Protein AF-0000000085115490 (afdb_homodimer)

Foldseek 3Di:
DVVVVVVVVVVVPPPPPPVPPPPVAEFEFAEWEWEDDPQKIKIKTWTFDPPPDPQGQIDMDMDIGNDPVCGQVVSQVVDPHRYDHLNYAEYEYEQVRQQVFCCVVLVVLVPPPSHDQARAYEYEPGGPVVQQVLVSPPPRRPNCVVVVVQVCCCVAEQAPDDGSNVQVVQLPDLQAHGKHFYWYDDPSHIDGFFIFTDDNGHTDGTDGSQVSNLLCQLLQRDQWYKHKDFQDDPDPVGTWIWIWTRKGKHKDWDWDDDVPAIAIEIEIEIETATDDGDPVLVPPDPVSVVSSQVSRQVRSQVSVVVVLLVCLVSLGHNSRPRVVCVVVDDPDDSVVCSVCSSVHHYGYGYGYDYDDDDDDD/DVVVVVVVVVVVPPPPPPVPPPPVAEFEFAEWEWEDDPQKIKIKTWGFDPPPDPQGQIDMDMDIGNDPVCGQVVSQVVDPHRYDHLNYAEYEYEQVRQQVFCCVVLVVLVPPPSHDQQRAYEYEPGGPVVQQVLCSPPPRRPNCVVVVVQVCCCVAEQAPDDGSNVQVVQLPDLQAHGKHFYWYDDPSHIDGFFIFTDDNGHTDDTDGSQVSNLLCQLLQRDQWYKHKDFQDDPDPVGTWIWIWTRKHKHKDWDWDDDPPAIAIEIEIEIETATDDGDPVLVPPDPVVVVSSQVSRQVRSQVSVVVVLQVCLVSLGHNSRPRVVCVVVDDPDDSVVCSVCSSVHHYGYGYGYDYDDDDDDD

Radius of gyration: 30.48 Å; Cα contacts (8 Å, |Δi|>4): 1436; chains: 2; bounding box: 69×86×114 Å

pLDDT: mean 81.57, std 17.35, range [26.8, 98.75]

Secondary structure (DSSP, 8-state):
--HHHHHHHHHHT---------GGG-EE--EEEEEEETTEEEEEEEE----SSSSPPPEEEEEEESSGGGHHHHHHHHSSS-EE-TT--EEEEEHHHHHH-SHHHHHHHHH-TTS-TT-EEEEESS-HHHHHHHHHHH-SS-TTHHHHHHHHHHHHSSPPP--HHHHHHHHH-TT---EEEEEEEETTEEEEEEEEEEETTEEEEEEEHHHHHHHHHHTT-EEEEEEEEEEEE-GGG-EEEEEEEEEEEEEEEEEEEETTEEEEEEEEEEEEEEEE--GGGGSS-HHHHHHHHHHHHHHHHHHHHHHHHHHHHHT--TT-HHHHHHHHSTT--HHHHHHHGGG-EEEEEEEEEE-------/--HHHHHHHHHHT---------GGG-EE--EEEEEEETTEEEEEEEE----SSSSPPPEEEEEEESSGGGHHHHHHHHSSS-EE-TT--EEEEEHHHHHH-SHHHHHHHHH-TTS-TT-EEEEESS-HHHHHHHHHHH-SS-TTHHHHHHHHHHHHSSPPP--HHHHHHHHH-TT---EEEEEEEETTEEEEEEEEEEETTEEEEEEEHHHHHHHHHHTT-EEEEEEEEEEEE-GGG-EEEEEEEEEEEEEEEEEEEETTEEEEEEEEEEEEEEEE--GGGGSS-THHHHHHHHHHHHHHHHHHHHHHHHHHHHT--TT-HHHHHHHHSTT--HHHHHHHGGG-EEEEEEEEEE-------

Solvent-accessible surface area (backbone atoms only — not comparable to full-atom values): 38104 Å² total; per-residue (Å²): 117,70,76,64,53,55,62,61,55,63,66,62,64,70,60,75,77,71,78,68,76,58,78,87,64,47,34,57,28,37,33,40,20,35,34,48,55,94,85,28,31,32,36,30,38,33,26,70,46,86,54,100,61,74,76,39,52,47,42,76,48,74,45,73,33,83,46,75,83,51,38,61,62,53,46,26,70,74,37,97,34,51,67,38,63,51,58,44,45,36,38,30,25,2,36,61,28,29,48,75,38,44,49,64,59,54,33,52,46,70,51,33,83,53,39,57,60,71,27,29,55,31,35,20,67,60,45,15,56,59,53,51,51,39,49,40,65,67,38,55,73,40,97,47,52,65,59,44,53,52,52,49,28,38,66,50,37,33,38,52,87,71,23,48,37,57,32,50,20,24,48,45,32,83,22,31,18,19,56,33,43,21,31,38,79,55,92,80,41,78,38,84,48,24,33,28,34,23,54,62,49,21,49,76,51,68,45,44,39,72,55,25,29,54,48,16,32,65,62,39,65,38,71,34,22,62,48,77,41,71,72,44,74,57,66,94,77,38,71,40,50,36,32,34,27,57,26,29,34,56,53,43,80,44,83,44,77,56,87,96,41,60,36,37,41,34,37,36,50,36,37,26,29,76,72,44,63,57,68,82,71,66,54,95,54,79,64,54,61,54,49,48,51,51,42,45,29,52,49,51,30,52,52,50,45,51,50,52,49,51,32,25,75,68,68,39,36,70,72,26,60,46,45,54,48,46,75,76,38,81,77,63,47,61,68,63,48,60,68,44,46,60,72,51,49,66,46,65,45,53,46,76,46,73,56,79,72,81,69,87,125,120,70,75,65,52,57,64,60,55,62,65,62,62,70,61,75,76,72,79,68,75,60,78,86,63,46,34,58,30,37,32,38,20,34,33,49,56,95,82,28,31,32,36,28,38,33,25,72,46,87,55,101,62,74,75,42,52,48,42,77,49,75,45,76,34,83,44,76,81,52,38,62,63,52,47,26,71,74,36,97,34,51,66,38,63,52,57,44,45,37,38,31,26,2,35,60,28,28,48,75,37,44,50,66,59,54,32,53,47,70,50,33,82,53,37,58,61,72,26,32,55,34,34,19,68,59,45,15,56,60,53,51,51,40,50,40,64,67,38,54,72,40,95,47,52,65,59,46,54,52,52,50,26,36,67,50,38,33,39,54,86,70,23,48,38,56,32,51,20,23,49,45,32,83,22,32,18,19,58,34,42,22,33,37,80,54,91,80,43,78,39,83,47,24,34,29,33,21,53,61,49,21,50,75,50,68,45,44,38,71,55,25,30,53,48,18,33,64,63,40,65,38,72,35,22,62,49,77,41,71,72,43,74,56,67,93,77,39,72,39,49,36,32,35,26,60,26,30,32,55,53,42,79,44,84,44,77,58,86,96,40,59,37,35,42,36,39,35,50,35,36,26,28,78,72,44,65,56,70,81,70,66,55,95,53,78,65,52,59,54,48,49,50,50,40,46,29,52,49,52,31,51,53,49,44,52,51,51,49,51,32,25,75,68,69,38,37,69,71,26,60,45,44,54,48,46,75,76,38,82,77,62,48,62,69,64,49,60,68,44,46,61,73,50,49,64,46,65,44,54,46,77,44,75,56,79,72,81,69,87,125

Organism: Geobacillus kaustophilus (strain HTA426) (NCBI:txid235909)

Sequence (722 aa):
MRRGLAWVGALLLLGGCVSSRPIDEIQIIQQMGYDFENGRYTGTAVYPTFKQGPMTKPNMLTTTSPTIYDLIPRLSSKSALPIEEGQLRLILFGKEFARRGVTQITHSLARNNKVGSHLLLGVAEESAKELLKITAKTTLSDTLYLPNLVEQNEQSMNLPKTNLHLFLYRYFSPGSDPFLPYFEKKGDFVKLEGVALFRDDQYVGHVSLRDSFLMKILLGETKNGVYQLKVGNRGKQGEDRVMLQNLWAKPKYEWKRDGRRHVLDVFVHIHASVRDYPSWLDQPGGDLFADVKKKMQNELEHNMRRLFHYFQKKRIDPLGIGDFVRSVTRHWDSDAFYREYPDLDIRPHVTVDIVHTGIGEMRRGLAWVGALLLLGGCVSSRPIDEIQIIQQMGYDFENGRYTGTAVYPTFKQGPMTKPNMLTTTSPTIYDLIPRLSSKSALPIEEGQLRLILFGKEFARRGVTQITHSLARNNKVGSHLLLGVAEESAKELLKITAKTTLSDTLYLPNLVEQNEQSMNLPKTNLHLFLYRYFSPGSDPFLPYFEKKGDFVKLEGVALFRDDQYVGHVSLRDSFLMKILLGETKNGVYQLKVGNRGKQGEDRVMLQNLWAKPKYEWKRDGRRHVLDVFVHIHASVRDYPSWLDQPGGDLFADVKKKMQNELEHNMRRLFHYFQKKRIDPLGIGDFVRSVTRHWDSDAFYREYPDLDIRPHVTVDIVHTGIGE

Nearest PDB structures (foldseek):
  3n54-assembly1_B  TM=6.716E-01  e=4.543E-15  Bacillus subtilis subsp. subtilis str. 168
  4lc9-assembly1_B  TM=4.601E-01  e=6.539E-02  Homo sapiens
  3cu9-assembly1_A  TM=7.449E-01  e=9.114E-01  Geobacillus stearothermophilus
  1gyd-assembly1_B  TM=7.365E-01  e=1.659E+00  Cellvibrio japonicus
  3w0l-assembly1_A  TM=3.801E-01  e=8.821E-02  Xenopus laevis

Structure (mmCIF, N/CA/C/O backbone):
data_AF-0000000085115490-model_v1
#
loop_
_entity.id
_entity.type
_entity.pdbx_description
1 polymer 'Spore germination protein'
#
loop_
_atom_site.group_PDB
_atom_site.id
_atom_site.type_symbol
_atom_site.label_atom_id
_atom_site.label_alt_id
_atom_site.label_comp_id
_atom_site.label_asym_id
_atom_site.label_entity_id
_atom_site.label_seq_id
_atom_site.pdbx_PDB_ins_code
_atom_site.Cartn_x
_atom_site.Cartn_y
_atom_site.Cartn_z
_atom_site.occupancy
_atom_site.B_iso_or_equiv
_atom_site.auth_seq_id
_atom_site.auth_comp_id
_atom_site.auth_asym_id
_atom_site.auth_atom_id
_atom_site.pdbx_PDB_model_num
ATOM 1 N N . MET A 1 1 ? -13.594 6.992 -59.656 1 31.12 1 MET A N 1
ATOM 2 C CA . MET A 1 1 ? -13.406 8.141 -58.75 1 31.12 1 MET A CA 1
ATOM 3 C C . MET A 1 1 ? -14.602 8.312 -57.844 1 31.12 1 MET A C 1
ATOM 5 O O . MET A 1 1 ? -14.484 8.914 -56.75 1 31.12 1 MET A O 1
ATOM 9 N N . ARG A 1 2 ? -15.883 8.242 -58.531 1 43.31 2 ARG A N 1
ATOM 10 C CA . ARG A 1 2 ? -17.078 8.633 -57.781 1 43.31 2 ARG A CA 1
ATOM 11 C C . ARG A 1 2 ? -17.469 7.582 -56.75 1 43.31 2 ARG A C 1
ATOM 13 O O . ARG A 1 2 ? -18.172 7.883 -55.781 1 43.31 2 ARG A O 1
ATOM 20 N N . ARG A 1 3 ? -17.344 6.273 -57.156 1 44.72 3 ARG A N 1
ATOM 21 C CA . ARG A 1 3 ? -17.734 5.191 -56.25 1 44.72 3 ARG A CA 1
ATOM 22 C C . ARG A 1 3 ? -16.875 5.176 -55 1 44.72 3 ARG A C 1
ATOM 24 O O . ARG A 1 3 ? -17.234 4.574 -53.969 1 44.72 3 ARG A O 1
ATOM 31 N N . GLY A 1 4 ? -15.555 5.617 -55.219 1 42.22 4 GLY A N 1
ATOM 32 C CA . GLY A 1 4 ? -14.625 5.652 -54.125 1 42.22 4 GLY A CA 1
ATOM 33 C C . GLY A 1 4 ? -15 6.672 -53.062 1 42.22 4 GLY A C 1
ATOM 34 O O . GLY A 1 4 ? -14.57 6.562 -51.906 1 42.22 4 GLY A O 1
ATOM 35 N N . LEU A 1 5 ? -15.695 7.84 -53.562 1 44.78 5 LEU A N 1
ATOM 36 C CA . LEU A 1 5 ? -16.016 8.922 -52.656 1 44.78 5 LEU A CA 1
ATOM 37 C C . LEU A 1 5 ? -17.172 8.516 -51.719 1 44.78 5 LEU A C 1
ATOM 39 O O . LEU A 1 5 ? -17.312 9.062 -50.625 1 44.78 5 LEU A O 1
ATOM 43 N N . ALA A 1 6 ? -18.141 7.598 -52.188 1 49.16 6 ALA A N 1
ATOM 44 C CA . ALA A 1 6 ? -19.297 7.266 -51.375 1 49.16 6 ALA A CA 1
ATOM 45 C C . ALA A 1 6 ? -18.891 6.504 -50.125 1 49.16 6 ALA A C 1
ATOM 47 O O . ALA A 1 6 ? -19.484 6.691 -49.062 1 49.16 6 ALA A O 1
ATOM 48 N N . TRP A 1 7 ? -17.875 5.531 -50.281 1 45.19 7 TRP A N 1
ATOM 49 C CA . TRP A 1 7 ? -17.531 4.695 -49.125 1 45.19 7 TRP A CA 1
ATOM 50 C C . TRP A 1 7 ? -16.812 5.508 -48.062 1 45.19 7 TRP A C 1
ATOM 52 O O . TRP A 1 7 ? -16.781 5.117 -46.906 1 45.19 7 TRP A O 1
ATOM 62 N N . VAL A 1 8 ? -16.047 6.633 -48.469 1 47.03 8 VAL A N 1
ATOM 63 C CA . VAL A 1 8 ? -15.391 7.43 -47.438 1 47.03 8 VAL A CA 1
ATOM 64 C C . VAL A 1 8 ? -16.438 8.164 -46.625 1 47.03 8 VAL A C 1
ATOM 66 O O . VAL A 1 8 ? -16.219 8.422 -45.438 1 47.03 8 VAL A O 1
ATOM 69 N N . GLY A 1 9 ? -17.641 8.523 -47.188 1 42.94 9 GLY A N 1
ATOM 70 C CA . GLY A 1 9 ? -18.656 9.25 -46.438 1 42.94 9 GLY A CA 1
ATOM 71 C C . GLY A 1 9 ? -19.297 8.422 -45.344 1 42.94 9 GLY A C 1
ATOM 72 O O . GLY A 1 9 ? -19.625 8.945 -44.281 1 42.94 9 GLY A O 1
ATOM 73 N N . ALA A 1 10 ? -19.625 7.145 -45.625 1 44.72 10 ALA A N 1
ATOM 74 C CA . ALA A 1 10 ? -20.359 6.352 -44.625 1 44.72 10 ALA A CA 1
ATOM 75 C C . ALA A 1 10 ? -19.516 6.109 -43.375 1 44.72 10 ALA A C 1
ATOM 77 O O . ALA A 1 10 ? -20.047 5.82 -42.312 1 44.72 10 ALA A O 1
ATOM 78 N N . LEU A 1 11 ? -18.141 5.996 -43.531 1 40.72 11 LEU A N 1
ATOM 79 C CA . LEU A 1 11 ? -17.328 5.711 -42.344 1 40.72 11 LEU A CA 1
ATOM 80 C C . LEU A 1 11 ? -17.375 6.875 -41.375 1 40.72 11 LEU A C 1
ATOM 82 O O . LEU A 1 11 ? -17.047 6.715 -40.188 1 40.72 11 LEU A O 1
ATOM 86 N N . LEU A 1 12 ? -17.5 8.156 -41.844 1 38.44 12 LEU A N 1
ATOM 87 C CA . LEU A 1 12 ? -17.469 9.281 -40.938 1 38.44 12 LEU A CA 1
ATOM 88 C C . LEU A 1 12 ? -18.703 9.281 -40.031 1 38.44 12 LEU A C 1
ATOM 90 O O . LEU A 1 12 ? -18.734 9.977 -39 1 38.44 12 LEU A O 1
ATOM 94 N N . LEU A 1 13 ? -19.859 8.758 -40.5 1 37.84 13 LEU A N 1
ATOM 95 C CA . LEU A 1 13 ? -21.062 8.984 -39.688 1 37.84 13 LEU A CA 1
ATOM 96 C C . LEU A 1 13 ? -21.031 8.148 -38.406 1 37.84 13 LEU A C 1
ATOM 98 O O . LEU A 1 13 ? -21.969 8.188 -37.625 1 37.84 13 LEU A O 1
ATOM 102 N N . LEU A 1 14 ? -20.297 7.102 -38.438 1 36.59 14 LEU A N 1
ATOM 103 C CA . LEU A 1 14 ? -20.469 6.371 -37.156 1 36.59 14 LEU A CA 1
ATOM 104 C C . LEU A 1 14 ? -19.906 7.164 -36 1 36.59 14 LEU A C 1
ATOM 106 O O . LEU A 1 14 ? -18.719 7.031 -35.656 1 36.59 14 LEU A O 1
ATOM 110 N N . GLY A 1 15 ? -19.953 8.516 -36.156 1 34.16 15 GLY A N 1
ATOM 111 C CA . GLY A 1 15 ? -19.641 9.375 -35 1 34.16 15 GLY A CA 1
ATOM 112 C C . GLY A 1 15 ? -20.297 8.922 -33.719 1 34.16 15 GLY A C 1
ATOM 113 O O . GLY A 1 15 ? -21.516 8.812 -33.656 1 34.16 15 GLY A O 1
ATOM 114 N N . GLY A 1 16 ? -19.672 8.008 -33.062 1 33.09 16 GLY A N 1
ATOM 115 C CA . GLY A 1 16 ? -20 7.531 -31.734 1 33.09 16 GLY A CA 1
ATOM 116 C C . GLY A 1 16 ? -20.453 8.641 -30.797 1 33.09 16 GLY A C 1
ATOM 117 O O . GLY A 1 16 ? -19.766 9.641 -30.625 1 33.09 16 GLY A O 1
ATOM 118 N N . CYS A 1 17 ? -21.719 9.031 -30.797 1 32.59 17 CYS A N 1
ATOM 119 C CA . CYS A 1 17 ? -22.422 9.867 -29.828 1 32.59 17 CYS A CA 1
ATOM 120 C C . CYS A 1 17 ? -22 9.516 -28.406 1 32.59 17 CYS A C 1
ATOM 122 O O . CYS A 1 17 ? -22.438 8.5 -27.859 1 32.59 17 CYS A O 1
ATOM 124 N N . VAL A 1 18 ? -20.781 9.648 -28 1 34.47 18 VAL A N 1
ATOM 125 C CA . VAL A 1 18 ? -20.469 9.68 -26.578 1 34.47 18 VAL A CA 1
ATOM 126 C C . VAL A 1 18 ? -21.438 10.625 -25.859 1 34.47 18 VAL A C 1
ATOM 128 O O . VAL A 1 18 ? -21.547 11.805 -26.203 1 34.47 18 VAL A O 1
ATOM 131 N N . SER A 1 19 ? -22.594 10.227 -25.469 1 33.34 19 SER A N 1
ATOM 132 C CA . SER A 1 19 ? -23.531 11.023 -24.672 1 33.34 19 SER A CA 1
ATOM 133 C C . SER A 1 19 ? -22.828 11.695 -23.5 1 33.34 19 SER A C 1
ATOM 135 O O . SER A 1 19 ? -22.406 11.031 -22.562 1 33.34 19 SER A O 1
ATOM 137 N N . SER A 1 20 ? -22 12.625 -23.766 1 33.69 20 SER A N 1
ATOM 138 C CA . SER A 1 20 ? -21.609 13.547 -22.703 1 33.69 20 SER A CA 1
ATOM 139 C C . SER A 1 20 ? -22.812 14.078 -21.938 1 33.69 20 SER A C 1
ATOM 141 O O . SER A 1 20 ? -23.703 14.695 -22.531 1 33.69 20 SER A O 1
ATOM 143 N N . ARG A 1 21 ? -23.25 13.578 -20.891 1 39.94 21 ARG A N 1
ATOM 144 C CA . ARG A 1 21 ? -24.266 14.336 -20.156 1 39.94 21 ARG A CA 1
ATOM 145 C C . ARG A 1 21 ? -23.859 15.805 -20.031 1 39.94 21 ARG A C 1
ATOM 147 O O . ARG A 1 21 ? -22.734 16.109 -19.594 1 39.94 21 ARG A O 1
ATOM 154 N N . PRO A 1 22 ? -24.562 16.703 -20.5 1 38.62 22 PRO A N 1
ATOM 155 C CA . PRO A 1 22 ? -24.188 18.109 -20.391 1 38.62 22 PRO A CA 1
ATOM 156 C C . PRO A 1 22 ? -23.953 18.547 -18.938 1 38.62 22 PRO A C 1
ATOM 158 O O . PRO A 1 22 ? -24.625 18.047 -18.031 1 38.62 22 PRO A O 1
ATOM 161 N N . ILE A 1 23 ? -22.812 19.203 -18.484 1 44.53 23 ILE A N 1
ATOM 162 C CA . ILE A 1 23 ? -22.469 19.875 -17.234 1 44.53 23 ILE A CA 1
ATOM 163 C C . ILE A 1 23 ? -23.703 20.5 -16.609 1 44.53 23 ILE A C 1
ATOM 165 O O . ILE A 1 23 ? -23.797 20.641 -15.391 1 44.53 23 ILE A O 1
ATOM 169 N N . ASP A 1 24 ? -24.781 20.672 -17.422 1 49.41 24 ASP A N 1
ATOM 170 C CA . ASP A 1 24 ? -26 21.328 -16.969 1 49.41 24 ASP A CA 1
ATOM 171 C C . ASP A 1 24 ? -26.906 20.344 -16.234 1 49.41 24 ASP A C 1
ATOM 173 O O . ASP A 1 24 ? -27.906 20.75 -15.617 1 49.41 24 ASP A O 1
ATOM 177 N N . GLU A 1 25 ? -26.5 19.156 -16.156 1 57.72 25 GLU A N 1
ATOM 178 C CA . GLU A 1 25 ? -27.438 18.188 -15.609 1 57.72 25 GLU A CA 1
ATOM 179 C C . GLU A 1 25 ? -26.875 17.5 -14.367 1 57.72 25 GLU A C 1
ATOM 181 O O . GLU A 1 25 ? -27.453 16.547 -13.852 1 57.72 25 GLU A O 1
ATOM 186 N N . ILE A 1 26 ? -25.672 17.984 -13.883 1 60.25 26 ILE A N 1
ATOM 187 C CA . ILE A 1 26 ? -25.125 17.391 -12.664 1 60.25 26 ILE A CA 1
ATOM 188 C C . ILE A 1 26 ? -24.578 18.484 -11.758 1 60.25 26 ILE A C 1
ATOM 190 O O . ILE A 1 26 ? -24.219 19.562 -12.227 1 60.25 26 ILE A O 1
ATOM 194 N N . GLN A 1 27 ? -24.797 18.234 -10.414 1 66.06 27 GLN A N 1
ATOM 195 C CA . GLN A 1 27 ? -24.141 19.109 -9.445 1 66.06 27 GLN A CA 1
ATOM 196 C C . GLN A 1 27 ? -22.766 18.578 -9.062 1 66.06 27 GLN A C 1
ATOM 198 O O . GLN A 1 27 ? -22.656 17.562 -8.375 1 66.06 27 GLN A O 1
ATOM 203 N N . ILE A 1 28 ? -21.844 19.234 -9.539 1 70.88 28 ILE A N 1
ATOM 204 C CA . ILE A 1 28 ? -20.469 18.844 -9.258 1 70.88 28 ILE A CA 1
ATOM 205 C C . ILE A 1 28 ? -20.062 19.344 -7.871 1 70.88 28 ILE A C 1
ATOM 207 O O . ILE A 1 28 ? -20.219 20.516 -7.551 1 70.88 28 ILE A O 1
ATOM 211 N N . ILE A 1 29 ? -19.781 18.375 -6.996 1 79.88 29 ILE A N 1
ATOM 212 C CA . ILE A 1 29 ? -19.25 18.766 -5.691 1 79.88 29 ILE A CA 1
ATOM 213 C C . ILE A 1 29 ? -17.719 18.781 -5.742 1 79.88 29 ILE A C 1
ATOM 215 O O . ILE A 1 29 ? -17.109 17.922 -6.367 1 79.88 29 ILE A O 1
ATOM 219 N N . GLN A 1 30 ? -17.188 19.734 -5.031 1 85.25 30 GLN A N 1
ATOM 220 C CA . GLN A 1 30 ? -15.734 19.875 -5.074 1 85.25 30 GLN A CA 1
ATOM 221 C C . GLN A 1 30 ? -15.102 19.5 -3.736 1 85.25 30 GLN A C 1
ATOM 223 O O . GLN A 1 30 ? -13.922 19.125 -3.68 1 85.25 30 GLN A O 1
ATOM 228 N N . GLN A 1 31 ? -15.938 19.688 -2.682 1 91.12 31 GLN A N 1
ATOM 229 C CA . GLN A 1 31 ? -15.453 19.312 -1.357 1 91.12 31 GLN A CA 1
ATOM 230 C C . GLN A 1 31 ? -16.547 18.609 -0.553 1 91.12 31 GLN A C 1
ATOM 232 O O . GLN A 1 31 ? -17.734 18.906 -0.713 1 91.12 31 GLN A O 1
ATOM 237 N N . MET A 1 32 ? -16.125 17.719 0.308 1 93.19 32 MET A N 1
ATOM 238 C CA . MET A 1 32 ? -17.047 17 1.179 1 93.19 32 MET A CA 1
ATOM 239 C C . MET A 1 32 ? -16.5 16.922 2.6 1 93.19 32 MET A C 1
ATOM 241 O O . MET A 1 32 ? -15.297 16.719 2.795 1 93.19 32 MET A O 1
ATOM 245 N N . GLY A 1 33 ? -17.328 17.203 3.572 1 97 33 GLY A N 1
ATOM 246 C CA . GLY A 1 33 ? -17 17.062 4.98 1 97 33 GLY A CA 1
ATOM 247 C C . GLY A 1 33 ? -17.797 15.969 5.672 1 97 33 GLY A C 1
ATOM 248 O O . GLY A 1 33 ? -18.984 15.781 5.391 1 97 33 GLY A O 1
ATOM 249 N N . TYR A 1 34 ? -17.172 15.258 6.566 1 97.75 34 TYR A N 1
ATOM 250 C CA . TYR A 1 34 ? -17.828 14.227 7.363 1 97.75 34 TYR A CA 1
ATOM 251 C C . TYR A 1 34 ? -17.625 14.477 8.852 1 97.75 34 TYR A C 1
ATOM 253 O O . TYR A 1 34 ? -16.484 14.617 9.312 1 97.75 34 TYR A O 1
ATOM 261 N N . ASP A 1 35 ? -18.734 14.492 9.633 1 98.38 35 ASP A N 1
ATOM 262 C CA . ASP A 1 35 ? -18.703 14.695 11.078 1 98.38 35 ASP A CA 1
ATOM 263 C C . ASP A 1 35 ? -19.516 13.625 11.797 1 98.38 35 ASP A C 1
ATOM 265 O O . ASP A 1 35 ? -20.359 12.953 11.18 1 98.38 35 ASP A O 1
ATOM 269 N N . PHE A 1 36 ? -19.172 13.438 12.984 1 97.75 36 PHE A N 1
ATOM 270 C CA . PHE A 1 36 ? -19.953 12.594 13.891 1 97.75 36 PHE A CA 1
ATOM 271 C C . PHE A 1 36 ? -20.25 13.328 15.195 1 97.75 36 PHE A C 1
ATOM 273 O O . PHE A 1 36 ? -19.328 13.789 15.875 1 97.75 36 PHE A O 1
ATOM 280 N N . GLU A 1 37 ? -21.5 13.477 15.484 1 94.88 37 GLU A N 1
ATOM 281 C CA . GLU A 1 37 ? -21.953 14.164 16.688 1 94.88 37 GLU A CA 1
ATOM 282 C C . GLU A 1 37 ? -23.281 13.602 17.188 1 94.88 37 GLU A C 1
ATOM 284 O O . GLU A 1 37 ? -24.172 13.328 16.391 1 94.88 37 GLU A O 1
ATOM 289 N N . ASN A 1 38 ? -23.391 13.422 18.453 1 93.88 38 ASN A N 1
ATOM 290 C CA . ASN A 1 38 ? -24.625 13 19.094 1 93.88 38 ASN A CA 1
ATOM 291 C C . ASN A 1 38 ? -25.172 11.719 18.469 1 93.88 38 ASN A C 1
ATOM 293 O O . ASN A 1 38 ? -26.359 11.633 18.156 1 93.88 38 ASN A O 1
ATOM 297 N N . GLY A 1 39 ? -24.328 10.852 18.109 1 94.19 39 GLY A N 1
ATOM 298 C CA . GLY A 1 39 ? -24.719 9.539 17.641 1 94.19 39 GLY A CA 1
ATOM 299 C C . GLY A 1 39 ? -25.125 9.531 16.172 1 94.19 39 GLY A C 1
ATOM 300 O O . GLY A 1 39 ? -25.688 8.547 15.688 1 94.19 39 GLY A O 1
ATOM 301 N N . ARG A 1 40 ? -24.844 10.633 15.523 1 96.38 40 ARG A N 1
ATOM 302 C CA . ARG A 1 40 ? -25.234 10.711 14.125 1 96.38 40 ARG A CA 1
ATOM 303 C C . ARG A 1 40 ? -24.078 11.203 13.25 1 96.38 40 ARG A C 1
ATOM 305 O O . ARG A 1 40 ? -23.203 11.922 13.727 1 96.38 40 ARG A O 1
ATOM 312 N N . TYR A 1 41 ? -24.188 10.75 12.016 1 96.56 41 TYR A N 1
ATOM 313 C CA . TYR A 1 41 ? -23.25 11.203 11.008 1 96.56 41 TYR A CA 1
ATOM 314 C C . TYR A 1 41 ? -23.781 12.422 10.258 1 96.56 41 TYR A C 1
ATOM 316 O O . TYR A 1 41 ? -24.969 12.492 9.953 1 96.56 41 TYR A O 1
ATOM 324 N N . THR A 1 42 ? -22.922 13.375 9.977 1 97.75 42 THR A N 1
ATOM 325 C CA . THR A 1 42 ? -23.266 14.562 9.203 1 97.75 42 THR A CA 1
ATOM 326 C C . THR A 1 42 ? -22.391 14.672 7.961 1 97.75 42 THR A C 1
ATOM 328 O O . THR A 1 42 ? -21.172 14.555 8.047 1 97.75 42 THR A O 1
ATOM 331 N N . GLY A 1 43 ? -22.984 14.789 6.82 1 96.75 43 GLY A N 1
ATOM 332 C CA . GLY A 1 43 ? -22.297 15.078 5.57 1 96.75 43 GLY A CA 1
ATOM 333 C C . GLY A 1 43 ? -22.516 16.5 5.082 1 96.75 43 GLY A C 1
ATOM 334 O O . GLY A 1 43 ? -23.641 17 5.125 1 96.75 43 GLY A O 1
ATOM 335 N N . THR A 1 44 ? -21.438 17.188 4.672 1 95.69 44 THR A N 1
ATOM 336 C CA . THR A 1 44 ? -21.516 18.547 4.148 1 95.69 44 THR A CA 1
ATOM 337 C C . THR A 1 44 ? -20.812 18.641 2.793 1 95.69 44 THR A C 1
ATOM 339 O O . THR A 1 44 ? -19.641 18.312 2.67 1 95.69 44 THR A O 1
ATOM 342 N N . ALA A 1 45 ? -21.516 19.078 1.789 1 91.94 45 ALA A N 1
ATOM 343 C CA . ALA A 1 45 ? -20.969 19.234 0.445 1 91.94 45 ALA A CA 1
ATOM 344 C C . ALA A 1 45 ? -20.844 20.703 0.055 1 91.94 45 ALA A C 1
ATOM 346 O O . ALA A 1 45 ? -21.719 21.5 0.381 1 91.94 45 ALA A O 1
ATOM 347 N N . VAL A 1 46 ? -19.734 21.047 -0.605 1 88.75 46 VAL A N 1
ATOM 348 C CA . VAL A 1 46 ? -19.531 22.375 -1.157 1 88.75 46 VAL A CA 1
ATOM 349 C C . VAL A 1 46 ? -19.5 22.312 -2.682 1 88.75 46 VAL A C 1
ATOM 351 O O . VAL A 1 46 ? -18.781 21.484 -3.26 1 88.75 46 VAL A O 1
ATOM 354 N N . TYR A 1 47 ? -20.312 23.109 -3.326 1 82.06 47 TYR A N 1
ATOM 355 C CA . TYR A 1 47 ? -20.359 23.109 -4.785 1 82.06 47 TYR A CA 1
ATOM 356 C C . TYR A 1 47 ? -20.484 24.531 -5.324 1 82.06 47 TYR A C 1
ATOM 358 O O . TYR A 1 47 ? -21.062 25.406 -4.672 1 82.06 47 TYR A O 1
ATOM 366 N N . PRO A 1 48 ? -19.828 24.719 -6.562 1 74.94 48 PRO A N 1
ATOM 367 C CA . PRO A 1 48 ? -19.922 26.062 -7.156 1 74.94 48 PRO A CA 1
ATOM 368 C C . PRO A 1 48 ? -21.297 26.328 -7.777 1 74.94 48 PRO A C 1
ATOM 370 O O . PRO A 1 48 ? -22 25.391 -8.164 1 74.94 48 PRO A O 1
ATOM 373 N N . THR A 1 49 ? -21.875 27.516 -7.637 1 64.31 49 THR A N 1
ATOM 374 C CA . THR A 1 49 ? -23.047 27.922 -8.406 1 64.31 49 THR A CA 1
ATOM 375 C C . THR A 1 49 ? -22.641 28.641 -9.688 1 64.31 49 THR A C 1
ATOM 377 O O . THR A 1 49 ? -21.766 29.516 -9.656 1 64.31 49 THR A O 1
ATOM 380 N N . PHE A 1 50 ? -22.766 27.953 -10.852 1 52.22 50 PHE A N 1
ATOM 381 C CA . PHE A 1 50 ? -22.422 28.578 -12.117 1 52.22 50 PHE A CA 1
ATOM 382 C C . PHE A 1 50 ? -23.422 29.672 -12.484 1 52.22 50 PHE A C 1
ATOM 384 O O . PHE A 1 50 ? -24.531 29.375 -12.914 1 52.22 50 PHE A O 1
ATOM 391 N N . LYS A 1 51 ? -23.859 30.562 -11.664 1 49.97 51 LYS A N 1
ATOM 392 C CA . LYS A 1 51 ? -24.734 31.609 -12.195 1 49.97 51 LYS A CA 1
ATOM 393 C C . LYS A 1 51 ? -24.016 32.438 -13.266 1 49.97 51 LYS A C 1
ATOM 395 O O . LYS A 1 51 ? -22.781 32.531 -13.258 1 49.97 51 LYS A O 1
ATOM 400 N N . GLN A 1 52 ? -24.766 32.781 -14.43 1 47.19 52 GLN A N 1
ATOM 401 C CA . GLN A 1 52 ? -24.438 33.531 -15.633 1 47.19 52 GLN A CA 1
ATOM 402 C C . GLN A 1 52 ? -23.562 34.75 -15.297 1 47.19 52 GLN A C 1
ATOM 404 O O . GLN A 1 52 ? -22.984 35.375 -16.203 1 47.19 52 GLN A O 1
ATOM 409 N N . GLY A 1 53 ? -23.5 35.25 -13.953 1 44.94 53 GLY A N 1
ATOM 410 C CA . GLY A 1 53 ? -22.688 36.406 -13.695 1 44.94 53 GLY A CA 1
ATOM 411 C C . GLY A 1 53 ? -21.375 36.094 -12.992 1 44.94 53 GLY A C 1
ATOM 412 O O . GLY A 1 53 ? -20.953 34.938 -12.992 1 44.94 53 GLY A O 1
ATOM 413 N N . PRO A 1 54 ? -20.781 37.125 -12.305 1 47.06 54 PRO A N 1
ATOM 414 C CA . PRO A 1 54 ? -19.453 37.062 -11.68 1 47.06 54 PRO A CA 1
ATOM 415 C C . PRO A 1 54 ? -19.25 35.812 -10.852 1 47.06 54 PRO A C 1
ATOM 417 O O . PRO A 1 54 ? -20.203 35.094 -10.555 1 47.06 54 PRO A O 1
ATOM 420 N N . MET A 1 55 ? -18.031 35.719 -10.125 1 50.75 55 MET A N 1
ATOM 421 C CA . MET A 1 55 ? -17.438 34.625 -9.359 1 50.75 55 MET A CA 1
ATOM 422 C C . MET A 1 55 ? -18.406 34.094 -8.312 1 50.75 55 MET A C 1
ATOM 424 O O . MET A 1 55 ? -18.906 34.844 -7.473 1 50.75 55 MET A O 1
ATOM 428 N N . THR A 1 56 ? -19.219 33.156 -8.531 1 55.56 56 THR A N 1
ATOM 429 C CA . THR A 1 56 ? -20.344 32.688 -7.719 1 55.56 56 THR A CA 1
ATOM 430 C C . THR A 1 56 ? -19.828 32 -6.449 1 55.56 56 THR A C 1
ATOM 432 O O . THR A 1 56 ? -18.812 31.312 -6.477 1 55.56 56 THR A O 1
ATOM 435 N N . LYS A 1 57 ? -20.266 32.562 -5.25 1 66.88 57 LYS A N 1
ATOM 436 C CA . LYS A 1 57 ? -20.078 32.031 -3.908 1 66.88 57 LYS A CA 1
ATOM 437 C C . LYS A 1 57 ? -20.438 30.531 -3.865 1 66.88 57 LYS A C 1
ATOM 439 O O . LYS A 1 57 ? -21.469 30.125 -4.406 1 66.88 57 LYS A O 1
ATOM 444 N N . PRO A 1 58 ? -19.562 29.797 -3.281 1 78.56 58 PRO A N 1
ATOM 445 C CA . PRO A 1 58 ? -19.891 28.375 -3.168 1 78.56 58 PRO A CA 1
ATOM 446 C C . PRO A 1 58 ? -21.125 28.125 -2.293 1 78.56 58 PRO A C 1
ATOM 448 O O . PRO A 1 58 ? -21.406 28.906 -1.382 1 78.56 58 PRO A O 1
ATOM 451 N N . ASN A 1 59 ? -21.906 27.234 -2.738 1 81.44 59 ASN A N 1
ATOM 452 C CA . ASN A 1 59 ? -23.031 26.781 -1.94 1 81.44 59 ASN A CA 1
ATOM 453 C C . ASN A 1 59 ? -22.703 25.547 -1.117 1 81.44 59 ASN A C 1
ATOM 455 O O . ASN A 1 59 ? -21.781 24.797 -1.468 1 81.44 59 ASN A O 1
ATOM 459 N N . MET A 1 60 ? -23.406 25.516 0.017 1 88.56 60 MET A N 1
ATOM 460 C CA . MET A 1 60 ? -23.172 24.375 0.899 1 88.56 60 MET A CA 1
ATOM 461 C C . MET A 1 60 ? -24.469 23.625 1.169 1 88.56 60 MET A C 1
ATOM 463 O O . MET A 1 60 ? -25.516 24.234 1.354 1 88.56 60 MET A O 1
ATOM 467 N N . LEU A 1 61 ? -24.391 22.344 1.076 1 91.06 61 LEU A N 1
ATOM 468 C CA . LEU A 1 61 ? -25.484 21.453 1.47 1 91.06 61 LEU A CA 1
ATOM 469 C C . LEU A 1 61 ? -25.047 20.531 2.607 1 91.06 61 LEU A C 1
ATOM 471 O O . LEU A 1 61 ? -23.938 20.016 2.604 1 91.06 61 LEU A O 1
ATOM 475 N N . THR A 1 62 ? -25.969 20.406 3.59 1 94.5 62 THR A N 1
ATOM 476 C CA . THR A 1 62 ? -25.656 19.547 4.723 1 94.5 62 THR A CA 1
ATOM 477 C C . THR A 1 62 ? -26.828 18.594 5.004 1 94.5 62 THR A C 1
ATOM 479 O O . THR A 1 62 ? -27.984 18.938 4.762 1 94.5 62 THR A O 1
ATOM 482 N N . THR A 1 63 ? -26.469 17.422 5.43 1 95.19 63 THR A N 1
ATOM 483 C CA . THR A 1 63 ? -27.469 16.438 5.844 1 95.19 63 THR A CA 1
ATOM 484 C C . THR A 1 63 ? -26.953 15.609 7.016 1 95.19 63 THR A C 1
ATOM 486 O O . THR A 1 63 ? -25.781 15.664 7.355 1 95.19 63 THR A O 1
ATOM 489 N N . THR A 1 64 ? -27.875 14.938 7.754 1 95.88 64 THR A N 1
ATOM 490 C CA . THR A 1 64 ? -27.516 14.039 8.852 1 95.88 64 THR A CA 1
ATOM 491 C C . THR A 1 64 ? -28.188 12.68 8.68 1 95.88 64 THR A C 1
ATOM 493 O O . THR A 1 64 ? -29.25 12.586 8.062 1 95.88 64 THR A O 1
ATOM 496 N N . SER A 1 65 ? -27.5 11.648 9.172 1 94.19 65 SER A N 1
ATOM 497 C CA . SER A 1 65 ? -28 10.281 9.062 1 94.19 65 SER A CA 1
ATOM 498 C C . SER A 1 65 ? -27.391 9.383 10.133 1 94.19 65 SER A C 1
ATOM 500 O O . SER A 1 65 ? -26.297 9.672 10.648 1 94.19 65 SER A O 1
ATOM 502 N N . PRO A 1 66 ? -28.062 8.305 10.508 1 90.88 66 PRO A N 1
ATOM 503 C CA . PRO A 1 66 ? -27.453 7.348 11.438 1 90.88 66 PRO A CA 1
ATOM 504 C C . PRO A 1 66 ? -26.359 6.5 10.789 1 90.88 66 PRO A C 1
ATOM 506 O O . PRO A 1 66 ? -25.578 5.852 11.492 1 90.88 66 PRO A O 1
ATOM 509 N N . THR A 1 67 ? -26.359 6.477 9.453 1 88.69 67 THR A N 1
ATOM 510 C CA . THR A 1 67 ? -25.359 5.695 8.742 1 88.69 67 THR A CA 1
ATOM 511 C C . THR A 1 67 ? -24.625 6.562 7.719 1 88.69 67 THR A C 1
ATOM 513 O O . THR A 1 67 ? -25.188 7.523 7.188 1 88.69 67 THR A O 1
ATOM 516 N N . ILE A 1 68 ? -23.406 6.191 7.434 1 86.69 68 ILE A N 1
ATOM 517 C CA . ILE A 1 68 ? -22.562 6.934 6.496 1 86.69 68 ILE A CA 1
ATOM 518 C C . ILE A 1 68 ? -23.078 6.73 5.074 1 86.69 68 ILE A C 1
ATOM 520 O O . ILE A 1 68 ? -23 7.641 4.242 1 86.69 68 ILE A O 1
ATOM 524 N N . TYR A 1 69 ? -23.688 5.641 4.75 1 76.62 69 TYR A N 1
ATOM 525 C CA . TYR A 1 69 ? -24.047 5.23 3.398 1 76.62 69 TYR A CA 1
ATOM 526 C C . TYR A 1 69 ? -25.203 6.066 2.865 1 76.62 69 TYR A C 1
ATOM 528 O O . TYR A 1 69 ? -25.344 6.242 1.653 1 76.62 69 TYR A O 1
ATOM 536 N N . ASP A 1 70 ? -25.953 6.66 3.715 1 83.5 70 ASP A N 1
ATOM 537 C CA . ASP A 1 70 ? -27.141 7.41 3.318 1 83.5 70 ASP A CA 1
ATOM 538 C C . ASP A 1 70 ? -26.797 8.883 3.082 1 83.5 70 ASP A C 1
ATOM 540 O O . ASP A 1 70 ? -27.641 9.648 2.605 1 83.5 70 ASP A O 1
ATOM 544 N N . LEU A 1 71 ? -25.625 9.258 3.307 1 88.75 71 LEU A N 1
ATOM 545 C CA . LEU A 1 71 ? -25.297 10.68 3.287 1 88.75 71 LEU A CA 1
ATOM 546 C C . LEU A 1 71 ? -25.359 11.227 1.864 1 88.75 71 LEU A C 1
ATOM 548 O O . LEU A 1 71 ? -25.984 12.258 1.613 1 88.75 71 LEU A O 1
ATOM 552 N N . ILE A 1 72 ? -24.797 10.57 0.933 1 84.31 72 ILE A N 1
ATOM 553 C CA . ILE A 1 72 ? -24.734 11.062 -0.437 1 84.31 72 ILE A CA 1
ATOM 554 C C . ILE A 1 72 ? -26.125 11.031 -1.068 1 84.31 72 ILE A C 1
ATOM 556 O O . ILE A 1 72 ? -26.562 12.031 -1.64 1 84.31 72 ILE A O 1
ATOM 560 N N . PRO A 1 73 ? -26.844 9.945 -0.946 1 80.62 73 PRO A N 1
ATOM 561 C CA . PRO A 1 73 ? -28.234 9.961 -1.443 1 80.62 73 PRO A CA 1
ATOM 562 C C . PRO A 1 73 ? -29.062 11.086 -0.833 1 80.62 73 PRO A C 1
ATOM 564 O O . PRO A 1 73 ? -29.844 11.734 -1.535 1 80.62 73 PRO A O 1
ATOM 567 N N . ARG A 1 74 ? -28.906 11.344 0.367 1 87.06 74 ARG A N 1
ATOM 568 C CA . ARG A 1 74 ? -29.672 12.391 1.034 1 87.06 74 ARG A CA 1
ATOM 569 C C . ARG A 1 74 ? -29.25 13.773 0.529 1 87.06 74 ARG A C 1
ATOM 571 O O . ARG A 1 74 ? -30.109 14.648 0.338 1 87.06 74 ARG A O 1
ATOM 578 N N . LEU A 1 75 ? -28 14 0.362 1 88.5 75 LEU A N 1
ATOM 579 C CA . LEU A 1 75 ? -27.531 15.258 -0.21 1 88.5 75 LEU A CA 1
ATOM 580 C C . LEU A 1 75 ? -28.078 15.453 -1.618 1 88.5 75 LEU A C 1
ATOM 582 O O . LEU A 1 75 ? -28.484 16.562 -1.986 1 88.5 75 LEU A O 1
ATOM 586 N N . SER A 1 76 ? -28.094 14.391 -2.379 1 82.69 76 SER A N 1
ATOM 587 C CA . SER A 1 76 ? -28.609 14.43 -3.744 1 82.69 76 SER A CA 1
ATOM 588 C C . SER A 1 76 ? -30.078 14.805 -3.768 1 82.69 76 SER A C 1
ATOM 590 O O . SER A 1 76 ? -30.531 15.5 -4.676 1 82.69 76 SER A O 1
ATOM 592 N N . SER A 1 77 ? -30.812 14.375 -2.834 1 84.5 77 SER A N 1
ATOM 593 C CA . SER A 1 77 ? -32.25 14.672 -2.758 1 84.5 77 SER A CA 1
ATOM 594 C C . SER A 1 77 ? -32.469 16.141 -2.418 1 84.5 77 SER A C 1
ATOM 596 O O . SER A 1 77 ? -33.562 16.672 -2.709 1 84.5 77 SER A O 1
ATOM 598 N N . LYS A 1 78 ? -31.531 16.734 -1.827 1 82.88 78 LYS A N 1
ATOM 599 C CA . LYS A 1 78 ? -31.641 18.125 -1.439 1 82.88 78 LYS A CA 1
ATOM 600 C C . LYS A 1 78 ? -31.172 19.047 -2.564 1 82.88 78 LYS A C 1
ATOM 602 O O . LYS A 1 78 ? -31.391 20.266 -2.512 1 82.88 78 LYS A O 1
ATOM 607 N N . SER A 1 79 ? -30.469 18.406 -3.416 1 78.44 79 SER A N 1
ATOM 608 C CA . SER A 1 79 ? -29.953 19.172 -4.535 1 78.44 79 SER A CA 1
ATOM 609 C C . SER A 1 79 ? -30.891 19.125 -5.73 1 78.44 79 SER A C 1
ATOM 611 O O . SER A 1 79 ? -31.641 18.156 -5.902 1 78.44 79 SER A O 1
ATOM 613 N N . ALA A 1 80 ? -30.891 20.172 -6.52 1 71.25 80 ALA A N 1
ATOM 614 C CA . ALA A 1 80 ? -31.719 20.219 -7.719 1 71.25 80 ALA A CA 1
ATOM 615 C C . ALA A 1 80 ? -31.219 19.234 -8.773 1 71.25 80 ALA A C 1
ATOM 617 O O . ALA A 1 80 ? -31.984 18.781 -9.625 1 71.25 80 ALA A O 1
ATOM 618 N N . LEU A 1 81 ? -29.922 19 -8.703 1 69 81 LEU A N 1
ATOM 619 C CA . LEU A 1 81 ? -29.281 18.078 -9.648 1 69 81 LEU A CA 1
ATOM 620 C C . LEU A 1 81 ? -28.562 16.953 -8.906 1 69 81 LEU A C 1
ATOM 622 O O . LEU A 1 81 ? -28.125 17.141 -7.773 1 69 81 LEU A O 1
ATOM 626 N N . PRO A 1 82 ? -28.453 15.797 -9.555 1 71 82 PRO A N 1
ATOM 627 C CA . PRO A 1 82 ? -27.719 14.703 -8.93 1 71 82 PRO A CA 1
ATOM 628 C C . PRO A 1 82 ? -26.25 15.062 -8.656 1 71 82 PRO A C 1
ATOM 630 O O . PRO A 1 82 ? -25.609 15.688 -9.5 1 71 82 PRO A O 1
ATOM 633 N N . ILE A 1 83 ? -25.797 14.609 -7.477 1 73.31 83 ILE A N 1
ATOM 634 C CA . ILE A 1 83 ? -24.438 14.93 -7.047 1 73.31 83 ILE A CA 1
ATOM 635 C C . ILE A 1 83 ? -23.453 14 -7.742 1 73.31 83 ILE A C 1
ATOM 637 O O . ILE A 1 83 ? -23.672 12.789 -7.82 1 73.31 83 ILE A O 1
ATOM 641 N N . GLU A 1 84 ? -22.5 14.5 -8.305 1 72.38 84 GLU A N 1
ATOM 642 C CA . GLU A 1 84 ? -21.391 13.766 -8.898 1 72.38 84 GLU A CA 1
ATOM 643 C C . GLU A 1 84 ? -20.078 14.008 -8.141 1 72.38 84 GLU A C 1
ATOM 645 O O . GLU A 1 84 ? -19.688 15.156 -7.934 1 72.38 84 GLU A O 1
ATOM 650 N N . GLU A 1 85 ? -19.422 12.93 -7.789 1 71.88 85 GLU A N 1
ATOM 651 C CA . GLU A 1 85 ? -18.219 12.992 -6.953 1 71.88 85 GLU A CA 1
ATOM 652 C C . GLU A 1 85 ? -16.953 13.102 -7.809 1 71.88 85 GLU A C 1
ATOM 654 O O . GLU A 1 85 ? -15.859 13.273 -7.277 1 71.88 85 GLU A O 1
ATOM 659 N N . GLY A 1 86 ? -17.125 12.984 -9.031 1 68.44 86 GLY A N 1
ATOM 660 C CA . GLY A 1 86 ? -15.984 12.844 -9.914 1 68.44 86 GLY A CA 1
ATOM 661 C C . GLY A 1 86 ? -15.031 14.031 -9.852 1 68.44 86 GLY A C 1
ATOM 662 O O . GLY A 1 86 ? -13.875 13.922 -10.266 1 68.44 86 GLY A O 1
ATOM 663 N N . GLN A 1 87 ? -15.398 15.133 -9.258 1 76.88 87 GLN A N 1
ATOM 664 C CA . GLN A 1 87 ? -14.508 16.297 -9.25 1 76.88 87 GLN A CA 1
ATOM 665 C C . GLN A 1 87 ? -14.133 16.688 -7.828 1 76.88 87 GLN A C 1
ATOM 667 O O . GLN A 1 87 ? -13.781 17.844 -7.574 1 76.88 87 GLN A O 1
ATOM 672 N N . LEU A 1 88 ? -14.266 15.797 -6.996 1 86.38 88 LEU A N 1
ATOM 673 C CA . LEU A 1 88 ? -13.867 16.062 -5.617 1 86.38 88 LEU A CA 1
ATOM 674 C C . LEU A 1 88 ? -12.383 16.375 -5.527 1 86.38 88 LEU A C 1
ATOM 676 O O . LEU A 1 88 ? -11.555 15.688 -6.129 1 86.38 88 LEU A O 1
ATOM 680 N N . ARG A 1 89 ? -12.109 17.422 -4.719 1 87.38 89 ARG A N 1
ATOM 681 C CA . ARG A 1 89 ? -10.727 17.844 -4.559 1 87.38 89 ARG A CA 1
ATOM 682 C C . ARG A 1 89 ? -10.25 17.625 -3.125 1 87.38 89 ARG A C 1
ATOM 684 O O . ARG A 1 89 ? -9.055 17.438 -2.885 1 87.38 89 ARG A O 1
ATOM 691 N N . LEU A 1 90 ? -11.227 17.688 -2.213 1 93 90 LEU A N 1
ATOM 692 C CA . LEU A 1 90 ? -10.844 17.578 -0.811 1 93 90 LEU A CA 1
ATOM 693 C C . LEU A 1 90 ? -11.953 16.922 0.005 1 93 90 LEU A C 1
ATOM 695 O O . LEU A 1 90 ? -13.133 17.25 -0.16 1 93 90 LEU A O 1
ATOM 699 N N . ILE A 1 91 ? -11.547 16.047 0.857 1 95.69 91 ILE A N 1
ATOM 700 C CA . ILE A 1 91 ? -12.406 15.484 1.893 1 95.69 91 ILE A CA 1
ATOM 701 C C . ILE A 1 91 ? -11.883 15.875 3.271 1 95.69 91 ILE A C 1
ATOM 703 O O . ILE A 1 91 ? -10.695 15.711 3.559 1 95.69 91 ILE A O 1
ATOM 707 N N . LEU A 1 92 ? -12.773 16.422 4.113 1 97.44 92 LEU A N 1
ATOM 708 C CA . LEU A 1 92 ? -12.43 16.797 5.48 1 97.44 92 LEU A CA 1
ATOM 709 C C . LEU A 1 92 ? -13.18 15.922 6.48 1 97.44 92 LEU A C 1
ATOM 711 O O . LEU A 1 92 ? -14.398 15.758 6.379 1 97.44 92 LEU A O 1
ATOM 715 N N . PHE A 1 93 ? -12.438 15.359 7.41 1 98.62 93 PHE A N 1
ATOM 716 C CA . PHE A 1 93 ? -13.047 14.602 8.5 1 98.62 93 PHE A CA 1
ATOM 717 C C . PHE A 1 93 ? -13.031 15.406 9.789 1 98.62 93 PHE A C 1
ATOM 719 O O . PHE A 1 93 ? -11.992 15.914 10.203 1 98.62 93 PHE A O 1
ATOM 726 N N . GLY A 1 94 ? -14.148 15.555 10.398 1 98.62 94 GLY A N 1
ATOM 727 C CA . GLY A 1 94 ? -14.117 16.031 11.773 1 98.62 94 GLY A CA 1
ATOM 728 C C . GLY A 1 94 ? -13.367 15.109 12.711 1 98.62 94 GLY A C 1
ATOM 729 O O . GLY A 1 94 ? -13.25 13.906 12.453 1 98.62 94 GLY A O 1
ATOM 730 N N . LYS A 1 95 ? -12.969 15.648 13.789 1 98.19 95 LYS A N 1
ATOM 731 C CA . LYS A 1 95 ? -12.102 14.914 14.703 1 98.19 95 LYS A CA 1
ATOM 732 C C . LYS A 1 95 ? -12.789 13.656 15.234 1 98.19 95 LYS A C 1
ATOM 734 O O . LYS A 1 95 ? -12.203 12.578 15.234 1 98.19 95 LYS A O 1
ATOM 739 N N . GLU A 1 96 ? -13.969 13.758 15.711 1 98.06 96 GLU A N 1
ATOM 740 C CA . GLU A 1 96 ? -14.688 12.617 16.281 1 98.06 96 GLU A CA 1
ATOM 741 C C . GLU A 1 96 ? -14.945 11.555 15.219 1 98.06 96 GLU A C 1
ATOM 743 O O . GLU A 1 96 ? -14.898 10.359 15.508 1 98.06 96 GLU A O 1
ATOM 748 N N . PHE A 1 97 ? -15.227 11.984 14.047 1 98.12 97 PHE A N 1
ATOM 749 C CA . PHE A 1 97 ? -15.375 11.039 12.945 1 98.12 97 PHE A CA 1
ATOM 750 C C . PHE A 1 97 ? -14.078 10.281 12.695 1 98.12 97 PHE A C 1
ATOM 752 O O . PHE A 1 97 ? -14.086 9.055 12.57 1 98.12 97 PHE A O 1
ATOM 759 N N . ALA A 1 98 ? -13.008 10.977 12.586 1 98.31 98 ALA A N 1
ATOM 760 C CA . ALA A 1 98 ? -11.703 10.391 12.32 1 98.31 98 ALA A CA 1
ATOM 761 C C . ALA A 1 98 ? -11.305 9.406 13.414 1 98.31 98 ALA A C 1
ATOM 763 O O . ALA A 1 98 ? -10.656 8.391 13.141 1 98.31 98 ALA A O 1
ATOM 764 N N . ARG A 1 99 ? -11.695 9.656 14.656 1 97.75 99 ARG A N 1
ATOM 765 C CA . ARG A 1 99 ? -11.391 8.773 15.781 1 97.75 99 ARG A CA 1
ATOM 766 C C . ARG A 1 99 ? -12.102 7.434 15.633 1 97.75 99 ARG A C 1
ATOM 768 O O . ARG A 1 99 ? -11.609 6.406 16.109 1 97.75 99 ARG A O 1
ATOM 775 N N . ARG A 1 100 ? -13.203 7.438 14.945 1 94.81 100 ARG A N 1
ATOM 776 C CA . ARG A 1 100 ? -13.992 6.223 14.773 1 94.81 100 ARG A CA 1
ATOM 777 C C . ARG A 1 100 ? -13.461 5.387 13.617 1 94.81 100 ARG A C 1
ATOM 779 O O . ARG A 1 100 ? -13.773 4.199 13.508 1 94.81 100 ARG A O 1
ATOM 786 N N . GLY A 1 101 ? -12.727 6.059 12.773 1 94.75 101 GLY A N 1
ATOM 787 C CA . GLY A 1 101 ? -12.172 5.367 11.625 1 94.75 101 GLY A CA 1
ATOM 788 C C . GLY A 1 101 ? -12.641 5.941 10.297 1 94.75 101 GLY A C 1
ATOM 789 O O . GLY A 1 101 ? -13.828 6.227 10.125 1 94.75 101 GLY A O 1
ATOM 790 N N . VAL A 1 102 ? -11.758 6.027 9.289 1 94.81 102 VAL A N 1
ATOM 791 C CA . VAL A 1 102 ? -12.078 6.711 8.047 1 94.81 102 VAL A CA 1
ATOM 792 C C . VAL A 1 102 ? -12.133 5.703 6.898 1 94.81 102 VAL A C 1
ATOM 794 O O . VAL A 1 102 ? -12.336 6.078 5.742 1 94.81 102 VAL A O 1
ATOM 797 N N . THR A 1 103 ? -11.953 4.508 7.141 1 85.81 103 THR A N 1
ATOM 798 C CA . THR A 1 103 ? -11.742 3.473 6.137 1 85.81 103 THR A CA 1
ATOM 799 C C . THR A 1 103 ? -12.953 3.346 5.227 1 85.81 103 THR A C 1
ATOM 801 O O . THR A 1 103 ? -12.812 3.139 4.02 1 85.81 103 THR A O 1
ATOM 804 N N . GLN A 1 104 ? -14.172 3.432 5.789 1 83.44 104 GLN A N 1
ATOM 805 C CA . GLN A 1 104 ? -15.375 3.277 4.969 1 83.44 104 GLN A CA 1
ATOM 806 C C . GLN A 1 104 ? -15.406 4.312 3.85 1 83.44 104 GLN A C 1
ATOM 808 O O . GLN A 1 104 ? -15.75 3.988 2.709 1 83.44 104 GLN A O 1
ATOM 813 N N . ILE A 1 105 ? -15.031 5.516 4.18 1 89 105 ILE A N 1
ATOM 814 C CA . ILE A 1 105 ? -15.031 6.586 3.189 1 89 105 ILE A CA 1
ATOM 815 C C . ILE A 1 105 ? -13.859 6.395 2.227 1 89 105 ILE A C 1
ATOM 817 O O . ILE A 1 105 ? -14.039 6.449 1.007 1 89 105 ILE A O 1
ATOM 821 N N . THR A 1 106 ? -12.68 6.125 2.732 1 89.25 106 THR A N 1
ATOM 822 C CA . THR A 1 106 ? -11.484 6.055 1.894 1 89.25 106 THR A CA 1
ATOM 823 C C . THR A 1 106 ? -11.562 4.863 0.942 1 89.25 106 THR A C 1
ATOM 825 O O . THR A 1 106 ? -11.156 4.961 -0.216 1 89.25 106 THR A O 1
ATOM 828 N N . HIS A 1 107 ? -12.148 3.865 1.396 1 78.88 107 HIS A N 1
ATOM 829 C CA . HIS A 1 107 ? -12.312 2.701 0.532 1 78.88 107 HIS A CA 1
ATOM 830 C C . HIS A 1 107 ? -13.344 2.967 -0.559 1 78.88 107 HIS A C 1
ATOM 832 O O . HIS A 1 107 ? -13.164 2.545 -1.704 1 78.88 107 HIS A O 1
ATOM 838 N N . SER A 1 108 ? -14.398 3.598 -0.132 1 79.06 108 SER A N 1
ATOM 839 C CA . SER A 1 108 ? -15.414 3.949 -1.121 1 79.06 108 SER A CA 1
ATOM 840 C C . SER A 1 108 ? -14.836 4.84 -2.213 1 79.06 108 SER A C 1
ATOM 842 O O . SER A 1 108 ? -15.156 4.676 -3.393 1 79.06 108 SER A O 1
ATOM 844 N N . LEU A 1 109 ? -14.008 5.723 -1.854 1 82.5 109 LEU A N 1
ATOM 845 C CA . LEU A 1 109 ? -13.391 6.637 -2.807 1 82.5 109 LEU A CA 1
ATOM 846 C C . LEU A 1 109 ? -12.414 5.895 -3.713 1 82.5 109 LEU A C 1
ATOM 848 O O . LEU A 1 109 ? -12.312 6.199 -4.902 1 82.5 109 LEU A O 1
ATOM 852 N N . ALA A 1 110 ? -11.766 5.023 -3.139 1 76.19 110 ALA A N 1
ATOM 853 C CA . ALA A 1 110 ? -10.812 4.238 -3.914 1 76.19 110 ALA A CA 1
ATOM 854 C C . ALA A 1 110 ? -11.516 3.41 -4.984 1 76.19 110 ALA A C 1
ATOM 856 O O . ALA A 1 110 ? -10.938 3.113 -6.031 1 76.19 110 ALA A O 1
ATOM 857 N N . ARG A 1 111 ? -12.797 3.131 -4.703 1 66.5 111 ARG A N 1
ATOM 858 C CA . ARG A 1 111 ? -13.586 2.301 -5.609 1 66.5 111 ARG A CA 1
ATOM 859 C C . ARG A 1 111 ? -14.133 3.125 -6.77 1 66.5 111 ARG A C 1
ATOM 861 O O . ARG A 1 111 ? -14.516 2.572 -7.801 1 66.5 111 ARG A O 1
ATOM 868 N N . ASN A 1 112 ? -14.18 4.336 -6.434 1 64.25 112 ASN A N 1
ATOM 869 C CA . ASN A 1 112 ? -14.797 5.219 -7.414 1 64.25 112 ASN A CA 1
ATOM 870 C C . ASN A 1 112 ? -13.805 5.668 -8.477 1 64.25 112 ASN A C 1
ATOM 872 O O . ASN A 1 112 ? -12.938 6.504 -8.211 1 64.25 112 ASN A O 1
ATOM 876 N N . ASN A 1 113 ? -13.797 5.031 -9.602 1 56.19 113 ASN A N 1
ATOM 877 C CA . ASN A 1 113 ? -12.883 5.293 -10.711 1 56.19 113 ASN A CA 1
ATOM 878 C C . ASN A 1 113 ? -12.953 6.754 -11.156 1 56.19 113 ASN A C 1
ATOM 880 O O . ASN A 1 113 ? -12.078 7.223 -11.883 1 56.19 113 ASN A O 1
ATOM 884 N N . LYS A 1 114 ? -13.969 7.406 -10.688 1 62.22 114 LYS A N 1
ATOM 885 C CA . LYS A 1 114 ? -14.125 8.797 -11.109 1 62.22 114 LYS A CA 1
ATOM 886 C C . LYS A 1 114 ? -13.305 9.734 -10.219 1 62.22 114 LYS A C 1
ATOM 888 O O . LYS A 1 114 ? -13.055 10.883 -10.586 1 62.22 114 LYS A O 1
ATOM 893 N N . VAL A 1 115 ? -12.969 9.203 -9.094 1 66.81 115 VAL A N 1
ATOM 894 C CA . VAL A 1 115 ? -12.195 10.016 -8.156 1 66.81 115 VAL A CA 1
ATOM 895 C C . VAL A 1 115 ? -10.703 9.805 -8.398 1 66.81 115 VAL A C 1
ATOM 897 O O . VAL A 1 115 ? -10.242 8.672 -8.547 1 66.81 115 VAL A O 1
ATOM 900 N N . GLY A 1 116 ? -10.102 10.852 -8.648 1 65.56 116 GLY A N 1
ATOM 901 C CA . GLY A 1 116 ? -8.672 10.766 -8.906 1 65.56 116 GLY A CA 1
ATOM 902 C C . GLY A 1 116 ? -7.875 10.312 -7.695 1 65.56 116 GLY A C 1
ATOM 903 O O . GLY A 1 116 ? -8.234 10.633 -6.559 1 65.56 116 GLY A O 1
ATOM 904 N N . SER A 1 117 ? -6.93 9.602 -7.887 1 64.88 117 SER A N 1
ATOM 905 C CA . SER A 1 117 ? -6.039 9.102 -6.84 1 64.88 117 SER A CA 1
ATOM 906 C C . SER A 1 117 ? -5.309 10.25 -6.148 1 64.88 117 SER A C 1
ATOM 908 O O . SER A 1 117 ? -4.754 10.078 -5.059 1 64.88 117 SER A O 1
ATOM 910 N N . HIS A 1 118 ? -5.508 11.453 -6.633 1 78.12 118 HIS A N 1
ATOM 911 C CA . HIS A 1 118 ? -4.816 12.617 -6.078 1 78.12 118 HIS A CA 1
ATOM 912 C C . HIS A 1 118 ? -5.738 13.422 -5.168 1 78.12 118 HIS A C 1
ATOM 914 O O . HIS A 1 118 ? -5.359 14.492 -4.688 1 78.12 118 HIS A O 1
ATOM 920 N N . LEU A 1 119 ? -6.863 12.883 -4.914 1 90.56 119 LEU A N 1
ATOM 921 C CA . LEU A 1 119 ? -7.793 13.492 -3.975 1 90.56 119 LEU A CA 1
ATOM 922 C C . LEU A 1 119 ? -7.125 13.727 -2.623 1 90.56 119 LEU A C 1
ATOM 924 O O . LEU A 1 119 ? -6.441 12.844 -2.104 1 90.56 119 LEU A O 1
ATOM 928 N N . LEU A 1 120 ? -7.289 14.984 -2.119 1 94.56 120 LEU A N 1
ATOM 929 C CA . LEU A 1 120 ? -6.699 15.328 -0.83 1 94.56 120 LEU A CA 1
ATOM 930 C C . LEU A 1 120 ? -7.648 14.984 0.311 1 94.56 120 LEU A C 1
ATOM 932 O O . LEU A 1 120 ? -8.867 15.086 0.164 1 94.56 120 LEU A O 1
ATOM 936 N N . LEU A 1 121 ? -7.086 14.562 1.397 1 96.69 121 LEU A N 1
ATOM 937 C CA . LEU A 1 121 ? -7.805 14.305 2.641 1 96.69 121 LEU A CA 1
ATOM 938 C C . LEU A 1 121 ? -7.246 15.156 3.779 1 96.69 121 LEU A C 1
ATOM 940 O O . LEU A 1 121 ? -6.113 15.641 3.695 1 96.69 121 LEU A O 1
ATOM 944 N N . GLY A 1 122 ? -8.031 15.383 4.84 1 98 122 GLY A N 1
ATOM 945 C CA . GLY A 1 122 ? -7.586 16.109 6.023 1 98 122 GLY A CA 1
ATOM 946 C C . GLY A 1 122 ? -8.492 15.898 7.223 1 98 122 GLY A C 1
ATOM 947 O O . GLY A 1 122 ? -9.586 15.352 7.094 1 98 122 GLY A O 1
ATOM 948 N N . VAL A 1 123 ? -8.016 16.312 8.352 1 98.69 123 VAL A N 1
ATOM 949 C CA . VAL A 1 123 ? -8.781 16.25 9.594 1 98.69 123 VAL A CA 1
ATOM 950 C C . VAL A 1 123 ? -8.984 17.656 10.148 1 98.69 123 VAL A C 1
ATOM 952 O O . VAL A 1 123 ? -8.047 18.453 10.188 1 98.69 123 VAL A O 1
ATOM 955 N N . ALA A 1 124 ? -10.18 17.922 10.516 1 98.25 124 ALA A N 1
ATOM 956 C CA . ALA A 1 124 ? -10.508 19.156 11.219 1 98.25 124 ALA A CA 1
ATOM 957 C C . ALA A 1 124 ? -10.477 18.953 12.727 1 98.25 124 ALA A C 1
ATOM 959 O O . ALA A 1 124 ? -11 17.969 13.242 1 98.25 124 ALA A O 1
ATOM 960 N N . GLU A 1 125 ? -9.875 19.812 13.492 1 96.25 125 GLU A N 1
ATOM 961 C CA . GLU A 1 125 ? -9.766 19.719 14.945 1 96.25 125 GLU A CA 1
ATOM 962 C C . GLU A 1 125 ? -11.141 19.594 15.602 1 96.25 125 GLU A C 1
ATOM 964 O O . GLU A 1 125 ? -11.289 18.891 16.609 1 96.25 125 GLU A O 1
ATOM 969 N N . GLU A 1 126 ? -12.07 20.281 15.117 1 91.94 126 GLU A N 1
ATOM 970 C CA . GLU A 1 126 ? -13.406 20.172 15.703 1 91.94 126 GLU A CA 1
ATOM 971 C C . GLU A 1 126 ? -14.398 19.594 14.703 1 91.94 126 GLU A C 1
ATOM 973 O O . GLU A 1 126 ? -14.602 18.375 14.641 1 91.94 126 GLU A O 1
ATOM 978 N N . SER A 1 127 ? -14.805 20.469 13.789 1 95.69 127 SER A N 1
ATOM 979 C CA . SER A 1 127 ? -15.852 20.062 12.859 1 95.69 127 SER A CA 1
ATOM 980 C C . SER A 1 127 ? -15.461 20.391 11.414 1 95.69 127 SER A C 1
ATOM 982 O O . SER A 1 127 ? -15.023 21.5 11.117 1 95.69 127 SER A O 1
ATOM 984 N N . ALA A 1 128 ? -15.664 19.359 10.555 1 97.75 128 ALA A N 1
ATOM 985 C CA . ALA A 1 128 ? -15.438 19.594 9.125 1 97.75 128 ALA A CA 1
ATOM 986 C C . ALA A 1 128 ? -16.406 20.641 8.578 1 97.75 128 ALA A C 1
ATOM 988 O O . ALA A 1 128 ? -16 21.516 7.816 1 97.75 128 ALA A O 1
ATOM 989 N N . LYS A 1 129 ? -17.625 20.594 8.969 1 96.62 129 LYS A N 1
ATOM 990 C CA . LYS A 1 129 ? -18.672 21.531 8.539 1 96.62 129 LYS A CA 1
ATOM 991 C C . LYS A 1 129 ? -18.266 22.969 8.828 1 96.62 129 LYS A C 1
ATOM 993 O O . LYS A 1 129 ? -18.391 23.844 7.965 1 96.62 129 LYS A O 1
ATOM 998 N N . GLU A 1 130 ? -17.812 23.172 10.008 1 94.56 130 GLU A N 1
ATOM 999 C CA . GLU A 1 130 ? -17.438 24.531 10.422 1 94.56 130 GLU A CA 1
ATOM 1000 C C . GLU A 1 130 ? -16.297 25.062 9.562 1 94.56 130 GLU A C 1
ATOM 1002 O O . GLU A 1 130 ? -16.312 26.234 9.156 1 94.56 130 GLU A O 1
ATOM 1007 N N . LEU A 1 131 ? -15.328 24.234 9.312 1 94.75 131 LEU A N 1
ATOM 1008 C CA . LEU A 1 131 ? -14.195 24.688 8.5 1 94.75 131 LEU A CA 1
ATOM 1009 C C . LEU A 1 131 ? -14.633 24.969 7.066 1 94.75 131 LEU A C 1
ATOM 1011 O O . LEU A 1 131 ? -14.188 25.938 6.461 1 94.75 131 LEU A O 1
ATOM 1015 N N . LEU A 1 132 ? -15.477 24.156 6.531 1 92.31 132 LEU A N 1
ATOM 1016 C CA . LEU A 1 132 ? -15.961 24.344 5.172 1 92.31 132 LEU A CA 1
ATOM 1017 C C . LEU A 1 132 ? -16.797 25.625 5.07 1 92.31 132 LEU A C 1
ATOM 1019 O O . LEU A 1 132 ? -16.766 26.312 4.047 1 92.31 132 LEU A O 1
ATOM 1023 N N . LYS A 1 133 ? -17.531 25.875 6.098 1 89.88 133 LYS A N 1
ATOM 1024 C CA . LYS A 1 133 ? -18.312 27.094 6.141 1 89.88 133 LYS A CA 1
ATOM 1025 C C . LYS A 1 133 ? -17.422 28.328 6.086 1 89.88 133 LYS A C 1
ATOM 1027 O O . LYS A 1 133 ? -17.719 29.297 5.371 1 89.88 133 LYS A O 1
ATOM 1032 N N . ILE A 1 134 ? -16.406 28.281 6.844 1 88.19 134 ILE A N 1
ATOM 1033 C CA . ILE A 1 134 ? -15.469 29.391 6.895 1 88.19 134 ILE A CA 1
ATOM 1034 C C . ILE A 1 134 ? -14.867 29.625 5.512 1 88.19 134 ILE A C 1
ATOM 1036 O O . ILE A 1 134 ? -14.797 30.75 5.035 1 88.19 134 ILE A O 1
ATOM 1040 N N . THR A 1 135 ? -14.438 28.594 4.855 1 83.88 135 THR A N 1
ATOM 1041 C CA . THR A 1 135 ? -13.758 28.734 3.572 1 83.88 135 THR A CA 1
ATOM 1042 C C . THR A 1 135 ? -14.742 29.125 2.477 1 83.88 135 THR A C 1
ATOM 1044 O O . THR A 1 135 ? -14.367 29.828 1.53 1 83.88 135 THR A O 1
ATOM 1047 N N . ALA A 1 136 ? -15.922 28.75 2.613 1 80.69 136 ALA A N 1
ATOM 1048 C CA . ALA A 1 136 ? -16.938 29.125 1.642 1 80.69 136 ALA A CA 1
ATOM 1049 C C . ALA A 1 136 ? -17.281 30.609 1.733 1 80.69 136 ALA A C 1
ATOM 1051 O O . ALA A 1 136 ? -17.672 31.234 0.741 1 80.69 136 ALA A O 1
ATOM 1052 N N . LYS A 1 137 ? -17.125 31.125 2.898 1 76.25 137 LYS A N 1
ATOM 1053 C CA . LYS A 1 137 ? -17.453 32.531 3.119 1 76.25 137 LYS A CA 1
ATOM 1054 C C . LYS A 1 137 ? -16.297 33.438 2.709 1 76.25 137 LYS A C 1
ATOM 1056 O O . LYS A 1 137 ? -16.531 34.562 2.258 1 76.25 137 LYS A O 1
ATOM 1061 N N . THR A 1 138 ? -15.141 33.125 3.211 1 64.19 138 THR A N 1
ATOM 1062 C CA . THR A 1 138 ? -14 34 3.113 1 64.19 138 THR A CA 1
ATOM 1063 C C . THR A 1 138 ? -13.523 34.125 1.667 1 64.19 138 THR A C 1
ATOM 1065 O O . THR A 1 138 ? -13.016 35.188 1.255 1 64.19 138 THR A O 1
ATOM 1068 N N . THR A 1 139 ? -13.383 33.031 1.004 1 55.94 139 THR A N 1
ATOM 1069 C CA . THR A 1 139 ? -12.641 33.156 -0.246 1 55.94 139 THR A CA 1
ATOM 1070 C C . THR A 1 139 ? -13.594 33.188 -1.438 1 55.94 139 THR A C 1
ATOM 1072 O O . THR A 1 139 ? -14.414 32.281 -1.616 1 55.94 139 THR A O 1
ATOM 1075 N N . LEU A 1 140 ? -14.039 34.406 -1.749 1 51.47 140 LEU A N 1
ATOM 1076 C CA . LEU A 1 140 ? -14.969 34.562 -2.859 1 51.47 140 LEU A CA 1
ATOM 1077 C C . LEU A 1 140 ? -14.898 33.375 -3.814 1 51.47 140 LEU A C 1
ATOM 1079 O O . LEU A 1 140 ? -15.922 32.75 -4.117 1 51.47 140 LEU A O 1
ATOM 1083 N N . SER A 1 141 ? -13.953 33.406 -4.801 1 50 141 SER A N 1
ATOM 1084 C CA . SER A 1 141 ? -13.93 32.656 -6.062 1 50 141 SER A CA 1
ATOM 1085 C C . SER A 1 141 ? -13.133 31.375 -5.934 1 50 141 SER A C 1
ATOM 1087 O O . SER A 1 141 ? -13.047 30.594 -6.887 1 50 141 SER A O 1
ATOM 1089 N N . ASP A 1 142 ? -12.75 30.969 -4.57 1 57.34 142 ASP A N 1
ATOM 1090 C CA . ASP A 1 142 ? -11.742 29.938 -4.777 1 57.34 142 ASP A CA 1
ATOM 1091 C C . ASP A 1 142 ? -12.039 28.703 -3.926 1 57.34 142 ASP A C 1
ATOM 1093 O O . ASP A 1 142 ? -11.578 28.594 -2.787 1 57.34 142 ASP A O 1
ATOM 1097 N N . THR A 1 143 ? -13.062 27.891 -4.273 1 61.72 143 THR A N 1
ATOM 1098 C CA . THR A 1 143 ? -13.359 26.594 -3.678 1 61.72 143 THR A CA 1
ATOM 1099 C C . THR A 1 143 ? -12.078 25.781 -3.492 1 61.72 143 THR A C 1
ATOM 1101 O O . THR A 1 143 ? -12.086 24.75 -2.834 1 61.72 143 THR A O 1
ATOM 1104 N N . LEU A 1 144 ? -11.008 26.484 -3.805 1 73.75 144 LEU A N 1
ATOM 1105 C CA . LEU A 1 144 ? -9.805 25.656 -3.82 1 73.75 144 LEU A CA 1
ATOM 1106 C C . LEU A 1 144 ? -8.789 26.156 -2.801 1 73.75 144 LEU A C 1
ATOM 1108 O O . LEU A 1 144 ? -7.609 25.812 -2.863 1 73.75 144 LEU A O 1
ATOM 1112 N N . TYR A 1 145 ? -9.328 26.891 -1.794 1 80.75 145 TYR A N 1
ATOM 1113 C CA . TYR A 1 145 ? -8.414 27.453 -0.81 1 80.75 145 TYR A CA 1
ATOM 1114 C C . TYR A 1 145 ? -7.688 26.359 -0.039 1 80.75 145 TYR A C 1
ATOM 1116 O O . TYR A 1 145 ? -6.457 26.328 0.004 1 80.75 145 TYR A O 1
ATOM 1124 N N . LEU A 1 146 ? -8.414 25.469 0.558 1 87.75 146 LEU A N 1
ATOM 1125 C CA . LEU A 1 146 ? -7.805 24.453 1.408 1 87.75 146 LEU A CA 1
ATOM 1126 C C . LEU A 1 146 ? -6.922 23.516 0.589 1 87.75 146 LEU A C 1
ATOM 1128 O O . LEU A 1 146 ? -5.773 23.25 0.958 1 87.75 146 LEU A O 1
ATOM 1132 N N . PRO A 1 147 ? -7.43 23.016 -0.526 1 87.62 147 PRO A N 1
ATOM 1133 C CA . PRO A 1 147 ? -6.527 22.219 -1.359 1 87.62 147 PRO A CA 1
ATOM 1134 C C . PRO A 1 147 ? -5.246 22.953 -1.726 1 87.62 147 PRO A C 1
ATOM 1136 O O . PRO A 1 147 ? -4.164 22.375 -1.715 1 87.62 147 PRO A O 1
ATOM 1139 N N . ASN A 1 148 ? -5.383 24.188 -2 1 84.12 148 ASN A N 1
ATOM 1140 C CA . ASN A 1 148 ? -4.211 25 -2.344 1 84.12 148 ASN A CA 1
ATOM 1141 C C . ASN A 1 148 ? -3.271 25.156 -1.151 1 84.12 148 ASN A C 1
ATOM 1143 O O . ASN A 1 148 ? -2.051 25.156 -1.315 1 84.12 148 ASN A O 1
ATOM 1147 N N . LEU A 1 149 ? -3.854 25.375 -0.049 1 88.38 149 LEU A N 1
ATOM 1148 C CA . LEU A 1 149 ? -3.061 25.484 1.171 1 88.38 149 LEU A CA 1
ATOM 1149 C C . LEU A 1 149 ? -2.223 24.234 1.391 1 88.38 149 LEU A C 1
ATOM 1151 O O . LEU A 1 149 ? -1.039 24.312 1.722 1 88.38 149 LEU A O 1
ATOM 1155 N N . VAL A 1 150 ? -2.764 23.078 1.191 1 92 150 VAL A N 1
ATOM 1156 C CA . VAL A 1 150 ? -2.062 21.797 1.353 1 92 150 VAL A CA 1
ATOM 1157 C C . VAL A 1 150 ? -0.96 21.688 0.302 1 92 150 VAL A C 1
ATOM 1159 O O . VAL A 1 150 ? 0.194 21.406 0.632 1 92 150 VAL A O 1
ATOM 1162 N N . GLU A 1 151 ? -1.302 21.938 -0.893 1 87.81 151 GLU A N 1
ATOM 1163 C CA . GLU A 1 151 ? -0.361 21.781 -1.998 1 87.81 151 GLU A CA 1
ATOM 1164 C C . GLU A 1 151 ? 0.839 22.719 -1.836 1 87.81 151 GLU A C 1
ATOM 1166 O O . GLU A 1 151 ? 1.981 22.312 -2.053 1 87.81 151 GLU A O 1
ATOM 1171 N N . GLN A 1 152 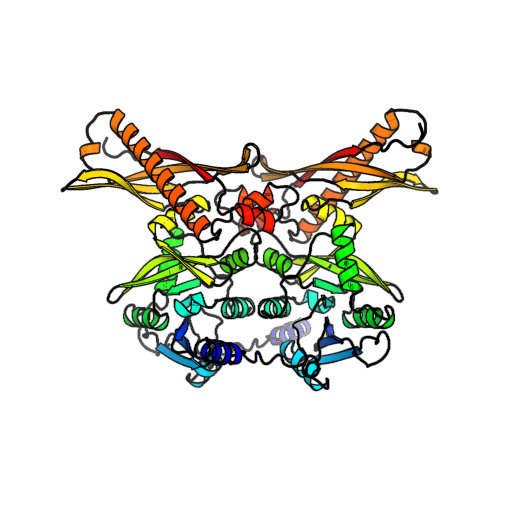? 0.584 23.891 -1.476 1 85.25 152 GLN A N 1
ATOM 1172 C CA . GLN A 1 152 ? 1.653 24.859 -1.276 1 85.25 152 GLN A CA 1
ATOM 1173 C C . GLN A 1 152 ? 2.576 24.438 -0.137 1 85.25 152 GLN A C 1
ATOM 1175 O O . GLN A 1 152 ? 3.795 24.594 -0.225 1 85.25 152 GLN A O 1
ATOM 1180 N N . ASN A 1 153 ? 1.984 23.969 0.889 1 88 153 ASN A N 1
ATOM 1181 C CA . ASN A 1 153 ? 2.783 23.562 2.041 1 88 153 ASN A CA 1
ATOM 1182 C C . ASN A 1 153 ? 3.572 22.297 1.752 1 88 153 ASN A C 1
ATOM 1184 O O . ASN A 1 153 ? 4.66 22.094 2.301 1 88 153 ASN A O 1
ATOM 1188 N N . GLU A 1 154 ? 3.09 21.406 0.94 1 87.94 154 GLU A N 1
ATOM 1189 C CA . GLU A 1 154 ? 3.828 20.219 0.515 1 87.94 154 GLU A CA 1
ATOM 1190 C C . GLU A 1 154 ? 5.023 20.609 -0.353 1 87.94 154 GLU A C 1
ATOM 1192 O O . GLU A 1 154 ? 6.105 20.031 -0.209 1 87.94 154 GLU A O 1
ATOM 1197 N N . GLN A 1 155 ? 4.805 21.562 -1.195 1 80.56 155 GLN A N 1
ATOM 1198 C CA . GLN A 1 155 ? 5.816 21.906 -2.195 1 80.56 155 GLN A CA 1
ATOM 1199 C C . GLN A 1 155 ? 6.906 22.781 -1.6 1 80.56 155 GLN A C 1
ATOM 1201 O O . GLN A 1 155 ? 8.094 22.578 -1.864 1 80.56 155 GLN A O 1
ATOM 1206 N N . SER A 1 156 ? 6.461 23.672 -0.719 1 75.31 156 SER A N 1
ATOM 1207 C CA . SER A 1 156 ? 7.426 24.719 -0.417 1 75.31 156 SER A CA 1
ATOM 1208 C C . SER A 1 156 ? 7.621 24.875 1.088 1 75.31 156 SER A C 1
ATOM 1210 O O . SER A 1 156 ? 8.445 25.688 1.533 1 75.31 156 SER A O 1
ATOM 1212 N N . MET A 1 157 ? 6.891 24.031 1.84 1 78.06 157 MET A N 1
ATOM 1213 C CA . MET A 1 157 ? 6.961 24.281 3.273 1 78.06 157 MET A CA 1
ATOM 1214 C C . MET A 1 157 ? 7.055 22.984 4.062 1 78.06 157 MET A C 1
ATOM 1216 O O . MET A 1 157 ? 7.973 22.188 3.846 1 78.06 157 MET A O 1
ATOM 1220 N N . ASN A 1 158 ? 6.281 22.844 5.016 1 81.44 158 ASN A N 1
ATOM 1221 C CA . ASN A 1 158 ? 6.613 21.938 6.109 1 81.44 158 ASN A CA 1
ATOM 1222 C C . ASN A 1 158 ? 5.805 20.641 6.027 1 81.44 158 ASN A C 1
ATOM 1224 O O . ASN A 1 158 ? 6.043 19.703 6.797 1 81.44 158 ASN A O 1
ATOM 1228 N N . LEU A 1 159 ? 4.922 20.547 5.027 1 90.62 159 LEU A N 1
ATOM 1229 C CA . LEU A 1 159 ? 4.027 19.391 5.023 1 90.62 159 LEU A CA 1
ATOM 1230 C C . LEU A 1 159 ? 4.57 18.281 4.121 1 90.62 159 LEU A C 1
ATOM 1232 O O . LEU A 1 159 ? 4.973 18.547 2.984 1 90.62 159 LEU A O 1
ATOM 1236 N N . PRO A 1 160 ? 4.648 17.016 4.645 1 92.56 160 PRO A N 1
ATOM 1237 C CA . PRO A 1 160 ? 4.953 15.898 3.746 1 92.56 160 PRO A CA 1
ATOM 1238 C C . PRO A 1 160 ? 3.834 15.633 2.742 1 92.56 160 PRO A C 1
ATOM 1240 O O . PRO A 1 160 ? 2.695 16.062 2.951 1 92.56 160 PRO A O 1
ATOM 1243 N N . LYS A 1 161 ? 4.168 14.969 1.705 1 90.19 161 LYS A N 1
ATOM 1244 C CA . LYS A 1 161 ? 3.182 14.633 0.683 1 90.19 161 LYS A CA 1
ATOM 1245 C C . LYS A 1 161 ? 2.08 13.742 1.254 1 90.19 161 LYS A C 1
ATOM 1247 O O . LYS A 1 161 ? 2.355 12.828 2.035 1 90.19 161 LYS A O 1
ATOM 1252 N N . THR A 1 162 ? 0.864 14.133 0.839 1 91.75 162 THR A N 1
ATOM 1253 C CA . THR A 1 162 ? -0.285 13.359 1.294 1 91.75 162 THR A CA 1
ATOM 1254 C C . THR A 1 162 ? -1.416 13.422 0.271 1 91.75 162 THR A C 1
ATOM 1256 O O . THR A 1 162 ? -1.609 14.438 -0.39 1 91.75 162 THR A O 1
ATOM 1259 N N . ASN A 1 163 ? -2.107 12.375 0.045 1 92.25 163 ASN A N 1
ATOM 1260 C CA . ASN A 1 163 ? -3.312 12.211 -0.761 1 92.25 163 ASN A CA 1
ATOM 1261 C C . ASN A 1 163 ? -3.961 10.852 -0.53 1 92.25 163 ASN A C 1
ATOM 1263 O O . ASN A 1 163 ? -3.475 10.055 0.275 1 92.25 163 ASN A O 1
ATOM 1267 N N . LEU A 1 164 ? -5.062 10.641 -1.168 1 92.19 164 LEU A N 1
ATOM 1268 C CA . LEU A 1 164 ? -5.805 9.398 -0.973 1 92.19 164 LEU A CA 1
ATOM 1269 C C . LEU A 1 164 ? -4.938 8.188 -1.309 1 92.19 164 LEU A C 1
ATOM 1271 O O . LEU A 1 164 ? -4.918 7.211 -0.562 1 92.19 164 LEU A O 1
ATOM 1275 N N . HIS A 1 165 ? -4.258 8.25 -2.363 1 89.12 165 HIS A N 1
ATOM 1276 C CA . HIS A 1 165 ? -3.412 7.145 -2.801 1 89.12 165 HIS A CA 1
ATOM 1277 C C . HIS A 1 165 ? -2.365 6.801 -1.748 1 89.12 165 HIS A C 1
ATOM 1279 O O . HIS A 1 165 ? -2.23 5.637 -1.356 1 89.12 165 HIS A O 1
ATOM 1285 N N . LEU A 1 166 ? -1.601 7.77 -1.272 1 91.62 166 LEU A N 1
ATOM 1286 C CA . LEU A 1 166 ? -0.542 7.559 -0.292 1 91.62 166 LEU A CA 1
ATOM 1287 C C . LEU A 1 166 ? -1.12 7.109 1.046 1 91.62 166 LEU A C 1
ATOM 1289 O O . LEU A 1 166 ? -0.507 6.312 1.756 1 91.62 166 LEU A O 1
ATOM 1293 N N . PHE A 1 167 ? -2.236 7.68 1.384 1 94.88 167 PHE A N 1
ATOM 1294 C CA . PHE A 1 167 ? -2.904 7.215 2.594 1 94.88 167 PHE A CA 1
ATOM 1295 C C . PHE A 1 167 ? -3.156 5.715 2.533 1 94.88 167 PHE A C 1
ATOM 1297 O O . PHE A 1 167 ? -2.834 4.988 3.47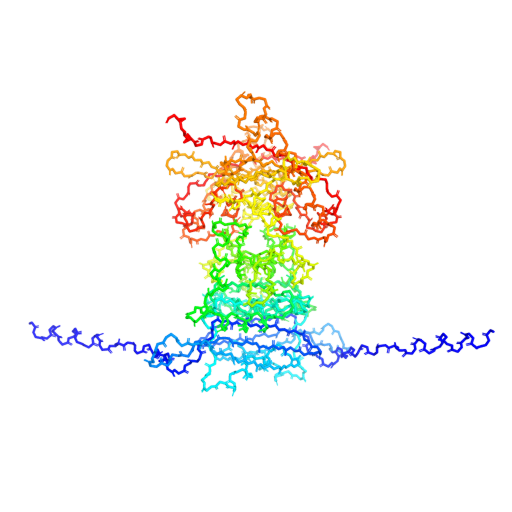5 1 94.88 167 PHE A O 1
ATOM 1304 N N . LEU A 1 168 ? -3.764 5.285 1.436 1 91.56 168 LEU A N 1
ATOM 1305 C CA . LEU A 1 168 ? -4.117 3.877 1.282 1 91.56 168 LEU A CA 1
ATOM 1306 C C . LEU A 1 168 ? -2.869 3.006 1.204 1 91.56 168 LEU A C 1
ATOM 1308 O O . LEU A 1 168 ? -2.842 1.901 1.751 1 91.56 168 LEU A O 1
ATOM 1312 N N . TYR A 1 169 ? -1.886 3.441 0.523 1 91 169 TYR A N 1
ATOM 1313 C CA . TYR A 1 169 ? -0.613 2.73 0.484 1 91 169 TYR A CA 1
ATOM 1314 C C . TYR A 1 169 ? -0.097 2.457 1.893 1 91 169 TYR A C 1
ATOM 1316 O O . TYR A 1 169 ? 0.234 1.318 2.229 1 91 169 TYR A O 1
ATOM 1324 N N . ARG A 1 170 ? -0.023 3.488 2.697 1 93.31 170 ARG A N 1
ATOM 1325 C CA . ARG A 1 170 ? 0.473 3.34 4.062 1 93.31 170 ARG A CA 1
ATOM 1326 C C . ARG A 1 170 ? -0.471 2.482 4.898 1 93.31 170 ARG A C 1
ATOM 1328 O O . ARG A 1 170 ? -0.029 1.733 5.77 1 93.31 170 ARG A O 1
ATOM 1335 N N . TYR A 1 171 ? -1.701 2.605 4.633 1 93.38 171 TYR A N 1
ATOM 1336 C CA . TYR A 1 171 ? -2.703 1.845 5.371 1 93.38 171 TYR A CA 1
ATOM 1337 C C . TYR A 1 171 ? -2.518 0.347 5.156 1 93.38 171 TYR A C 1
ATOM 1339 O O . TYR A 1 171 ? -2.648 -0.441 6.098 1 93.38 171 TYR A O 1
ATOM 1347 N N . PHE A 1 172 ? -2.217 -0.021 3.943 1 88.81 172 PHE A N 1
ATOM 1348 C CA . PHE A 1 172 ? -2.117 -1.441 3.629 1 88.81 172 PHE A CA 1
ATOM 1349 C C . PHE A 1 172 ? -0.686 -1.936 3.807 1 88.81 172 PHE A C 1
ATOM 1351 O O . PHE A 1 172 ? -0.423 -3.137 3.711 1 88.81 172 PHE A O 1
ATOM 1358 N N . SER A 1 173 ? 0.221 -1.021 4.004 1 89.38 173 SER A N 1
ATOM 1359 C CA . SER A 1 173 ? 1.605 -1.422 4.234 1 89.38 173 SER A CA 1
ATOM 1360 C C . SER A 1 173 ? 1.759 -2.148 5.566 1 89.38 173 SER A C 1
ATOM 1362 O O . SER A 1 173 ? 1.221 -1.708 6.586 1 89.38 173 SER A O 1
ATOM 1364 N N . PRO A 1 174 ? 2.475 -3.225 5.613 1 84.19 174 PRO A N 1
ATOM 1365 C CA . PRO A 1 174 ? 2.74 -3.871 6.898 1 84.19 174 PRO A CA 1
ATOM 1366 C C . PRO A 1 174 ? 3.75 -3.102 7.746 1 84.19 174 PRO A C 1
ATOM 1368 O O . PRO A 1 174 ? 3.906 -3.387 8.938 1 84.19 174 PRO A O 1
ATOM 1371 N N . GLY A 1 175 ? 4.418 -2.117 7.203 1 91.38 175 GLY A N 1
ATOM 1372 C CA . GLY A 1 175 ? 5.523 -1.48 7.902 1 91.38 175 GLY A CA 1
ATOM 1373 C C . GLY A 1 175 ? 5.332 0.012 8.094 1 91.38 175 GLY A C 1
ATOM 1374 O O . GLY A 1 175 ? 6.301 0.75 8.273 1 91.38 175 GLY A O 1
ATOM 1375 N N . SER A 1 176 ? 4.086 0.5 7.996 1 94.75 176 SER A N 1
ATOM 1376 C CA . SER A 1 176 ? 3.869 1.933 8.164 1 94.75 176 SER A CA 1
ATOM 1377 C C . SER A 1 176 ? 2.428 2.229 8.57 1 94.75 176 SER A C 1
ATOM 1379 O O . SER A 1 176 ? 1.563 1.354 8.492 1 94.75 176 SER A O 1
ATOM 1381 N N . ASP A 1 177 ? 2.172 3.453 9.062 1 96.94 177 ASP A N 1
ATOM 1382 C CA . ASP A 1 177 ? 0.847 3.967 9.398 1 96.94 177 ASP A CA 1
ATOM 1383 C C . ASP A 1 177 ? 0.559 5.273 8.664 1 96.94 177 ASP A C 1
ATOM 1385 O O . ASP A 1 177 ? 1.47 6.066 8.414 1 96.94 177 ASP A O 1
ATOM 1389 N N . PRO A 1 178 ? -0.702 5.516 8.359 1 97 178 PRO A N 1
ATOM 1390 C CA . PRO A 1 178 ? -1.036 6.695 7.555 1 97 178 PRO A CA 1
ATOM 1391 C C . PRO A 1 178 ? -1.091 7.977 8.383 1 97 178 PRO A C 1
ATOM 1393 O O . PRO A 1 178 ? -1.082 7.926 9.609 1 97 178 PRO A O 1
ATOM 1396 N N . PHE A 1 179 ? -1.084 9.102 7.711 1 98.38 179 PHE A N 1
ATOM 1397 C CA . PHE A 1 179 ? -1.273 10.43 8.281 1 98.38 179 PHE A CA 1
ATOM 1398 C C . PHE A 1 179 ? -1.937 11.367 7.281 1 98.38 179 PHE A C 1
ATOM 1400 O O . PHE A 1 179 ? -1.966 11.078 6.082 1 98.38 179 PHE A O 1
ATOM 1407 N N . LEU A 1 180 ? -2.49 12.477 7.797 1 98.19 180 LEU A N 1
ATOM 1408 C CA . LEU A 1 180 ? -3.199 13.461 6.992 1 98.19 180 LEU A CA 1
ATOM 1409 C C . LEU A 1 180 ? -2.928 14.875 7.5 1 98.19 180 LEU A C 1
ATOM 1411 O O . LEU A 1 180 ? -2.514 15.055 8.648 1 98.19 180 LEU A O 1
ATOM 1415 N N . PRO A 1 181 ? -3.205 15.883 6.652 1 98 181 PRO A N 1
ATOM 1416 C CA . PRO A 1 181 ?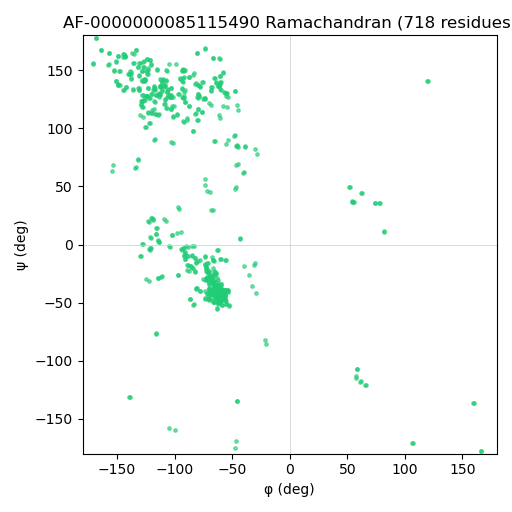 -3.164 17.25 7.164 1 98 181 PRO A CA 1
ATOM 1417 C C . PRO A 1 181 ? -4.168 17.5 8.289 1 98 181 PRO A C 1
ATOM 1419 O O . PRO A 1 181 ? -5.27 16.938 8.266 1 98 181 PRO A O 1
ATOM 1422 N N . TYR A 1 182 ? -3.734 18.344 9.219 1 98.19 182 TYR A N 1
ATOM 1423 C CA . TYR A 1 182 ? -4.547 18.688 10.375 1 98.19 182 TYR A CA 1
ATOM 1424 C C . TYR A 1 182 ? -4.871 20.188 10.375 1 98.19 182 TYR A C 1
ATOM 1426 O O . TYR A 1 182 ? -3.967 21.016 10.414 1 98.19 182 TYR A O 1
ATOM 1434 N N . PHE A 1 183 ? -6.215 20.5 10.406 1 97.44 183 PHE A N 1
ATOM 1435 C CA . PHE A 1 183 ? -6.656 21.891 10.289 1 97.44 183 PHE A CA 1
ATOM 1436 C C . PHE A 1 183 ? -7.344 22.344 11.57 1 97.44 183 PHE A C 1
ATOM 1438 O O . PHE A 1 183 ? -7.996 21.547 12.25 1 97.44 183 PHE A O 1
ATOM 1445 N N . GLU A 1 184 ? -7.215 23.625 11.797 1 96.19 184 GLU A N 1
ATOM 1446 C CA . GLU A 1 184 ? -7.875 24.25 12.945 1 96.19 184 GLU A CA 1
ATOM 1447 C C . GLU A 1 184 ? -8.484 25.594 12.57 1 96.19 184 GLU A C 1
ATOM 1449 O O . GLU A 1 184 ? -7.965 26.297 11.703 1 96.19 184 GLU A O 1
ATOM 1454 N N . LYS A 1 185 ? -9.547 25.891 13.18 1 93.94 185 LYS A N 1
ATOM 1455 C CA . LYS A 1 185 ? -10.164 27.203 13.031 1 93.94 185 LYS A CA 1
ATOM 1456 C C . LYS A 1 185 ? -9.438 28.25 13.875 1 93.94 185 LYS A C 1
ATOM 1458 O O . LYS A 1 185 ? -9.18 28.031 15.055 1 93.94 185 LYS A O 1
ATOM 1463 N N . LYS A 1 186 ? -9.07 29.297 13.305 1 90.88 186 LYS A N 1
ATOM 1464 C CA . LYS A 1 186 ? -8.523 30.469 13.992 1 90.88 186 LYS A CA 1
ATOM 1465 C C . LYS A 1 186 ? -9.305 31.734 13.633 1 90.88 186 LYS A C 1
ATOM 1467 O O . LYS A 1 186 ? -8.977 32.406 12.664 1 90.88 186 LYS A O 1
ATOM 1472 N N . GLY A 1 187 ? -10.211 32.156 14.562 1 86.75 187 GLY A N 1
ATOM 1473 C CA . GLY A 1 187 ? -11.086 33.25 14.219 1 86.75 187 GLY A CA 1
ATOM 1474 C C . GLY A 1 187 ? -11.914 33 12.977 1 86.75 187 GLY A C 1
ATOM 1475 O O . GLY A 1 187 ? -12.672 32.031 12.906 1 86.75 187 GLY A O 1
ATOM 1476 N N . ASP A 1 188 ? -11.672 33.781 11.852 1 83.5 188 ASP A N 1
ATOM 1477 C CA . ASP A 1 188 ? -12.461 33.656 10.633 1 83.5 188 ASP A CA 1
ATOM 1478 C C . ASP A 1 188 ? -11.656 33.031 9.508 1 83.5 188 ASP A C 1
ATOM 1480 O O . ASP A 1 188 ? -12 33.156 8.336 1 83.5 188 ASP A O 1
ATOM 1484 N N . PHE A 1 189 ? -10.602 32.312 9.93 1 87.38 189 PHE A N 1
ATOM 1485 C CA . PHE A 1 189 ? -9.836 31.641 8.898 1 87.38 189 PHE A CA 1
ATOM 1486 C C . PHE A 1 189 ? -9.477 30.234 9.336 1 87.38 189 PHE A C 1
ATOM 1488 O O . PHE A 1 189 ? -9.672 29.859 10.492 1 87.38 189 PHE A O 1
ATOM 1495 N N . VAL A 1 190 ? -9.062 29.453 8.367 1 91.12 190 VAL A N 1
ATOM 1496 C CA . VAL A 1 190 ? -8.617 28.078 8.609 1 91.12 190 VAL A CA 1
ATOM 1497 C C . VAL A 1 190 ? -7.094 28.016 8.523 1 91.12 190 VAL A C 1
ATOM 1499 O O . VAL A 1 190 ? -6.492 28.547 7.586 1 91.12 190 VAL A O 1
ATOM 1502 N N . LYS A 1 191 ? -6.59 27.453 9.539 1 92.56 191 LYS A N 1
ATOM 1503 C CA . LYS A 1 191 ? -5.137 27.312 9.609 1 92.56 191 LYS A CA 1
ATOM 1504 C C . LYS A 1 191 ? -4.719 25.859 9.5 1 92.56 191 LYS A C 1
ATOM 1506 O O . LYS A 1 191 ? -5.355 24.969 10.094 1 92.56 191 LYS A O 1
ATOM 1511 N N . LEU A 1 192 ? -3.682 25.594 8.68 1 94.25 192 LEU A N 1
ATOM 1512 C CA . LEU A 1 192 ? -3.004 24.297 8.688 1 94.25 192 LEU A CA 1
ATOM 1513 C C . LEU A 1 192 ? -2.08 24.172 9.898 1 94.25 192 LEU A C 1
ATOM 1515 O O . LEU A 1 192 ? -1.067 24.875 9.984 1 94.25 192 LEU A O 1
ATOM 1519 N N . GLU A 1 193 ? -2.385 23.281 10.812 1 95.31 193 GLU A N 1
ATOM 1520 C CA . GLU A 1 193 ? -1.687 23.203 12.094 1 95.31 193 GLU A CA 1
ATOM 1521 C C . GLU A 1 193 ? -0.59 22.141 12.055 1 95.31 193 GLU A C 1
ATOM 1523 O O . GLU A 1 193 ? 0.355 22.188 12.844 1 95.31 193 GLU A O 1
ATOM 1528 N N . GLY A 1 194 ? -0.752 21.203 11.242 1 96.56 194 GLY A N 1
ATOM 1529 C CA . GLY A 1 194 ? 0.236 20.141 11.156 1 96.56 194 GLY A CA 1
ATOM 1530 C C . GLY A 1 194 ? -0.302 18.875 10.516 1 96.56 194 GLY A C 1
ATOM 1531 O O . GLY A 1 194 ? -0.964 18.922 9.484 1 96.56 194 GLY A O 1
ATOM 1532 N N . VAL A 1 195 ? 0.092 17.734 11.203 1 98.12 195 VAL A N 1
ATOM 1533 C CA . VAL A 1 195 ? -0.251 16.438 10.625 1 98.12 195 VAL A CA 1
ATOM 1534 C C . VAL A 1 195 ? -1.038 15.617 11.648 1 98.12 195 VAL A C 1
ATOM 1536 O O . VAL A 1 195 ? -0.647 15.523 12.812 1 98.12 195 VAL A O 1
ATOM 1539 N N . ALA A 1 196 ? -2.178 15.133 11.188 1 98.75 196 ALA A N 1
ATOM 1540 C CA . ALA A 1 196 ? -2.945 14.164 11.961 1 98.75 196 ALA A CA 1
ATOM 1541 C C . ALA A 1 196 ? -2.363 12.758 11.805 1 98.75 196 ALA A C 1
ATOM 1543 O O . ALA A 1 196 ? -2.049 12.328 10.688 1 98.75 196 ALA A O 1
ATOM 1544 N N . LEU A 1 197 ? -2.275 12.039 12.891 1 98.75 197 LEU A N 1
ATOM 1545 C CA . LEU A 1 197 ? -1.65 10.719 12.93 1 98.75 197 LEU A CA 1
ATOM 1546 C C . LEU A 1 197 ? -2.695 9.625 13.141 1 98.75 197 LEU A C 1
ATOM 1548 O O . LEU A 1 197 ? -3.627 9.797 13.93 1 98.75 197 LEU A O 1
ATOM 1552 N N . PHE A 1 198 ? -2.449 8.5 12.43 1 98.44 198 PHE A N 1
ATOM 1553 C CA . PHE A 1 198 ? -3.424 7.414 12.477 1 98.44 198 PHE A CA 1
ATOM 1554 C C . PHE A 1 198 ? -2.758 6.105 12.891 1 98.44 198 PHE A C 1
ATOM 1556 O O . PHE A 1 198 ? -1.617 5.836 12.508 1 98.44 198 PHE A O 1
ATOM 1563 N N . ARG A 1 199 ? -3.412 5.367 13.633 1 96.31 199 ARG A N 1
ATOM 1564 C CA . ARG A 1 199 ? -3.17 3.936 13.789 1 96.31 199 ARG A CA 1
ATOM 1565 C C . ARG A 1 199 ? -4.188 3.119 12.992 1 96.31 199 ARG A C 1
ATOM 1567 O O . ARG A 1 199 ? -5.371 3.104 13.328 1 96.31 199 ARG A O 1
ATOM 1574 N N . ASP A 1 200 ? -3.688 2.502 11.977 1 89 200 ASP A N 1
ATOM 1575 C CA . ASP A 1 200 ? -4.605 1.946 10.992 1 89 200 ASP A CA 1
ATOM 1576 C C . ASP A 1 200 ? -5.5 3.033 10.398 1 89 200 ASP A C 1
ATOM 1578 O O . ASP A 1 200 ? -5.016 3.955 9.742 1 89 200 ASP A O 1
ATOM 1582 N N . ASP A 1 201 ? -6.805 3.053 10.766 1 92.44 201 ASP A N 1
ATOM 1583 C CA . ASP A 1 201 ? -7.68 4.047 10.156 1 92.44 201 ASP A CA 1
ATOM 1584 C C . ASP A 1 201 ? -8.211 5.027 11.195 1 92.44 201 ASP A C 1
ATOM 1586 O O . ASP A 1 201 ? -9.078 5.852 10.898 1 92.44 201 ASP A O 1
ATOM 1590 N N . GLN A 1 202 ? -7.656 4.934 12.391 1 97.19 202 GLN A N 1
ATOM 1591 C CA . GLN A 1 202 ? -8.195 5.75 13.469 1 97.19 202 GLN A CA 1
ATOM 1592 C C . GLN A 1 202 ? -7.23 6.867 13.852 1 97.19 202 GLN A C 1
ATOM 1594 O O . GLN A 1 202 ? -6.039 6.625 14.039 1 97.19 202 GLN A O 1
ATOM 1599 N N . TYR A 1 203 ? -7.828 8.016 14.023 1 98.38 203 TYR A N 1
ATOM 1600 C CA . TYR A 1 203 ? -7.059 9.156 14.508 1 98.38 203 TYR A CA 1
ATOM 1601 C C . TYR A 1 203 ? -6.621 8.953 15.953 1 98.38 203 TYR A C 1
ATOM 1603 O O . TYR A 1 203 ? -7.441 8.648 16.812 1 98.38 203 TYR A O 1
ATOM 1611 N N . VAL A 1 204 ? -5.309 9.219 16.234 1 98.44 204 VAL A N 1
ATOM 1612 C CA . VAL A 1 204 ? -4.828 8.953 17.594 1 98.44 204 VAL A CA 1
ATOM 1613 C C . VAL A 1 204 ? -4.09 10.18 18.125 1 98.44 204 VAL A C 1
ATOM 1615 O O . VAL A 1 204 ? -3.678 10.203 19.281 1 98.44 204 VAL A O 1
ATOM 1618 N N . GLY A 1 205 ? -3.807 11.164 17.281 1 97.81 205 GLY A N 1
ATOM 1619 C CA . GLY A 1 205 ? -3.115 12.383 17.688 1 97.81 205 GLY A CA 1
ATOM 1620 C C . GLY A 1 205 ? -2.611 13.203 16.516 1 97.81 205 GLY A C 1
ATOM 1621 O O . GLY A 1 205 ? -2.941 12.906 15.359 1 97.81 205 GLY A O 1
ATOM 1622 N N . HIS A 1 206 ? -1.933 14.297 16.828 1 98.19 206 HIS A N 1
ATOM 1623 C CA . HIS A 1 206 ? -1.357 15.141 15.781 1 98.19 206 HIS A CA 1
ATOM 1624 C C . HIS A 1 206 ? -0.025 15.734 16.234 1 98.19 206 HIS A C 1
ATOM 1626 O O . HIS A 1 206 ? 0.32 15.68 17.406 1 98.19 206 HIS A O 1
ATOM 1632 N N . VAL A 1 207 ? 0.698 16.219 15.281 1 97.88 207 VAL A N 1
ATOM 1633 C CA . VAL A 1 207 ? 1.923 16.969 15.539 1 97.88 207 VAL A CA 1
ATOM 1634 C C . VAL A 1 207 ? 1.837 18.344 14.875 1 97.88 207 VAL A C 1
ATOM 1636 O O . VAL A 1 207 ? 1.059 18.547 13.938 1 97.88 207 VAL A O 1
ATOM 1639 N N . SER A 1 208 ? 2.65 19.234 15.359 1 94.75 208 SER A N 1
ATOM 1640 C CA . SER A 1 208 ? 2.664 20.594 14.852 1 94.75 208 SER A CA 1
ATOM 1641 C C . SER A 1 208 ? 3.316 20.672 13.477 1 94.75 208 SER A C 1
ATOM 1643 O O . SER A 1 208 ? 3.926 19.703 13.023 1 94.75 208 SER A O 1
ATOM 1645 N N . LEU A 1 209 ? 3.154 21.828 12.844 1 91.38 209 LEU A N 1
ATOM 1646 C CA . LEU A 1 209 ? 3.789 22.047 11.555 1 91.38 209 LEU A CA 1
ATOM 1647 C C . LEU A 1 209 ? 5.309 21.969 11.672 1 91.38 209 LEU A C 1
ATOM 1649 O O . LEU A 1 209 ? 5.984 21.516 10.742 1 91.38 209 LEU A O 1
ATOM 1653 N N . ARG A 1 210 ? 5.816 22.422 12.75 1 88.38 210 ARG A N 1
ATOM 1654 C CA . ARG A 1 210 ? 7.254 22.328 13 1 88.38 210 ARG A CA 1
ATOM 1655 C C . ARG A 1 210 ? 7.711 20.875 13.008 1 88.38 210 ARG A C 1
ATOM 1657 O O . ARG A 1 210 ? 8.695 20.516 12.359 1 88.38 210 ARG A O 1
ATOM 1664 N N . ASP A 1 211 ? 7.016 20.078 13.734 1 93.75 211 ASP A N 1
ATOM 1665 C CA . ASP A 1 211 ? 7.352 18.656 13.805 1 93.75 211 ASP A CA 1
ATOM 1666 C C . ASP A 1 211 ? 7.066 17.953 12.469 1 93.75 211 ASP A C 1
ATOM 1668 O O . ASP A 1 211 ? 7.742 17 12.109 1 93.75 211 ASP A O 1
ATOM 1672 N N . SER A 1 212 ? 6.082 18.5 11.797 1 94.5 212 SER A N 1
ATOM 1673 C CA . SER A 1 212 ? 5.785 17.969 10.477 1 94.5 212 SER A CA 1
ATOM 1674 C C . SER A 1 212 ? 6.969 18.141 9.531 1 94.5 212 SER A C 1
ATOM 1676 O O . SER A 1 212 ? 7.203 17.297 8.656 1 94.5 212 SER A O 1
ATOM 1678 N N . PHE A 1 213 ? 7.609 19.172 9.727 1 90.38 213 PHE A N 1
ATOM 1679 C CA . PHE A 1 213 ? 8.789 19.406 8.906 1 90.38 213 PHE A CA 1
ATOM 1680 C C . PHE A 1 213 ? 9.852 18.344 9.188 1 90.38 213 PHE A C 1
ATOM 1682 O O . PHE A 1 213 ? 10.531 17.875 8.273 1 90.38 213 PHE A O 1
ATOM 1689 N N . LEU A 1 214 ? 10.07 18.062 10.453 1 93.12 214 LEU A N 1
ATOM 1690 C CA . LEU A 1 214 ? 11.008 16.984 10.797 1 93.12 214 LEU A CA 1
ATOM 1691 C C . LEU A 1 214 ? 10.578 15.672 10.164 1 93.12 214 LEU A C 1
ATOM 1693 O O . LEU A 1 214 ? 11.422 14.898 9.695 1 93.12 214 LEU A O 1
ATOM 1697 N N . MET A 1 215 ? 9.297 15.391 10.141 1 95.25 215 MET A N 1
ATOM 1698 C CA . MET A 1 215 ? 8.789 14.203 9.461 1 95.25 215 MET A CA 1
ATOM 1699 C C . MET A 1 215 ? 9.148 14.234 7.977 1 95.25 215 MET A C 1
ATOM 1701 O O . MET A 1 215 ? 9.562 13.227 7.414 1 95.25 215 MET A O 1
ATOM 1705 N N . LYS A 1 216 ? 8.906 15.359 7.426 1 92.19 216 LYS A N 1
ATOM 1706 C CA . LYS A 1 216 ? 9.211 15.531 6.008 1 92.19 216 LYS A CA 1
ATOM 1707 C C . LYS A 1 216 ? 10.672 15.219 5.711 1 92.19 216 LYS A C 1
ATOM 1709 O O . LYS A 1 216 ? 10.984 14.555 4.719 1 92.19 216 LYS A O 1
ATOM 1714 N N . ILE A 1 217 ? 11.562 15.695 6.57 1 90.88 217 ILE A N 1
ATOM 1715 C CA . ILE A 1 217 ? 12.984 15.406 6.453 1 90.88 217 ILE A CA 1
ATOM 1716 C C . ILE A 1 217 ? 13.219 13.906 6.57 1 90.88 217 ILE A C 1
ATOM 1718 O O . ILE A 1 217 ? 13.914 13.312 5.742 1 90.88 217 ILE A O 1
ATOM 1722 N N . LEU A 1 218 ? 12.617 13.297 7.508 1 93.75 218 LEU A N 1
ATOM 1723 C CA . LEU A 1 218 ? 12.852 11.898 7.832 1 93.75 218 LEU A CA 1
ATOM 1724 C C . LEU A 1 218 ? 12.242 10.984 6.777 1 93.75 218 LEU A C 1
ATOM 1726 O O . LEU A 1 218 ? 12.633 9.82 6.656 1 93.75 218 LEU A O 1
ATOM 1730 N N . LEU A 1 219 ? 11.297 11.508 6 1 91.75 219 LEU A N 1
ATOM 1731 C CA . LEU A 1 219 ? 10.695 10.773 4.895 1 91.75 219 LEU A CA 1
ATOM 1732 C C . LEU A 1 219 ? 11.484 10.984 3.607 1 91.75 219 LEU A C 1
ATOM 1734 O O . LEU A 1 219 ? 11.203 10.336 2.594 1 91.75 219 LEU A O 1
ATOM 1738 N N . GLY A 1 220 ? 12.43 11.938 3.689 1 85.5 220 GLY A N 1
ATOM 1739 C CA . GLY A 1 220 ? 13.266 12.203 2.533 1 85.5 220 GLY A CA 1
ATOM 1740 C C . GLY A 1 220 ? 12.57 13.039 1.472 1 85.5 220 GLY A C 1
ATOM 1741 O O . GLY A 1 220 ? 12.812 12.852 0.276 1 85.5 220 GLY A O 1
ATOM 1742 N N . GLU A 1 221 ? 11.727 13.992 1.907 1 79.69 221 GLU A N 1
ATOM 1743 C CA . GLU A 1 221 ? 10.898 14.727 0.958 1 79.69 221 GLU A CA 1
ATOM 1744 C C . GLU A 1 221 ? 11.266 16.203 0.938 1 79.69 221 GLU A C 1
ATOM 1746 O O . GLU A 1 221 ? 10.5 17.031 0.426 1 79.69 221 GLU A O 1
ATOM 1751 N N . THR A 1 222 ? 12.328 16.562 1.468 1 77.75 222 THR A N 1
ATOM 1752 C CA . THR A 1 222 ? 12.609 18 1.593 1 77.75 222 THR A CA 1
ATOM 1753 C C . THR A 1 222 ? 13.391 18.5 0.38 1 77.75 222 THR A C 1
ATOM 1755 O O . THR A 1 222 ? 14.414 17.938 0.015 1 77.75 222 THR A O 1
ATOM 1758 N N . LYS A 1 223 ? 12.859 19.625 -0.28 1 70.88 223 LYS A N 1
ATOM 1759 C CA . LYS A 1 223 ? 13.602 20.281 -1.352 1 70.88 223 LYS A CA 1
ATOM 1760 C C . LYS A 1 223 ? 13.789 21.766 -1.058 1 70.88 223 LYS A C 1
ATOM 1762 O O . LYS A 1 223 ? 14.758 22.375 -1.512 1 70.88 223 LYS A O 1
ATOM 1767 N N . ASN A 1 224 ? 12.891 22.391 -0.352 1 72.75 224 ASN A N 1
ATOM 1768 C CA . ASN A 1 224 ? 12.914 23.828 -0.088 1 72.75 224 ASN A CA 1
ATOM 1769 C C . ASN A 1 224 ? 12.18 24.172 1.204 1 72.75 224 ASN A C 1
ATOM 1771 O O . ASN A 1 224 ? 11.281 25 1.206 1 72.75 224 ASN A O 1
ATOM 1775 N N . GLY A 1 225 ? 12.703 23.672 2.252 1 75.88 225 GLY A N 1
ATOM 1776 C CA . GLY A 1 225 ? 11.969 23.891 3.488 1 75.88 225 GLY A CA 1
ATOM 1777 C C . GLY A 1 225 ? 12.523 25.047 4.312 1 75.88 225 GLY A C 1
ATOM 1778 O O . GLY A 1 225 ? 13.617 25.547 4.031 1 75.88 225 GLY A O 1
ATOM 1779 N N . VAL A 1 226 ? 11.648 25.594 5.125 1 77.44 226 VAL A N 1
ATOM 1780 C CA . VAL A 1 226 ? 12.031 26.609 6.102 1 77.44 226 VAL A CA 1
ATOM 1781 C C . VAL A 1 226 ? 11.883 26.047 7.516 1 77.44 226 VAL A C 1
ATOM 1783 O O . VAL A 1 226 ? 10.93 25.312 7.801 1 77.44 226 VAL A O 1
ATOM 1786 N N . TYR A 1 227 ? 12.883 26.328 8.312 1 81.25 227 TYR A N 1
ATOM 1787 C CA . TYR A 1 227 ? 12.852 25.812 9.672 1 81.25 227 TYR A CA 1
ATOM 1788 C C . TYR A 1 227 ? 13.469 26.812 10.648 1 81.25 227 TYR A C 1
ATOM 1790 O O . TYR A 1 227 ? 14.508 27.406 10.359 1 81.25 227 TYR A O 1
ATOM 1798 N N . GLN A 1 228 ? 12.734 26.984 11.703 1 81.19 228 GLN A N 1
ATOM 1799 C CA . GLN A 1 228 ? 13.227 27.875 12.742 1 81.19 228 GLN A CA 1
ATOM 1800 C C . GLN A 1 228 ? 13.773 27.094 13.93 1 81.19 228 GLN A C 1
ATOM 1802 O O . GLN A 1 228 ? 13.133 26.156 14.406 1 81.19 228 GLN A O 1
ATOM 1807 N N . LEU A 1 229 ? 14.906 27.531 14.352 1 83.62 229 LEU A N 1
ATOM 1808 C CA . LEU A 1 229 ? 15.562 26.828 15.453 1 83.62 229 LEU A CA 1
ATOM 1809 C C . LEU A 1 229 ? 15.906 27.781 16.578 1 83.62 229 LEU A C 1
ATOM 1811 O O . LEU A 1 229 ? 16.312 28.922 16.328 1 83.62 229 LEU A O 1
ATOM 1815 N N . LYS A 1 230 ? 15.727 27.312 17.734 1 78.88 230 LYS A N 1
ATOM 1816 C CA . LYS A 1 230 ? 16.203 28.047 18.906 1 78.88 230 LYS A CA 1
ATOM 1817 C C . LYS A 1 230 ? 17.703 27.844 19.109 1 78.88 230 LYS A C 1
ATOM 1819 O O . LYS A 1 230 ? 18.172 26.703 19.188 1 78.88 230 LYS A O 1
ATOM 1824 N N . VAL A 1 231 ? 18.5 28.922 19.203 1 76.31 231 VAL A N 1
ATOM 1825 C CA . VAL A 1 231 ? 19.938 28.781 19.344 1 76.31 231 VAL A CA 1
ATOM 1826 C C . VAL A 1 231 ? 20.406 29.453 20.625 1 76.31 231 VAL A C 1
ATOM 1828 O O . VAL A 1 231 ? 21.594 29.359 20.984 1 76.31 231 VAL A O 1
ATOM 1831 N N . GLY A 1 232 ? 19.531 30.078 21.297 1 74.69 232 GLY A N 1
ATOM 1832 C CA . GLY A 1 232 ? 19.906 30.75 22.547 1 74.69 232 GLY A CA 1
ATOM 1833 C C . GLY A 1 232 ? 18.734 31.266 23.328 1 74.69 232 GLY A C 1
ATOM 1834 O O . GLY A 1 232 ? 17.594 31.266 22.844 1 74.69 232 GLY A O 1
ATOM 1835 N N . ASN A 1 233 ? 18.938 31.422 24.609 1 74.25 233 ASN A N 1
ATOM 1836 C CA . ASN A 1 233 ? 17.938 31.984 25.531 1 74.25 233 ASN A CA 1
ATOM 1837 C C . ASN A 1 233 ? 18.484 33.188 26.266 1 74.25 233 ASN A C 1
ATOM 1839 O O . ASN A 1 233 ? 19.5 33.094 26.953 1 74.25 233 ASN A O 1
ATOM 1843 N N . ARG A 1 234 ? 17.891 34.344 25.953 1 67.62 234 ARG A N 1
ATOM 1844 C CA . ARG A 1 234 ? 18.344 35.531 26.641 1 67.62 234 ARG A CA 1
ATOM 1845 C C . ARG A 1 234 ? 17.453 35.875 27.828 1 67.62 234 ARG A C 1
ATOM 1847 O O . ARG A 1 234 ? 17.156 37.031 28.094 1 67.62 234 ARG A O 1
ATOM 1854 N N . GLY A 1 235 ? 16.953 34.781 28.375 1 59.69 235 GLY A N 1
ATOM 1855 C CA . GLY A 1 235 ? 16.125 34.969 29.547 1 59.69 235 GLY A CA 1
ATOM 1856 C C . GLY A 1 235 ? 14.883 35.812 29.266 1 59.69 235 GLY A C 1
ATOM 1857 O O . GLY A 1 235 ? 14.086 35.469 28.391 1 59.69 235 GLY A O 1
ATOM 1858 N N . LYS A 1 236 ? 14.812 36.969 29.953 1 66.44 236 LYS A N 1
ATOM 1859 C CA . LYS A 1 236 ? 13.664 37.875 29.891 1 66.44 236 LYS A CA 1
ATOM 1860 C C . LYS A 1 236 ? 13.523 38.469 28.5 1 66.44 236 LYS A C 1
ATOM 1862 O O . LYS A 1 236 ? 12.445 38.969 28.141 1 66.44 236 LYS A O 1
ATOM 1867 N N . GLN A 1 237 ? 14.562 38.5 27.75 1 66.38 237 GLN A N 1
ATOM 1868 C CA . GLN A 1 237 ? 14.562 39.188 26.469 1 66.38 237 GLN A CA 1
ATOM 1869 C C . GLN A 1 237 ? 14.102 38.25 25.344 1 66.38 237 GLN A C 1
ATOM 1871 O O . GLN A 1 237 ? 13.977 38.688 24.203 1 66.38 237 GLN A O 1
ATOM 1876 N N . GLY A 1 238 ? 13.859 37.125 25.656 1 70.5 238 GLY A N 1
ATOM 1877 C CA . GLY A 1 238 ? 13.25 36.219 24.688 1 70.5 238 GLY A CA 1
ATOM 1878 C C . GLY A 1 238 ? 14.219 35.188 24.156 1 70.5 238 GLY A C 1
ATOM 1879 O O . GLY A 1 238 ? 15.289 34.969 24.734 1 70.5 238 GLY A O 1
ATOM 1880 N N . GLU A 1 239 ? 13.852 34.375 23.078 1 77.12 239 GLU A N 1
ATOM 1881 C CA . GLU A 1 239 ? 14.641 33.312 22.484 1 77.12 239 GLU A CA 1
ATOM 1882 C C . GLU A 1 239 ? 15.305 33.75 21.188 1 77.12 239 GLU A C 1
ATOM 1884 O O . GLU A 1 239 ? 14.711 34.531 20.422 1 77.12 239 GLU A O 1
ATOM 1889 N N . ASP A 1 240 ? 16.672 33.531 21.141 1 78.44 240 ASP A N 1
ATOM 1890 C CA . ASP A 1 240 ? 17.359 33.719 19.859 1 78.44 240 ASP A CA 1
ATOM 1891 C C . ASP A 1 240 ? 17.047 32.594 18.891 1 78.44 240 ASP A C 1
ATOM 1893 O O . ASP A 1 240 ? 17.188 31.406 19.234 1 78.44 240 ASP A O 1
ATOM 1897 N N . ARG A 1 241 ? 16.547 33.062 17.703 1 82.06 241 ARG A N 1
ATOM 1898 C CA . ARG A 1 241 ? 16.156 32.062 16.719 1 82.06 241 ARG A CA 1
ATOM 1899 C C . ARG A 1 241 ? 16.844 32.312 15.383 1 82.06 241 ARG A C 1
ATOM 1901 O O . ARG A 1 241 ? 17.188 33.438 15.055 1 82.06 241 ARG A O 1
ATOM 1908 N N . VAL A 1 242 ? 17.188 31.234 14.812 1 79.81 242 VAL A N 1
ATOM 1909 C CA . VAL A 1 242 ? 17.734 31.266 13.453 1 79.81 242 VAL A CA 1
ATOM 1910 C C . VAL A 1 242 ? 16.734 30.625 12.492 1 79.81 242 VAL A C 1
ATOM 1912 O O . VAL A 1 242 ? 16.141 29.594 12.797 1 79.81 242 VAL A O 1
ATOM 1915 N N . MET A 1 243 ? 16.531 31.297 11.445 1 81.88 243 MET A N 1
ATOM 1916 C CA . MET A 1 243 ? 15.648 30.766 10.406 1 81.88 243 MET A CA 1
ATOM 1917 C C . MET A 1 243 ? 16.469 30.203 9.25 1 81.88 243 MET A C 1
ATOM 1919 O O . MET A 1 243 ? 17.266 30.922 8.641 1 81.88 243 MET A O 1
ATOM 1923 N N . LEU A 1 244 ? 16.281 28.953 9.047 1 80.38 244 LEU A N 1
ATOM 1924 C CA . LEU A 1 244 ? 16.922 28.281 7.922 1 80.38 244 LEU A CA 1
ATOM 1925 C C . LEU A 1 244 ? 15.984 28.219 6.723 1 80.38 244 LEU A C 1
ATOM 1927 O O . LEU A 1 244 ? 14.773 28.062 6.891 1 80.38 244 LEU A O 1
ATOM 1931 N N . GLN A 1 245 ? 16.594 28.375 5.527 1 81 245 GLN A N 1
ATOM 1932 C CA . GLN A 1 245 ? 15.812 28.25 4.301 1 81 245 GLN A CA 1
ATOM 1933 C C . GLN A 1 245 ? 16.531 27.375 3.279 1 81 245 GLN A C 1
ATOM 1935 O O . GLN A 1 245 ? 17.703 27.016 3.477 1 81 245 GLN A O 1
ATOM 1940 N N . ASN A 1 246 ? 15.812 26.984 2.238 1 75.75 246 ASN A N 1
ATOM 1941 C CA . ASN A 1 246 ? 16.328 26.109 1.189 1 75.75 246 ASN A CA 1
ATOM 1942 C C . ASN A 1 246 ? 16.891 24.812 1.765 1 75.75 246 ASN A C 1
ATOM 1944 O O . ASN A 1 246 ? 17.984 24.391 1.395 1 75.75 246 ASN A O 1
ATOM 1948 N N . LEU A 1 247 ? 16.203 24.391 2.766 1 81.88 247 LEU A N 1
ATOM 1949 C CA . LEU A 1 247 ? 16.688 23.219 3.475 1 81.88 247 LEU A CA 1
ATOM 1950 C C . LEU A 1 247 ? 16.469 21.953 2.656 1 81.88 247 LEU A C 1
ATOM 1952 O O . LEU A 1 247 ? 15.367 21.75 2.125 1 81.88 247 LEU A O 1
ATOM 1956 N N . TRP A 1 248 ? 17.484 21.281 2.484 1 83.31 248 TRP A N 1
ATOM 1957 C CA . TRP A 1 248 ? 17.406 19.984 1.831 1 83.31 248 TRP A CA 1
ATOM 1958 C C . TRP A 1 248 ? 18.172 18.922 2.625 1 83.31 248 TRP A C 1
ATOM 1960 O O . TRP A 1 248 ? 19.234 19.219 3.186 1 83.31 248 TRP A O 1
ATOM 1970 N N . ALA A 1 249 ? 17.531 17.781 2.768 1 85.12 249 ALA A N 1
ATOM 1971 C CA . ALA A 1 249 ? 18.188 16.703 3.492 1 85.12 249 ALA A CA 1
ATOM 1972 C C . ALA A 1 249 ? 17.672 15.344 3.016 1 85.12 249 ALA A C 1
ATOM 1974 O O . ALA A 1 249 ? 16.547 15.227 2.535 1 85.12 249 ALA A O 1
ATOM 1975 N N . LYS A 1 250 ? 18.547 14.359 3.086 1 82.25 250 LYS A N 1
ATOM 1976 C CA . LYS A 1 250 ? 18.172 12.969 2.848 1 82.25 250 LYS A CA 1
ATOM 1977 C C . LYS A 1 250 ? 18.594 12.086 4.016 1 82.25 250 LYS A C 1
ATOM 1979 O O . LYS A 1 250 ? 19.781 12.031 4.367 1 82.25 250 LYS A O 1
ATOM 1984 N N . PRO A 1 251 ? 17.594 11.414 4.496 1 90.75 251 PRO A N 1
ATOM 1985 C CA . PRO A 1 251 ? 17.938 10.562 5.633 1 90.75 251 PRO A CA 1
ATOM 1986 C C . PRO A 1 251 ? 18.5 9.211 5.199 1 90.75 251 PRO A C 1
ATOM 1988 O O . PRO A 1 251 ? 18.188 8.727 4.113 1 90.75 251 PRO A O 1
ATOM 1991 N N . LYS A 1 252 ? 19.422 8.703 5.988 1 89.62 252 LYS A N 1
ATOM 1992 C CA . LYS A 1 252 ? 19.938 7.34 5.859 1 89.62 252 LYS A CA 1
ATOM 1993 C C . LYS A 1 252 ? 19.672 6.527 7.121 1 89.62 252 LYS A C 1
ATOM 1995 O O . LYS A 1 252 ? 20 6.961 8.227 1 89.62 252 LYS A O 1
ATOM 2000 N N . TYR A 1 253 ? 19.094 5.348 6.902 1 91.12 253 TYR A N 1
ATOM 2001 C CA . TYR A 1 253 ? 18.75 4.473 8.023 1 91.12 253 TYR A CA 1
ATOM 2002 C C . TYR A 1 253 ? 19.688 3.27 8.07 1 91.12 253 TYR A C 1
ATOM 2004 O O . TYR A 1 253 ? 20.031 2.699 7.035 1 91.12 253 TYR A O 1
ATOM 2012 N N . GLU A 1 254 ? 20.125 2.949 9.234 1 92.5 254 GLU A N 1
ATOM 2013 C CA . GLU A 1 254 ? 20.938 1.761 9.453 1 92.5 254 GLU A CA 1
ATOM 2014 C C . GLU A 1 254 ? 20.375 0.895 10.57 1 92.5 254 GLU A C 1
ATOM 2016 O O . GLU A 1 254 ? 20.188 1.367 11.695 1 92.5 254 GLU A O 1
ATOM 2021 N N . TRP A 1 255 ? 20.125 -0.339 10.188 1 91.06 255 TRP A N 1
ATOM 2022 C CA . TRP A 1 255 ? 19.562 -1.326 11.102 1 91.06 255 TRP A CA 1
ATOM 2023 C C . TRP A 1 255 ? 20.641 -2.295 11.586 1 91.06 255 TRP A C 1
ATOM 2025 O O . TRP A 1 255 ? 21.25 -3.006 10.789 1 91.06 255 TRP A O 1
ATOM 2035 N N . LYS A 1 256 ? 20.922 -2.324 12.844 1 90.81 256 LYS A N 1
ATOM 2036 C CA . LYS A 1 256 ? 22.016 -3.145 13.383 1 90.81 256 LYS A CA 1
ATOM 2037 C C . LYS A 1 256 ? 21.562 -3.881 14.648 1 90.81 256 LYS A C 1
ATOM 2039 O O . LYS A 1 256 ? 20.578 -3.492 15.281 1 90.81 256 LYS A O 1
ATOM 2044 N N . ARG A 1 257 ? 22.328 -4.98 14.836 1 86.81 257 ARG A N 1
ATOM 2045 C CA . ARG A 1 257 ? 22.141 -5.691 16.094 1 86.81 257 ARG A CA 1
ATOM 2046 C C . ARG A 1 257 ? 23.141 -5.223 17.141 1 86.81 257 ARG A C 1
ATOM 2048 O O . ARG A 1 257 ? 24.312 -5.016 16.844 1 86.81 257 ARG A O 1
ATOM 2055 N N . ASP A 1 258 ? 22.688 -4.852 18.234 1 81.62 258 ASP A N 1
ATOM 2056 C CA . ASP A 1 258 ? 23.516 -4.5 19.391 1 81.62 258 ASP A CA 1
ATOM 2057 C C . ASP A 1 258 ? 23.234 -5.434 20.562 1 81.62 258 ASP A C 1
ATOM 2059 O O . ASP A 1 258 ? 22.375 -5.148 21.406 1 81.62 258 ASP A O 1
ATOM 2063 N N . GLY A 1 259 ? 24.016 -6.602 20.641 1 75.81 259 GLY A N 1
ATOM 2064 C CA . GLY A 1 259 ? 23.688 -7.664 21.594 1 75.81 259 GLY A CA 1
ATOM 2065 C C . GLY A 1 259 ? 22.375 -8.359 21.281 1 75.81 259 GLY A C 1
ATOM 2066 O O . GLY A 1 259 ? 22.188 -8.867 20.172 1 75.81 259 GLY A O 1
ATOM 2067 N N . ARG A 1 260 ? 21.469 -8.273 22.297 1 79.56 260 ARG A N 1
ATOM 2068 C CA . ARG A 1 260 ? 20.188 -8.953 22.156 1 79.56 260 ARG A CA 1
ATOM 2069 C C . ARG A 1 260 ? 19.125 -8.016 21.609 1 79.56 260 ARG A C 1
ATOM 2071 O O . ARG A 1 260 ? 17.984 -8.43 21.344 1 79.56 260 ARG A O 1
ATOM 2078 N N . ARG A 1 261 ? 19.562 -6.773 21.453 1 86.94 261 ARG A N 1
ATOM 2079 C CA . ARG A 1 261 ? 18.562 -5.809 20.984 1 86.94 261 ARG A CA 1
ATOM 2080 C C . ARG A 1 261 ? 18.984 -5.172 19.672 1 86.94 261 ARG A C 1
ATOM 2082 O O . ARG A 1 261 ? 20.156 -5.207 19.297 1 86.94 261 ARG A O 1
ATOM 2089 N N . HIS A 1 262 ? 18.016 -4.719 18.938 1 91.31 262 HIS A N 1
ATOM 2090 C CA . HIS A 1 262 ? 18.281 -3.99 17.703 1 91.31 262 HIS A CA 1
ATOM 2091 C C . HIS A 1 262 ? 18.375 -2.488 17.969 1 91.31 262 HIS A C 1
ATOM 2093 O O . HIS A 1 262 ? 17.797 -1.984 18.938 1 91.31 262 HIS A O 1
ATOM 2099 N N . VAL A 1 263 ? 19.188 -1.844 17.141 1 95.12 263 VAL A N 1
ATOM 2100 C CA . VAL A 1 263 ? 19.312 -0.39 17.172 1 95.12 263 VAL A CA 1
ATOM 2101 C C . VAL A 1 263 ? 19.125 0.168 15.766 1 95.12 263 VAL A C 1
ATOM 2103 O O . VAL A 1 263 ? 19.562 -0.432 14.781 1 95.12 263 VAL A O 1
ATOM 2106 N N . LEU A 1 264 ? 18.453 1.264 15.688 1 96.88 264 LEU A N 1
ATOM 2107 C CA . LEU A 1 264 ? 18.297 1.969 14.422 1 96.88 264 LEU A CA 1
ATOM 2108 C C . LEU A 1 264 ? 19.016 3.314 14.445 1 96.88 264 LEU A C 1
ATOM 2110 O O . LEU A 1 264 ? 18.625 4.215 15.195 1 96.88 264 LEU A O 1
ATOM 2114 N N . ASP A 1 265 ? 20.047 3.465 13.688 1 96.88 265 ASP A N 1
ATOM 2115 C CA . ASP A 1 265 ? 20.719 4.75 13.508 1 96.88 265 ASP A CA 1
ATOM 2116 C C . ASP A 1 265 ? 20.141 5.508 12.312 1 96.88 265 ASP A C 1
ATOM 2118 O O . ASP A 1 265 ? 19.969 4.941 11.234 1 96.88 265 ASP A O 1
ATOM 2122 N N . VAL A 1 266 ? 19.844 6.742 12.555 1 97 266 VAL A N 1
ATOM 2123 C CA . VAL A 1 266 ? 19.312 7.598 11.508 1 97 266 VAL A CA 1
ATOM 2124 C C . VAL A 1 266 ? 20.25 8.766 11.25 1 97 266 VAL A C 1
ATOM 2126 O O . VAL A 1 266 ? 20.406 9.648 12.102 1 97 266 VAL A O 1
ATOM 2129 N N . PHE A 1 267 ? 20.812 8.867 10.086 1 96.31 267 PHE A N 1
ATOM 2130 C CA . PHE A 1 267 ? 21.734 9.93 9.719 1 96.31 267 PHE A CA 1
ATOM 2131 C C . PHE A 1 267 ? 21.047 10.961 8.836 1 96.31 267 PHE A C 1
ATOM 2133 O O . PHE A 1 267 ? 20.453 10.617 7.82 1 96.31 267 PHE A O 1
ATOM 2140 N N . VAL A 1 268 ? 21.125 12.188 9.219 1 94.75 268 VAL A N 1
ATOM 2141 C CA . VAL A 1 268 ? 20.531 13.281 8.461 1 94.75 268 VAL A CA 1
ATOM 2142 C C . VAL A 1 268 ? 21.578 14.367 8.203 1 94.75 268 VAL A C 1
ATOM 2144 O O . VAL A 1 268 ? 22.109 14.961 9.148 1 94.75 268 VAL A O 1
ATOM 2147 N N . HIS A 1 269 ? 21.859 14.602 7.02 1 92.25 269 HIS A N 1
ATOM 2148 C CA . HIS A 1 269 ? 22.719 15.703 6.617 1 92.25 269 HIS A CA 1
ATOM 2149 C C . HIS A 1 269 ? 21.906 16.828 5.984 1 92.25 269 HIS A C 1
ATOM 2151 O O . HIS A 1 269 ? 21.406 16.688 4.867 1 92.25 269 HIS A O 1
ATOM 2157 N N . ILE A 1 270 ? 21.953 17.953 6.621 1 89.94 270 ILE A N 1
ATOM 2158 C CA . ILE A 1 270 ? 21.109 19.062 6.191 1 89.94 270 ILE A CA 1
ATOM 2159 C C . ILE A 1 270 ? 21.969 20.125 5.504 1 89.94 270 ILE A C 1
ATOM 2161 O O . ILE A 1 270 ? 23.016 20.516 6.027 1 89.94 270 ILE A O 1
ATOM 2165 N N . HIS A 1 271 ? 21.516 20.531 4.355 1 87.31 271 HIS A N 1
ATOM 2166 C CA . HIS A 1 271 ? 22.031 21.719 3.686 1 87.31 271 HIS A CA 1
ATOM 2167 C C . HIS A 1 271 ? 21.031 22.875 3.787 1 87.31 271 HIS A C 1
ATOM 2169 O O . HIS A 1 271 ? 19.844 22.719 3.494 1 87.31 271 HIS A O 1
ATOM 2175 N N . ALA A 1 272 ? 21.547 23.938 4.242 1 85.56 272 ALA A N 1
ATOM 2176 C CA . ALA A 1 272 ? 20.609 25.062 4.414 1 85.56 272 ALA A CA 1
ATOM 2177 C C . ALA A 1 272 ? 21.328 26.391 4.262 1 85.56 272 ALA A C 1
ATOM 2179 O O . ALA A 1 272 ? 22.562 26.453 4.32 1 85.56 272 ALA A O 1
ATOM 2180 N N . SER A 1 273 ? 20.531 27.391 3.93 1 83.75 273 SER A N 1
ATOM 2181 C CA . SER A 1 273 ? 20.969 28.766 4.016 1 83.75 273 SER A CA 1
ATOM 2182 C C . SER A 1 273 ? 20.312 29.484 5.195 1 83.75 273 SER A C 1
ATOM 2184 O O . SER A 1 273 ? 19.203 29.156 5.594 1 83.75 273 SER A O 1
ATOM 2186 N N . VAL A 1 274 ? 21.078 30.422 5.711 1 78.81 274 VAL A N 1
ATOM 2187 C CA . VAL A 1 274 ? 20.516 31.188 6.82 1 78.81 274 VAL A CA 1
ATOM 2188 C C . VAL A 1 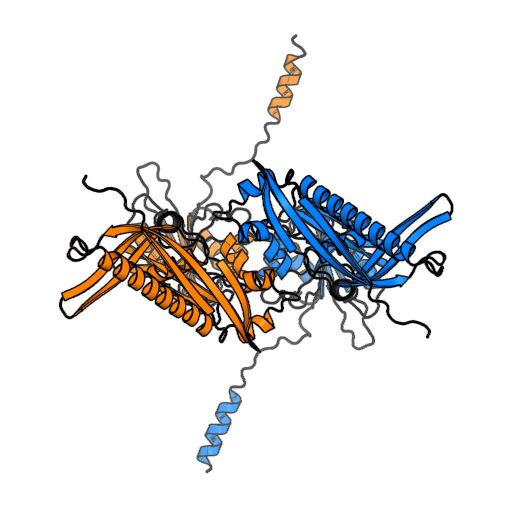274 ? 19.719 32.375 6.281 1 78.81 274 VAL A C 1
ATOM 2190 O O . VAL A 1 274 ? 20.234 33.188 5.516 1 78.81 274 VAL A O 1
ATOM 2193 N N . ARG A 1 275 ? 18.547 32.344 6.594 1 77.25 275 ARG A N 1
ATOM 2194 C CA . ARG A 1 275 ? 17.688 33.438 6.168 1 77.25 275 ARG A CA 1
ATOM 2195 C C . ARG A 1 275 ? 17.719 34.594 7.164 1 77.25 275 ARG A C 1
ATOM 2197 O O . ARG A 1 275 ? 17.734 35.781 6.773 1 77.25 275 ARG A O 1
ATOM 2204 N N . ASP A 1 276 ? 17.594 34.312 8.461 1 78.19 276 ASP A N 1
ATOM 2205 C CA . ASP A 1 276 ? 17.562 35.312 9.516 1 78.19 276 ASP A CA 1
ATOM 2206 C C . ASP A 1 276 ? 18.297 34.844 10.766 1 78.19 276 ASP A C 1
ATOM 2208 O O . ASP A 1 276 ? 18.266 33.625 11.078 1 78.19 276 ASP A O 1
ATOM 2212 N N . TYR A 1 277 ? 19.109 35.781 11.312 1 77.12 277 TYR A N 1
ATOM 2213 C CA . TYR A 1 277 ? 19.828 35.438 12.539 1 77.12 277 TYR A CA 1
ATOM 2214 C C . TYR A 1 277 ? 20.016 36.656 13.422 1 77.12 277 TYR A C 1
ATOM 2216 O O . TYR A 1 277 ? 19.984 37.812 12.938 1 77.12 277 TYR A O 1
ATOM 2224 N N . PRO A 1 278 ? 20.047 36.375 14.727 1 75.5 278 PRO A N 1
ATOM 2225 C CA . PRO A 1 278 ? 20.281 37.5 15.617 1 75.5 278 PRO A CA 1
ATOM 2226 C C . PRO A 1 278 ? 21.609 38.219 15.312 1 75.5 278 PRO A C 1
ATOM 2228 O O . PRO A 1 278 ? 22.594 37.594 14.938 1 75.5 278 PRO A O 1
ATOM 2231 N N . SER A 1 279 ? 21.578 39.5 15.562 1 71.75 279 SER A N 1
ATOM 2232 C CA . SER A 1 279 ? 22.656 40.406 15.164 1 71.75 279 SER A CA 1
ATOM 2233 C C . SER A 1 279 ? 23.969 40.031 15.867 1 71.75 279 SER A C 1
ATOM 2235 O O . SER A 1 279 ? 25.047 40.281 15.344 1 71.75 279 SER A O 1
ATOM 2237 N N . TRP A 1 280 ? 23.781 39.5 17.031 1 71.56 280 TRP A N 1
ATOM 2238 C CA . TRP A 1 280 ? 25 39.25 17.781 1 71.56 280 TRP A CA 1
ATOM 2239 C C . TRP A 1 280 ? 25.828 38.156 17.109 1 71.56 280 TRP A C 1
ATOM 2241 O O . TRP A 1 280 ? 27.016 38 17.406 1 71.56 280 TRP A O 1
ATOM 2251 N N . LEU A 1 281 ? 25.25 37.5 16.172 1 67.94 281 LEU A N 1
ATOM 2252 C CA . LEU A 1 281 ? 25.969 36.469 15.414 1 67.94 281 LEU A CA 1
ATOM 2253 C C . LEU A 1 281 ? 26.844 37.125 14.344 1 67.94 281 LEU A C 1
ATOM 2255 O O . LEU A 1 281 ? 27.719 36.469 13.781 1 67.94 281 LEU A O 1
ATOM 2259 N N . ASP A 1 282 ? 26.703 38.438 13.977 1 61.94 282 ASP A N 1
ATOM 2260 C CA . ASP A 1 282 ? 27.484 39.156 12.984 1 61.94 282 ASP A CA 1
ATOM 2261 C C . ASP A 1 282 ? 28.906 39.406 13.477 1 61.94 282 ASP A C 1
ATOM 2263 O O . ASP A 1 282 ? 29.781 39.812 12.695 1 61.94 282 ASP A O 1
ATOM 2267 N N . GLN A 1 283 ? 29.109 39.438 14.688 1 57.34 283 GLN A N 1
ATOM 2268 C CA . GLN A 1 283 ? 30.438 39.812 15.148 1 57.34 283 GLN A CA 1
ATOM 2269 C C . GLN A 1 283 ? 31.516 38.938 14.531 1 57.34 283 GLN A C 1
ATOM 2271 O O . GLN A 1 283 ? 31.375 37.719 14.492 1 57.34 283 GLN A O 1
ATOM 2276 N N . PRO A 1 284 ? 32.375 39.594 13.805 1 50.62 284 PRO A N 1
ATOM 2277 C CA . PRO A 1 284 ? 33.531 39.125 13.047 1 50.62 284 PRO A CA 1
ATOM 2278 C C . PRO A 1 284 ? 34.406 38.156 13.852 1 50.62 284 PRO A C 1
ATOM 2280 O O . PRO A 1 284 ? 35 38.562 14.852 1 50.62 284 PRO A O 1
ATOM 2283 N N . GLY A 1 285 ? 33.875 36.969 14.586 1 51.75 285 GLY A N 1
ATOM 2284 C CA . GLY A 1 285 ? 34.688 35.906 15.172 1 51.75 285 GLY A CA 1
ATOM 2285 C C . GLY A 1 285 ? 34.219 34.531 14.789 1 51.75 285 GLY A C 1
ATOM 2286 O O . GLY A 1 285 ? 33 34.281 14.594 1 51.75 285 GLY A O 1
ATOM 2287 N N . GLY A 1 286 ? 34.969 33.75 13.969 1 53.09 286 GLY A N 1
ATOM 2288 C CA . GLY A 1 286 ? 34.906 32.406 13.383 1 53.09 286 GLY A CA 1
ATOM 2289 C C . GLY A 1 286 ? 34.156 31.422 14.25 1 53.09 286 GLY A C 1
ATOM 2290 O O . GLY A 1 286 ? 33.438 30.562 13.742 1 53.09 286 GLY A O 1
ATOM 2291 N N . ASP A 1 287 ? 34.281 31.359 15.562 1 61.72 287 ASP A N 1
ATOM 2292 C CA . ASP A 1 287 ? 33.938 30.266 16.484 1 61.72 287 ASP A CA 1
ATOM 2293 C C . ASP A 1 287 ? 32.438 30.281 16.797 1 61.72 287 ASP A C 1
ATOM 2295 O O . ASP A 1 287 ? 31.859 29.234 17.078 1 61.72 287 ASP A O 1
ATOM 2299 N N . LEU A 1 288 ? 31.812 31.344 16.5 1 62.44 288 LEU A N 1
ATOM 2300 C CA . LEU A 1 288 ? 30.406 31.453 16.859 1 62.44 288 LEU A CA 1
ATOM 2301 C C . LEU A 1 288 ? 29.531 30.672 15.875 1 62.44 288 LEU A C 1
ATOM 2303 O O . LEU A 1 288 ? 28.578 30.016 16.281 1 62.44 288 LEU A O 1
ATOM 2307 N N . PHE A 1 289 ? 29.969 30.812 14.562 1 69.5 289 PHE A N 1
ATOM 2308 C CA . PHE A 1 289 ? 29.219 30.062 13.57 1 69.5 289 PHE A CA 1
ATOM 2309 C C . PHE A 1 289 ? 29.312 28.562 13.828 1 69.5 289 PHE A C 1
ATOM 2311 O O . PHE A 1 289 ? 28.328 27.828 13.68 1 69.5 289 PHE A O 1
ATOM 2318 N N . ALA A 1 290 ? 30.5 28.25 14.305 1 76.75 290 ALA A N 1
ATOM 2319 C CA . ALA A 1 290 ? 30.688 26.844 14.617 1 76.75 290 ALA A CA 1
ATOM 2320 C C . ALA A 1 290 ? 29.859 26.438 15.828 1 76.75 290 ALA A C 1
ATOM 2322 O O . ALA A 1 290 ? 29.281 25.344 15.859 1 76.75 290 ALA A O 1
ATOM 2323 N N . ASP A 1 291 ? 29.797 27.297 16.734 1 77.25 291 ASP A N 1
ATOM 2324 C CA . ASP A 1 291 ? 29 27.031 17.938 1 77.25 291 ASP A CA 1
ATOM 2325 C C . ASP A 1 291 ? 27.516 26.969 17.609 1 77.25 291 ASP A C 1
ATOM 2327 O O . ASP A 1 291 ? 26.797 26.125 18.141 1 77.25 291 ASP A O 1
ATOM 2331 N N . VAL A 1 292 ? 27.109 27.859 16.797 1 75.62 292 VAL A N 1
ATOM 2332 C CA . VAL A 1 292 ? 25.703 27.906 16.406 1 75.62 292 VAL A CA 1
ATOM 2333 C C . VAL A 1 292 ? 25.344 26.641 15.617 1 75.62 292 VAL A C 1
ATOM 2335 O O . VAL A 1 292 ? 24.281 26.062 15.812 1 75.62 292 VAL A O 1
ATOM 2338 N N . LYS A 1 293 ? 26.234 26.312 14.758 1 83.69 293 LYS A N 1
ATOM 2339 C CA . LYS A 1 293 ? 26.047 25.078 14 1 83.69 293 LYS A CA 1
ATOM 2340 C C . LYS A 1 293 ? 25.875 23.891 14.922 1 83.69 293 LYS A C 1
ATOM 2342 O O . LYS A 1 293 ? 24.984 23.062 14.727 1 83.69 293 LYS A O 1
ATOM 2347 N N . LYS A 1 294 ? 26.75 23.812 15.883 1 87.5 294 LYS A N 1
ATOM 2348 C CA . LYS A 1 294 ? 26.672 22.703 16.844 1 87.5 294 LYS A CA 1
ATOM 2349 C C . LYS A 1 294 ? 25.375 22.734 17.625 1 87.5 294 LYS A C 1
ATOM 2351 O O . LYS A 1 294 ? 24.766 21.688 17.875 1 87.5 294 LYS A O 1
ATOM 2356 N N . LYS A 1 295 ? 25.016 23.844 18.016 1 84.06 295 LYS A N 1
ATOM 2357 C CA . LYS A 1 295 ? 23.766 24 18.75 1 84.06 295 LYS A CA 1
ATOM 2358 C C . LYS A 1 295 ? 22.578 23.578 17.875 1 84.06 295 LYS A C 1
ATOM 2360 O O . LYS A 1 295 ? 21.641 22.953 18.359 1 84.06 295 LYS A O 1
ATOM 2365 N N . MET A 1 296 ? 22.609 24.016 16.672 1 84.94 296 MET A N 1
ATOM 2366 C CA . MET A 1 296 ? 21.547 23.641 15.727 1 84.94 296 MET A CA 1
ATOM 2367 C C . MET A 1 296 ? 21.453 22.125 15.594 1 84.94 296 MET A C 1
ATOM 2369 O O . MET A 1 296 ? 20.359 21.562 15.625 1 84.94 296 MET A O 1
ATOM 2373 N N . GLN A 1 297 ? 22.562 21.531 15.438 1 92.38 297 GLN A N 1
ATOM 2374 C CA . GLN A 1 297 ? 22.609 20.078 15.297 1 92.38 297 GLN A CA 1
ATOM 2375 C C . GLN A 1 297 ? 22.047 19.391 16.531 1 92.38 297 GLN A C 1
ATOM 2377 O O . GLN A 1 297 ? 21.25 18.453 16.422 1 92.38 297 GLN A O 1
ATOM 2382 N N . ASN A 1 298 ? 22.406 19.828 17.703 1 92.44 298 ASN A N 1
ATOM 2383 C CA . ASN A 1 298 ? 21.922 19.25 18.953 1 92.44 298 ASN A CA 1
ATOM 2384 C C . ASN A 1 298 ? 20.422 19.422 19.109 1 92.44 298 ASN A C 1
ATOM 2386 O O . ASN A 1 298 ? 19.719 18.5 19.547 1 92.44 298 ASN A O 1
ATOM 2390 N N . GLU A 1 299 ? 20 20.578 18.766 1 90.31 299 GLU A N 1
ATOM 2391 C CA . GLU A 1 299 ? 18.578 20.844 18.875 1 90.31 299 GLU A CA 1
ATOM 2392 C C . GLU A 1 299 ? 17.766 19.969 17.922 1 90.31 299 GLU A C 1
ATOM 2394 O O . GLU A 1 299 ? 16.703 19.453 18.297 1 90.31 299 GLU A O 1
ATOM 2399 N N . LEU A 1 300 ? 18.219 19.859 16.75 1 92.62 300 LEU A N 1
ATOM 2400 C CA . LEU A 1 300 ? 17.531 19.031 15.758 1 92.62 300 LEU A CA 1
ATOM 2401 C C . LEU A 1 300 ? 17.516 17.562 16.188 1 92.62 300 LEU A C 1
ATOM 2403 O O . LEU A 1 300 ? 16.5 16.891 16.078 1 92.62 300 LEU A O 1
ATOM 2407 N N . GLU A 1 301 ? 18.594 17.078 16.703 1 96.06 301 GLU A N 1
ATOM 2408 C CA . GLU A 1 301 ? 18.656 15.703 17.203 1 96.06 301 GLU A CA 1
ATOM 2409 C C . GLU A 1 301 ? 17.688 15.492 18.359 1 96.06 301 GLU A C 1
ATOM 2411 O O . GLU A 1 301 ? 17 14.469 18.422 1 96.06 301 GLU A O 1
ATOM 2416 N N . HIS A 1 302 ? 17.734 16.438 19.219 1 95.5 302 HIS A N 1
ATOM 2417 C CA . HIS A 1 302 ? 16.828 16.375 20.359 1 95.5 302 HIS A CA 1
ATOM 2418 C C . HIS A 1 302 ? 15.367 16.328 19.906 1 95.5 302 HIS A C 1
ATOM 2420 O O . HIS A 1 302 ? 14.594 15.492 20.391 1 95.5 302 HIS A O 1
ATOM 2426 N N . ASN A 1 303 ? 15.039 17.188 19.031 1 94.62 303 ASN A N 1
ATOM 2427 C CA . ASN A 1 303 ? 13.664 17.25 18.531 1 94.62 303 ASN A CA 1
ATOM 2428 C C . ASN A 1 303 ? 13.281 15.969 17.781 1 94.62 303 ASN A C 1
ATOM 2430 O O . ASN A 1 303 ? 12.156 15.492 17.891 1 94.62 303 ASN A O 1
ATOM 2434 N N . MET A 1 304 ? 14.164 15.414 17.016 1 97.06 304 MET A N 1
ATOM 2435 C CA . MET A 1 304 ? 13.906 14.164 16.328 1 97.06 304 MET A CA 1
ATOM 2436 C C . MET A 1 304 ? 13.711 13.016 17.312 1 97.06 304 MET A C 1
ATOM 2438 O O . MET A 1 304 ? 12.82 12.188 17.141 1 97.06 304 MET A O 1
ATOM 2442 N N . ARG A 1 305 ? 14.508 12.969 18.328 1 98.06 305 ARG A N 1
ATOM 2443 C CA . ARG A 1 305 ? 14.359 11.953 19.359 1 98.06 305 ARG A CA 1
ATOM 2444 C C . ARG A 1 305 ? 12.992 12.039 20.031 1 98.06 305 ARG A C 1
ATOM 2446 O O . ARG A 1 305 ? 12.352 11.016 20.266 1 98.06 305 ARG A O 1
ATOM 2453 N N . ARG A 1 306 ? 12.695 13.234 20.328 1 97.69 306 ARG A N 1
ATOM 2454 C CA . ARG A 1 306 ? 11.391 13.453 20.938 1 97.69 306 ARG A CA 1
ATOM 2455 C C . ARG A 1 306 ? 10.273 12.969 20.016 1 97.69 306 ARG A C 1
ATOM 2457 O O . ARG A 1 306 ? 9.312 12.352 20.484 1 97.69 306 ARG A O 1
ATOM 2464 N N . LEU A 1 307 ? 10.383 13.258 18.797 1 98.31 307 LEU A N 1
ATOM 2465 C CA . LEU A 1 307 ? 9.383 12.852 17.812 1 98.31 307 LEU A CA 1
ATOM 2466 C C . LEU A 1 307 ? 9.305 11.328 17.719 1 98.31 307 LEU A C 1
ATOM 2468 O O . LEU A 1 307 ? 8.211 10.758 17.719 1 98.31 307 LEU A O 1
ATOM 2472 N N . PHE A 1 308 ? 10.445 10.672 17.641 1 98.5 308 PHE A N 1
ATOM 2473 C CA . PHE A 1 308 ? 10.477 9.219 17.625 1 98.5 308 PHE A CA 1
ATOM 2474 C C . PHE A 1 308 ? 9.789 8.648 18.859 1 98.5 308 PHE A C 1
ATOM 2476 O O . PHE A 1 308 ? 8.977 7.73 18.766 1 98.5 308 PHE A O 1
ATOM 2483 N N . HIS A 1 309 ? 10.125 9.195 19.984 1 98.19 309 HIS A N 1
ATOM 2484 C CA . HIS A 1 309 ? 9.555 8.727 21.234 1 98.19 309 HIS A CA 1
ATOM 2485 C C . HIS A 1 309 ? 8.039 8.898 21.25 1 98.19 309 HIS A C 1
ATOM 2487 O O . HIS A 1 309 ? 7.312 8.031 21.734 1 98.19 309 HIS A O 1
ATOM 2493 N N . TYR A 1 310 ? 7.633 9.969 20.734 1 98.38 310 TYR A N 1
ATOM 2494 C CA . TYR A 1 310 ? 6.199 10.227 20.656 1 98.38 310 TYR A CA 1
ATOM 2495 C C . TYR A 1 310 ? 5.492 9.164 19.812 1 98.38 310 TYR A C 1
ATOM 2497 O O . TYR A 1 310 ? 4.445 8.648 20.219 1 98.38 310 TYR A O 1
ATOM 2505 N N . PHE A 1 311 ? 6.012 8.852 18.672 1 98.62 311 PHE A N 1
ATOM 2506 C CA . PHE A 1 311 ? 5.434 7.828 17.797 1 98.62 311 PHE A CA 1
ATOM 2507 C C . PHE A 1 311 ? 5.445 6.469 18.5 1 98.62 311 PHE A C 1
ATOM 2509 O O . PHE A 1 311 ? 4.465 5.727 18.438 1 98.62 311 PHE A O 1
ATOM 2516 N N . GLN A 1 312 ? 6.535 6.121 19.125 1 98.31 312 GLN A N 1
ATOM 2517 C CA . GLN A 1 312 ? 6.664 4.855 19.844 1 98.31 312 GLN A CA 1
ATOM 2518 C C . GLN A 1 312 ? 5.633 4.75 20.953 1 98.31 312 GLN A C 1
ATOM 2520 O O . GLN A 1 312 ? 4.996 3.707 21.125 1 98.31 312 GLN A O 1
ATOM 2525 N N . LYS A 1 313 ? 5.5 5.82 21.703 1 97.75 313 LYS A N 1
ATOM 2526 C CA . LYS A 1 313 ? 4.539 5.844 22.797 1 97.75 313 LYS A CA 1
ATOM 2527 C C . LYS A 1 313 ? 3.119 5.613 22.297 1 97.75 313 LYS A C 1
ATOM 2529 O O . LYS A 1 313 ? 2.324 4.93 22.938 1 97.75 313 LYS A O 1
ATOM 2534 N N . LYS A 1 314 ? 2.824 6.145 21.141 1 97.69 314 LYS A N 1
ATOM 2535 C CA . LYS A 1 314 ? 1.495 6.008 20.547 1 97.69 314 LYS A CA 1
ATOM 2536 C C . LYS A 1 314 ? 1.371 4.707 19.766 1 97.69 314 LYS A C 1
ATOM 2538 O O . LYS A 1 314 ? 0.291 4.371 19.281 1 97.69 314 LYS A O 1
ATOM 2543 N N . ARG A 1 315 ? 2.443 4.012 19.562 1 97 315 ARG A N 1
ATOM 2544 C CA . ARG A 1 315 ? 2.506 2.744 18.844 1 97 315 ARG A CA 1
ATOM 2545 C C . ARG A 1 315 ? 2.09 2.928 17.391 1 97 315 ARG A C 1
ATOM 2547 O O . ARG A 1 315 ? 1.271 2.164 16.875 1 97 315 ARG A O 1
ATOM 2554 N N . ILE A 1 316 ? 2.604 3.98 16.797 1 98.25 316 ILE A N 1
ATOM 2555 C CA . ILE A 1 316 ? 2.391 4.238 15.375 1 98.25 316 ILE A CA 1
ATOM 2556 C C . ILE A 1 316 ? 3.736 4.445 14.688 1 98.25 316 ILE A C 1
ATOM 2558 O O . ILE A 1 316 ? 4.711 4.855 15.32 1 98.25 316 ILE A O 1
ATOM 2562 N N . ASP A 1 317 ? 3.803 4.238 13.352 1 97.94 317 ASP A N 1
ATOM 2563 C CA . ASP A 1 317 ? 5.016 4.359 12.547 1 97.94 317 ASP A CA 1
ATOM 2564 C C . ASP A 1 317 ? 4.746 5.137 11.258 1 97.94 317 ASP A C 1
ATOM 2566 O O . ASP A 1 317 ? 4.859 4.59 10.164 1 97.94 317 ASP A O 1
ATOM 2570 N N . PRO A 1 318 ? 4.434 6.391 11.367 1 97.81 318 PRO A N 1
ATOM 2571 C CA . PRO A 1 318 ? 4.137 7.188 10.18 1 97.81 318 PRO A CA 1
ATOM 2572 C C . PRO A 1 318 ? 5.359 7.375 9.281 1 97.81 318 PRO A C 1
ATOM 2574 O O . PRO A 1 318 ? 5.219 7.785 8.125 1 97.81 318 PRO A O 1
ATOM 2577 N N . LEU A 1 319 ? 6.492 7.078 9.766 1 96.75 319 LEU A N 1
ATOM 2578 C CA . LEU A 1 319 ? 7.715 7.285 9 1 96.75 319 LEU A CA 1
ATOM 2579 C C . LEU A 1 319 ? 8.07 6.039 8.195 1 96.75 319 LEU A C 1
ATOM 2581 O O . LEU A 1 319 ? 8.984 6.07 7.371 1 96.75 319 LEU A O 1
ATOM 2585 N N . GLY A 1 320 ? 7.402 4.91 8.492 1 95.12 320 GLY A N 1
ATOM 2586 C CA . GLY A 1 320 ? 7.66 3.688 7.754 1 95.12 320 GLY A CA 1
ATOM 2587 C C . GLY A 1 320 ? 8.984 3.035 8.125 1 95.12 320 GLY A C 1
ATOM 2588 O O . GLY A 1 320 ? 9.688 2.512 7.254 1 95.12 320 GLY A O 1
ATOM 2589 N N . ILE A 1 321 ? 9.344 3.107 9.328 1 95.5 321 ILE A N 1
ATOM 2590 C CA . ILE A 1 321 ? 10.547 2.432 9.805 1 95.5 321 ILE A CA 1
ATOM 2591 C C . ILE A 1 321 ? 10.414 0.927 9.57 1 95.5 321 ILE A C 1
ATOM 2593 O O . ILE A 1 321 ? 11.383 0.263 9.195 1 95.5 321 ILE A O 1
ATOM 2597 N N . GLY A 1 322 ? 9.281 0.419 9.812 1 93.44 322 GLY A N 1
ATOM 2598 C CA . GLY A 1 322 ? 9.016 -0.987 9.547 1 93.44 322 GLY A CA 1
ATOM 2599 C C . GLY A 1 322 ? 9.273 -1.389 8.109 1 93.44 322 GLY A C 1
ATOM 2600 O O . GLY A 1 322 ? 9.859 -2.443 7.852 1 93.44 322 GLY A O 1
ATOM 2601 N N . ASP A 1 323 ? 8.828 -0.57 7.184 1 88.5 323 ASP A N 1
ATOM 2602 C CA . ASP A 1 323 ? 9.07 -0.833 5.77 1 88.5 323 ASP A CA 1
ATOM 2603 C C . ASP A 1 323 ? 10.562 -0.888 5.469 1 88.5 323 ASP A C 1
ATOM 2605 O O . ASP A 1 323 ? 11.016 -1.727 4.688 1 88.5 323 ASP A O 1
ATOM 2609 N N . PHE A 1 324 ? 11.273 0.011 6.043 1 87.94 324 PHE A N 1
ATOM 2610 C CA . PHE A 1 324 ? 12.719 0.006 5.863 1 87.94 324 PHE A CA 1
ATOM 2611 C C . PHE A 1 324 ? 13.328 -1.275 6.418 1 87.94 324 PHE A C 1
ATOM 2613 O O . PHE A 1 324 ? 14.094 -1.958 5.73 1 87.94 324 PHE A O 1
ATOM 2620 N N . VAL A 1 325 ? 12.984 -1.597 7.668 1 89.19 325 VAL A N 1
ATOM 2621 C CA . VAL A 1 325 ? 13.555 -2.773 8.312 1 89.19 325 VAL A CA 1
ATOM 2622 C C . VAL A 1 325 ? 13.18 -4.027 7.527 1 89.19 325 VAL A C 1
ATOM 2624 O O . VAL A 1 325 ? 14 -4.93 7.355 1 89.19 325 VAL A O 1
ATOM 2627 N N . ARG A 1 326 ? 11.953 -4.082 7.105 1 83.81 326 ARG A N 1
ATOM 2628 C CA . ARG A 1 326 ? 11.484 -5.195 6.281 1 83.81 326 ARG A CA 1
ATOM 2629 C C . ARG A 1 326 ? 12.383 -5.387 5.062 1 83.81 326 ARG A C 1
ATOM 2631 O O . ARG A 1 326 ? 12.703 -6.516 4.695 1 83.81 326 ARG A O 1
ATOM 2638 N N . SER A 1 327 ? 12.789 -4.266 4.473 1 77.31 327 SER A N 1
ATOM 2639 C CA . SER A 1 327 ? 13.562 -4.305 3.232 1 77.31 327 SER A CA 1
ATOM 2640 C C . SER A 1 327 ? 14.977 -4.82 3.475 1 77.31 327 SER A C 1
ATOM 2642 O O . SER A 1 327 ? 15.648 -5.273 2.545 1 77.31 327 SER A O 1
ATOM 2644 N N . VAL A 1 328 ? 15.422 -4.836 4.742 1 77.31 328 VAL A N 1
ATOM 2645 C CA . VAL A 1 328 ? 16.812 -5.211 4.996 1 77.31 328 VAL A CA 1
ATOM 2646 C C . VAL A 1 328 ? 16.844 -6.43 5.914 1 77.31 328 VAL A C 1
ATOM 2648 O O . VAL A 1 328 ? 17.922 -6.793 6.426 1 77.31 328 VAL A O 1
ATOM 2651 N N . THR A 1 329 ? 15.758 -6.879 6.348 1 76.5 329 THR A N 1
ATOM 2652 C CA . THR A 1 329 ? 15.695 -8.016 7.258 1 76.5 329 THR A CA 1
ATOM 2653 C C . THR A 1 329 ? 15.172 -9.258 6.535 1 76.5 329 THR A C 1
ATOM 2655 O O . THR A 1 329 ? 14.133 -9.195 5.863 1 76.5 329 THR A O 1
ATOM 2658 N N . ARG A 1 330 ? 15.867 -10.375 6.977 1 65.88 330 ARG A N 1
ATOM 2659 C CA . ARG A 1 330 ? 15.422 -11.672 6.473 1 65.88 330 ARG A CA 1
ATOM 2660 C C . ARG A 1 330 ? 14.227 -12.188 7.266 1 65.88 330 ARG A C 1
ATOM 2662 O O . ARG A 1 330 ? 14.188 -12.055 8.492 1 65.88 330 ARG A O 1
ATOM 2669 N N . HIS A 1 331 ? 13.234 -12.75 6.551 1 69.75 331 HIS A N 1
ATOM 2670 C CA . HIS A 1 331 ? 12.062 -13.32 7.195 1 69.75 331 HIS A CA 1
ATOM 2671 C C . HIS A 1 331 ? 11.414 -12.32 8.148 1 69.75 331 HIS A C 1
ATOM 2673 O O . HIS A 1 331 ? 11.172 -12.641 9.32 1 69.75 331 HIS A O 1
ATOM 2679 N N . TRP A 1 332 ? 11.25 -11.242 7.625 1 79.38 332 TRP A N 1
ATOM 2680 C CA . TRP A 1 332 ? 10.656 -10.172 8.422 1 79.38 332 TRP A CA 1
ATOM 2681 C C . TRP A 1 332 ? 9.297 -10.594 8.977 1 79.38 332 TRP A C 1
ATOM 2683 O O . TRP A 1 332 ? 8.5 -11.203 8.266 1 79.38 332 TRP A O 1
ATOM 2693 N N . ASP A 1 333 ? 9.148 -10.375 10.195 1 81.88 333 ASP A N 1
ATOM 2694 C CA . ASP A 1 333 ? 7.906 -10.578 10.922 1 81.88 333 ASP A CA 1
ATOM 2695 C C . ASP A 1 333 ? 7.375 -9.258 11.477 1 81.88 333 ASP A C 1
ATOM 2697 O O . ASP A 1 333 ? 7.934 -8.711 12.43 1 81.88 333 ASP A O 1
ATOM 2701 N N . SER A 1 334 ? 6.293 -8.852 10.945 1 87.31 334 SER A N 1
ATOM 2702 C CA . SER A 1 334 ? 5.734 -7.559 11.32 1 87.31 334 SER A CA 1
ATOM 2703 C C . SER A 1 334 ? 5.355 -7.523 12.797 1 87.31 334 SER A C 1
ATOM 2705 O O . SER A 1 334 ? 5.645 -6.547 13.492 1 87.31 334 SER A O 1
ATOM 2707 N N . ASP A 1 335 ? 4.754 -8.617 13.227 1 86.94 335 ASP A N 1
ATOM 2708 C CA . ASP A 1 335 ? 4.312 -8.664 14.617 1 86.94 335 ASP A CA 1
ATOM 2709 C C . ASP A 1 335 ? 5.504 -8.602 15.57 1 86.94 335 ASP A C 1
ATOM 2711 O O . ASP A 1 335 ? 5.465 -7.887 16.578 1 86.94 335 ASP A O 1
ATOM 2715 N N . ALA A 1 336 ? 6.488 -9.344 15.234 1 87.75 336 ALA A N 1
ATOM 2716 C CA . ALA A 1 336 ? 7.68 -9.352 16.078 1 87.75 336 ALA A CA 1
ATOM 2717 C C . ALA A 1 336 ? 8.328 -7.969 16.125 1 87.75 336 ALA A C 1
ATOM 2719 O O . ALA A 1 336 ? 8.719 -7.496 17.188 1 87.75 336 ALA A O 1
ATOM 2720 N N . PHE A 1 337 ? 8.414 -7.352 15.055 1 93.44 337 PHE A N 1
ATOM 2721 C CA . PHE A 1 337 ? 9.031 -6.031 14.977 1 93.44 337 PHE A CA 1
ATOM 2722 C C . PHE A 1 337 ? 8.242 -5.023 15.805 1 93.44 337 PHE A C 1
ATOM 2724 O O . PHE A 1 337 ? 8.812 -4.266 16.594 1 93.44 337 PHE A O 1
ATOM 2731 N N . TYR A 1 338 ? 6.949 -5.035 15.688 1 93.88 338 TYR A N 1
ATOM 2732 C CA . TYR A 1 338 ? 6.16 -3.992 16.328 1 93.88 338 TYR A CA 1
ATOM 2733 C C . TYR A 1 338 ? 5.938 -4.316 17.812 1 93.88 338 TYR A C 1
ATOM 2735 O O . TYR A 1 338 ? 5.496 -3.457 18.578 1 93.88 338 TYR A O 1
ATOM 2743 N N . ARG A 1 339 ? 6.23 -5.441 18.219 1 93.31 339 ARG A N 1
ATOM 2744 C CA . ARG A 1 339 ? 6.332 -5.727 19.641 1 93.31 339 ARG A CA 1
ATOM 2745 C C . ARG A 1 339 ? 7.555 -5.051 20.25 1 93.31 339 ARG A C 1
ATOM 2747 O O . ARG A 1 339 ? 7.508 -4.582 21.391 1 93.31 339 ARG A O 1
ATOM 2754 N N . GLU A 1 340 ? 8.555 -4.977 19.484 1 93.31 340 GLU A N 1
ATOM 2755 C CA . GLU A 1 340 ? 9.812 -4.375 19.938 1 93.31 340 GLU A CA 1
ATOM 2756 C C . GLU A 1 340 ? 9.82 -2.869 19.703 1 93.31 340 GLU A C 1
ATOM 2758 O O . GLU A 1 340 ? 10.523 -2.129 20.391 1 93.31 340 GLU A O 1
ATOM 2763 N N . TYR A 1 341 ? 9.062 -2.387 18.828 1 96.38 341 TYR A N 1
ATOM 2764 C CA . TYR A 1 341 ? 9.086 -1.028 18.297 1 96.38 341 TYR A CA 1
ATOM 2765 C C . TYR A 1 341 ? 8.938 -0.005 19.422 1 96.38 341 TYR A C 1
ATOM 2767 O O . TYR A 1 341 ? 9.672 0.986 19.469 1 96.38 341 TYR A O 1
ATOM 2775 N N . PRO A 1 342 ? 8.133 -0.179 20.406 1 96.56 342 PRO A N 1
ATOM 2776 C CA . PRO A 1 342 ? 7.953 0.842 21.438 1 96.56 342 PRO A CA 1
ATOM 2777 C C . PRO A 1 342 ? 9.227 1.086 22.25 1 96.56 342 PRO A C 1
ATOM 2779 O O . PRO A 1 342 ? 9.438 2.189 22.766 1 96.56 342 PRO A O 1
ATOM 2782 N N . ASP A 1 343 ? 10.078 0.11 22.281 1 95.25 343 ASP A N 1
ATOM 2783 C CA . ASP A 1 343 ? 11.281 0.231 23.094 1 95.25 343 ASP A CA 1
ATOM 2784 C C . ASP A 1 343 ? 12.531 0.263 22.234 1 95.25 343 ASP A C 1
ATOM 2786 O O . ASP A 1 343 ? 13.656 0.218 22.75 1 95.25 343 ASP A O 1
ATOM 2790 N N . LEU A 1 344 ? 12.359 0.249 20.984 1 96.81 344 LEU A N 1
ATOM 2791 C CA . LEU A 1 344 ? 13.492 0.262 20.062 1 96.81 344 LEU A CA 1
ATOM 2792 C C . LEU A 1 344 ? 14.344 1.51 20.266 1 96.81 344 LEU A C 1
ATOM 2794 O O . LEU A 1 344 ? 13.812 2.613 20.406 1 96.81 344 LEU A O 1
ATOM 2798 N N . ASP A 1 345 ? 15.609 1.378 20.344 1 96.5 345 ASP A N 1
ATOM 2799 C CA . ASP A 1 345 ? 16.531 2.508 20.453 1 96.5 345 ASP A CA 1
ATOM 2800 C C . ASP A 1 345 ? 16.766 3.141 19.078 1 96.5 345 ASP A C 1
ATOM 2802 O O . ASP A 1 345 ? 17.469 2.57 18.234 1 96.5 345 ASP A O 1
ATOM 2806 N N . ILE A 1 346 ? 16.25 4.242 18.859 1 97.81 346 ILE A N 1
ATOM 2807 C CA . ILE A 1 346 ? 16.422 4.988 17.609 1 97.81 346 ILE A CA 1
ATOM 2808 C C . ILE A 1 346 ? 17.312 6.199 17.859 1 97.81 346 ILE A C 1
ATOM 2810 O O . ILE A 1 346 ? 16.969 7.078 18.656 1 97.81 346 ILE A O 1
ATOM 2814 N N . ARG A 1 347 ? 18.391 6.355 17.125 1 97.31 347 ARG A N 1
ATOM 2815 C CA . ARG A 1 347 ? 19.422 7.352 17.406 1 97.31 347 ARG A CA 1
ATOM 2816 C C . ARG A 1 347 ? 19.609 8.281 16.203 1 97.31 347 ARG A C 1
ATOM 2818 O O . ARG A 1 347 ? 20.281 7.918 15.234 1 97.31 347 ARG A O 1
ATOM 2825 N N . PRO A 1 348 ? 19.141 9.438 16.25 1 97.94 348 PRO A N 1
ATOM 2826 C CA . PRO A 1 348 ? 19.391 10.398 15.172 1 97.94 348 PRO A CA 1
ATOM 2827 C C . PRO A 1 348 ? 20.781 11.016 15.242 1 97.94 348 PRO A C 1
ATOM 2829 O O . PRO A 1 348 ? 21.266 11.328 16.328 1 97.94 348 PRO A O 1
ATOM 2832 N N . HIS A 1 349 ? 21.469 11.133 14.172 1 97.56 349 HIS A N 1
ATOM 2833 C CA . HIS A 1 349 ? 22.734 11.828 13.953 1 97.56 349 HIS A CA 1
ATOM 2834 C C . HIS A 1 349 ? 22.578 12.914 12.891 1 97.56 349 HIS A C 1
ATOM 2836 O O . HIS A 1 349 ? 22.5 12.609 11.695 1 97.56 349 HIS A O 1
ATOM 2842 N N . VAL A 1 350 ? 22.703 14.172 13.32 1 95.88 350 VAL A N 1
ATOM 2843 C CA . VAL A 1 350 ? 22.406 15.266 12.398 1 95.88 350 VAL A CA 1
ATOM 2844 C C . VAL A 1 350 ? 23.672 16.094 12.164 1 95.88 350 VAL A C 1
ATOM 2846 O O . VAL A 1 350 ? 24.391 16.406 13.109 1 95.88 350 VAL A O 1
ATOM 2849 N N . THR A 1 351 ? 23.938 16.406 10.961 1 93.69 351 THR A N 1
ATOM 2850 C CA . THR A 1 351 ? 24.953 17.375 10.562 1 93.69 351 THR A CA 1
ATOM 2851 C C . THR A 1 351 ? 24.344 18.469 9.695 1 93.69 351 THR A C 1
ATOM 2853 O O . THR A 1 351 ? 23.391 18.219 8.945 1 93.69 351 THR A O 1
ATOM 2856 N N . VAL A 1 352 ? 24.859 19.688 9.797 1 88.44 352 VAL A N 1
ATOM 2857 C CA . VAL A 1 352 ? 24.328 20.812 9.047 1 88.44 352 VAL A CA 1
ATOM 2858 C C . VAL A 1 352 ? 25.438 21.516 8.289 1 88.44 352 VAL A C 1
ATOM 2860 O O . VAL A 1 352 ? 26.5 21.812 8.859 1 88.44 352 VAL A O 1
ATOM 2863 N N . ASP A 1 353 ? 25.203 21.688 7.043 1 87.31 353 ASP A N 1
ATOM 2864 C CA . ASP A 1 353 ? 26.062 22.516 6.199 1 87.31 353 ASP A CA 1
ATOM 2865 C C . ASP A 1 353 ? 25.344 23.812 5.812 1 87.31 353 ASP A C 1
ATOM 2867 O O . ASP A 1 353 ? 24.312 23.781 5.156 1 87.31 353 ASP A O 1
ATOM 2871 N N . ILE A 1 354 ? 25.906 24.922 6.152 1 81.31 354 ILE A N 1
ATOM 2872 C CA . ILE A 1 354 ? 25.328 26.234 5.848 1 81.31 354 ILE A CA 1
ATOM 2873 C C . ILE A 1 354 ? 25.984 26.812 4.594 1 81.31 354 ILE A C 1
ATOM 2875 O O . ILE A 1 354 ? 27.203 26.938 4.531 1 81.31 354 ILE A O 1
ATOM 2879 N N . VAL A 1 355 ? 25.266 26.938 3.457 1 72.75 355 VAL A N 1
ATOM 2880 C CA . VAL A 1 355 ? 25.781 27.547 2.229 1 72.75 355 VAL A CA 1
ATOM 2881 C C . VAL A 1 355 ? 25.688 29.062 2.312 1 72.75 355 VAL A C 1
ATOM 2883 O O . VAL A 1 355 ? 24.656 29.609 2.73 1 72.75 355 VAL A O 1
ATOM 2886 N N . HIS A 1 356 ? 26.844 29.859 2.369 1 59.5 356 HIS A N 1
ATOM 2887 C CA . HIS A 1 356 ? 26.938 31.312 2.457 1 59.5 356 HIS A CA 1
ATOM 2888 C C . HIS A 1 356 ? 26.391 31.969 1.191 1 59.5 356 HIS A C 1
ATOM 2890 O O . HIS A 1 356 ? 26.797 31.625 0.082 1 59.5 356 HIS A O 1
ATOM 2896 N N . THR A 1 357 ? 25.281 32.281 1.002 1 47.59 357 THR A N 1
ATOM 2897 C CA . THR A 1 357 ? 25.031 33.25 -0.066 1 47.59 357 THR A CA 1
ATOM 2898 C C . THR A 1 357 ? 25.75 34.562 0.206 1 47.59 357 THR A C 1
ATOM 2900 O O . THR A 1 357 ? 25.781 35.031 1.346 1 47.59 357 THR A O 1
ATOM 2903 N N . GLY A 1 358 ? 26.844 34.938 -0.562 1 39 358 GLY A N 1
ATOM 2904 C CA . GLY A 1 358 ? 27.516 36.219 -0.575 1 39 358 GLY A CA 1
ATOM 2905 C C . GLY A 1 358 ? 26.578 37.375 -0.253 1 39 358 GLY A C 1
ATOM 2906 O O . GLY A 1 358 ? 25.672 37.688 -1.03 1 39 358 GLY A O 1
ATOM 2907 N N . ILE A 1 359 ? 26.203 37.781 0.751 1 34.81 359 ILE A N 1
ATOM 2908 C CA . ILE A 1 359 ? 25.875 39.188 0.767 1 34.81 359 ILE A CA 1
ATOM 2909 C C . ILE A 1 359 ? 26.984 40 0.074 1 34.81 359 ILE A C 1
ATOM 2911 O O . ILE A 1 359 ? 28.062 39.469 -0.206 1 34.81 359 ILE A O 1
ATOM 2915 N N . GLY A 1 360 ? 27.469 41.25 0.76 1 28.12 360 GLY A N 1
ATOM 2916 C CA . GLY A 1 360 ? 28.203 42.469 0.462 1 28.12 360 GLY A CA 1
ATOM 2917 C C . GLY A 1 360 ? 29.688 42.25 0.277 1 28.12 360 GLY A C 1
ATOM 2918 O O . GLY A 1 360 ? 30.375 41.812 1.206 1 28.12 360 GLY A O 1
ATOM 2919 N N . GLU A 1 361 ? 30.453 41.438 -0.555 1 26.8 361 GLU A N 1
ATOM 2920 C CA . GLU A 1 361 ? 31.406 42.438 -1.03 1 26.8 361 GLU A CA 1
ATOM 2921 C C . GLU A 1 361 ? 30.719 43.438 -1.976 1 26.8 361 GLU A C 1
ATOM 2923 O O . GLU A 1 361 ? 29.844 43.062 -2.746 1 26.8 361 GLU A O 1
ATOM 2928 N N . MET B 1 1 ? -22.672 -9.562 56.75 1 33.94 1 MET B N 1
ATOM 2929 C CA . MET B 1 1 ? -22.328 -10.492 55.688 1 33.94 1 MET B CA 1
ATOM 2930 C C . MET B 1 1 ? -23.391 -10.5 54.594 1 33.94 1 MET B C 1
ATOM 2932 O O . MET B 1 1 ? -23.109 -10.898 53.469 1 33.94 1 MET B O 1
ATOM 2936 N N . ARG B 1 2 ? -24.766 -10.383 55.062 1 41.41 2 ARG B N 1
ATOM 2937 C CA . ARG B 1 2 ? -25.875 -10.633 54.156 1 41.41 2 ARG B CA 1
ATOM 2938 C C . ARG B 1 2 ? -26.109 -9.438 53.219 1 41.41 2 ARG B C 1
ATOM 2940 O O . ARG B 1 2 ? -26.656 -9.594 52.125 1 41.41 2 ARG B O 1
ATOM 2947 N N . ARG B 1 3 ? -26 -8.227 53.719 1 46.41 3 ARG B N 1
ATOM 2948 C CA . ARG B 1 3 ? -26.281 -7.078 52.844 1 46.41 3 ARG B CA 1
ATOM 2949 C C . ARG B 1 3 ? -25.234 -6.949 51.75 1 46.41 3 ARG B C 1
ATOM 2951 O O . ARG B 1 3 ? -25.469 -6.246 50.75 1 46.41 3 ARG B O 1
ATOM 2958 N N . GLY B 1 4 ? -23.953 -7.445 52.062 1 44.22 4 GLY B N 1
ATOM 2959 C CA . GLY B 1 4 ? -22.891 -7.387 51.062 1 44.22 4 GLY B CA 1
ATOM 2960 C C . GLY B 1 4 ? -23.156 -8.297 49.875 1 44.22 4 GLY B C 1
ATOM 2961 O O . GLY B 1 4 ? -22.547 -8.117 48.812 1 44.22 4 GLY B O 1
ATOM 2962 N N . LEU B 1 5 ? -23.984 -9.422 50.125 1 46.19 5 LEU B N 1
ATOM 2963 C CA . LEU B 1 5 ? -24.234 -10.398 49.062 1 46.19 5 LEU B CA 1
ATOM 2964 C C . LEU B 1 5 ? -25.219 -9.844 48.031 1 46.19 5 LEU B C 1
ATOM 2966 O O . LEU B 1 5 ? -25.188 -10.25 46.875 1 46.19 5 LEU B O 1
ATOM 2970 N N . ALA B 1 6 ? -26.203 -8.922 48.406 1 48.38 6 ALA B N 1
ATOM 2971 C CA . ALA B 1 6 ? -27.219 -8.484 47.469 1 48.38 6 ALA B CA 1
ATOM 2972 C C . ALA B 1 6 ? -26.609 -7.621 46.375 1 48.38 6 ALA B C 1
ATOM 2974 O O . ALA B 1 6 ? -27.031 -7.68 45.219 1 48.38 6 ALA B O 1
ATOM 2975 N N . TRP B 1 7 ? -25.609 -6.723 46.75 1 46.31 7 TRP B N 1
ATOM 2976 C CA . TRP B 1 7 ? -25.078 -5.824 45.719 1 46.31 7 TRP B CA 1
ATOM 2977 C C . TRP B 1 7 ? -24.25 -6.59 44.719 1 46.31 7 TRP B C 1
ATOM 2979 O O . TRP B 1 7 ? -24.062 -6.121 43.594 1 46.31 7 TRP B O 1
ATOM 2989 N N . VAL B 1 8 ? -23.594 -7.781 45.125 1 47.06 8 VAL B N 1
ATOM 2990 C CA . VAL B 1 8 ? -22.828 -8.508 44.125 1 47.06 8 VAL B CA 1
ATOM 2991 C C . VAL B 1 8 ? -23.766 -9.133 43.094 1 47.06 8 VAL B C 1
ATOM 2993 O O . VAL B 1 8 ? -23.391 -9.336 41.938 1 47.06 8 VAL B O 1
ATOM 2996 N N . GLY B 1 9 ? -25.062 -9.461 43.469 1 40.5 9 GLY B N 1
ATOM 2997 C CA . GLY B 1 9 ? -25.969 -10.094 42.531 1 40.5 9 GLY B CA 1
ATOM 2998 C C . GLY B 1 9 ? -26.422 -9.156 41.406 1 40.5 9 GLY B C 1
ATOM 2999 O O . GLY B 1 9 ? -26.672 -9.594 40.281 1 40.5 9 GLY B O 1
ATOM 3000 N N . ALA B 1 10 ? -26.734 -7.879 41.688 1 43.75 10 ALA B N 1
ATOM 3001 C CA . ALA B 1 10 ? -27.281 -6.992 40.656 1 43.75 10 ALA B CA 1
ATOM 3002 C C . ALA B 1 10 ? -26.234 -6.715 39.594 1 43.75 10 ALA B C 1
ATOM 3004 O O . ALA B 1 10 ? -26.578 -6.355 38.469 1 43.75 10 ALA B O 1
ATOM 3005 N N . LEU B 1 11 ? -24.891 -6.664 39.969 1 40.31 11 LEU B N 1
ATOM 3006 C CA . LEU B 1 11 ? -23.922 -6.355 38.938 1 40.31 11 LEU B CA 1
ATOM 3007 C C . LEU B 1 11 ? -23.844 -7.477 37.906 1 40.31 11 LEU B C 1
ATOM 3009 O O . LEU B 1 11 ? -23.344 -7.273 36.781 1 40.31 11 LEU B O 1
ATOM 3013 N N . LEU B 1 12 ? -24.094 -8.766 38.312 1 38.28 12 LEU B N 1
ATOM 3014 C CA . LEU B 1 12 ? -23.953 -9.836 37.312 1 38.28 12 LEU B CA 1
ATOM 3015 C C . LEU B 1 12 ? -25.031 -9.734 36.25 1 38.28 12 LEU B C 1
ATOM 3017 O O . LEU B 1 12 ? -24.938 -10.383 35.188 1 38.28 12 LEU B O 1
ATOM 3021 N N . LEU B 1 13 ? -26.219 -9.172 36.562 1 37.97 13 LEU B N 1
ATOM 3022 C CA . LEU B 1 13 ? -27.281 -9.312 35.594 1 37.97 13 LEU B CA 1
ATOM 3023 C C . LEU B 1 13 ? -27.031 -8.422 34.375 1 37.97 13 LEU B C 1
ATOM 3025 O O . LEU B 1 13 ? -27.844 -8.375 33.438 1 37.97 13 LEU B O 1
ATOM 3029 N N . LEU B 1 14 ? -26.266 -7.426 34.531 1 36.78 14 LEU B N 1
ATOM 3030 C CA . LEU B 1 14 ? -26.203 -6.648 33.312 1 36.78 14 LEU B CA 1
ATOM 3031 C C . LEU B 1 14 ? -25.484 -7.43 32.219 1 36.78 14 LEU B C 1
ATOM 3033 O O . LEU B 1 14 ? -24.266 -7.34 32.062 1 36.78 14 LEU B O 1
ATOM 3037 N N . GLY B 1 15 ? -25.609 -8.797 32.312 1 33.75 15 GLY B N 1
ATOM 3038 C CA . GLY B 1 15 ? -25.141 -9.602 31.188 1 33.75 15 GLY B CA 1
ATOM 3039 C C . GLY B 1 15 ? -25.594 -9.07 29.844 1 33.75 15 GLY B C 1
ATOM 3040 O O . GLY B 1 15 ? -26.797 -8.883 29.609 1 33.75 15 GLY B O 1
ATOM 3041 N N . GLY B 1 16 ? -24.844 -8.141 29.297 1 33.09 16 GLY B N 1
ATOM 3042 C CA . GLY B 1 16 ? -24.953 -7.609 27.953 1 33.09 16 GLY B CA 1
ATOM 3043 C C . GLY B 1 16 ? -25.281 -8.672 26.922 1 33.09 16 GLY B C 1
ATOM 3044 O O . GLY B 1 16 ? -24.578 -9.68 26.812 1 33.09 16 GLY B O 1
ATOM 3045 N N . CYS B 1 17 ? -26.531 -9.031 26.734 1 32.66 17 CYS B N 1
ATOM 3046 C CA . CYS B 1 17 ? -27.078 -9.812 25.625 1 32.66 17 CYS B CA 1
ATOM 3047 C C . CYS B 1 17 ? -26.422 -9.406 24.297 1 32.66 17 CYS B C 1
ATOM 3049 O O . CYS B 1 17 ? -26.766 -8.359 23.734 1 32.66 17 CYS B O 1
ATOM 3051 N N . VAL B 1 18 ? -25.172 -9.555 24.078 1 34.31 18 VAL B N 1
ATOM 3052 C CA . VAL B 1 18 ? -24.641 -9.547 22.719 1 34.31 18 VAL B CA 1
ATOM 3053 C C . VAL B 1 18 ? -25.516 -10.422 21.812 1 34.31 18 VAL B C 1
ATOM 3055 O O . VAL B 1 18 ? -25.719 -11.609 22.094 1 34.31 18 VAL B O 1
ATOM 3058 N N . SER B 1 19 ? -26.578 -9.969 21.25 1 33.5 19 SER B N 1
ATOM 3059 C CA . SER B 1 19 ? -27.391 -10.695 20.281 1 33.5 19 SER B CA 1
ATOM 3060 C C . SER B 1 19 ? -26.516 -11.391 19.234 1 33.5 19 SER B C 1
ATOM 3062 O O . SER B 1 19 ? -25.891 -10.734 18.391 1 33.5 19 SER B O 1
ATOM 3064 N N . SER B 1 20 ? -25.797 -12.375 19.609 1 33.94 20 SER B N 1
ATOM 3065 C CA . SER B 1 20 ? -25.266 -13.297 18.609 1 33.94 20 SER B CA 1
ATOM 3066 C C . SER B 1 20 ? -26.344 -13.758 17.641 1 33.94 20 SER B C 1
ATOM 3068 O O . SER B 1 20 ? -27.344 -14.336 18.047 1 33.94 20 SER B O 1
ATOM 3070 N N . ARG B 1 21 ? -26.594 -13.219 16.547 1 39.75 21 ARG B N 1
ATOM 3071 C CA . ARG B 1 21 ? -27.469 -13.93 15.625 1 39.75 21 ARG B CA 1
ATOM 3072 C C . ARG B 1 21 ? -27.094 -15.406 15.523 1 39.75 21 ARG B C 1
ATOM 3074 O O . ARG B 1 21 ? -25.922 -15.734 15.281 1 39.75 21 ARG B O 1
ATOM 3081 N N . PRO B 1 22 ? -27.875 -16.281 15.891 1 38.59 22 PRO B N 1
ATOM 3082 C CA . PRO B 1 22 ? -27.531 -17.703 15.82 1 38.59 22 PRO B CA 1
ATOM 3083 C C . PRO B 1 22 ? -27.078 -18.141 14.422 1 38.59 22 PRO B C 1
ATOM 3085 O O . PRO B 1 22 ? -27.594 -17.625 13.422 1 38.59 22 PRO B O 1
ATOM 3088 N N . ILE B 1 23 ? -25.891 -18.812 14.148 1 44.62 23 ILE B N 1
ATOM 3089 C CA . ILE B 1 23 ? -25.375 -19.5 12.969 1 44.62 23 ILE B CA 1
ATOM 3090 C C . ILE B 1 23 ? -26.516 -20.094 12.164 1 44.62 23 ILE B C 1
ATOM 3092 O O . ILE B 1 23 ? -26.422 -20.25 10.945 1 44.62 23 ILE B O 1
ATOM 3096 N N . ASP B 1 24 ? -27.719 -20.203 12.797 1 49.22 24 ASP B N 1
ATOM 3097 C CA . ASP B 1 24 ? -28.875 -20.844 12.148 1 49.22 24 ASP B CA 1
ATOM 3098 C C . ASP B 1 24 ? -29.625 -19.844 11.266 1 49.22 24 ASP B C 1
ATOM 3100 O O . ASP B 1 24 ? -30.516 -20.234 10.508 1 49.22 24 ASP B O 1
ATOM 3104 N N . GLU B 1 25 ? -29.188 -18.672 11.25 1 58.41 25 GLU B N 1
ATOM 3105 C CA . GLU B 1 25 ? -30 -17.672 10.547 1 58.41 25 GLU B CA 1
ATOM 3106 C C . GLU B 1 25 ? -29.219 -17.031 9.414 1 58.41 25 GLU B C 1
ATOM 3108 O O . GLU B 1 25 ? -29.688 -16.062 8.805 1 58.41 25 GLU B O 1
ATOM 3113 N N . ILE B 1 26 ? -27.984 -17.547 9.148 1 60.62 26 ILE B N 1
ATOM 3114 C CA . ILE B 1 26 ? -27.234 -16.969 8.031 1 60.62 26 ILE B CA 1
ATOM 3115 C C . ILE B 1 26 ? -26.562 -18.078 7.23 1 60.62 26 ILE B C 1
ATOM 3117 O O . ILE B 1 26 ? -26.328 -19.172 7.754 1 60.62 26 ILE B O 1
ATOM 3121 N N . GLN B 1 27 ? -26.562 -17.828 5.863 1 66.5 27 GLN B N 1
ATOM 3122 C CA . GLN B 1 27 ? -25.781 -18.734 5.012 1 66.5 27 GLN B CA 1
ATOM 3123 C C . GLN B 1 27 ? -24.344 -18.234 4.871 1 66.5 27 GLN B C 1
ATOM 3125 O O . GLN B 1 27 ? -24.094 -17.219 4.219 1 66.5 27 GLN B O 1
ATOM 3130 N N . ILE B 1 28 ? -23.531 -18.938 5.488 1 71.38 28 ILE B N 1
ATOM 3131 C CA . ILE B 1 28 ? -22.125 -18.594 5.441 1 71.38 28 ILE B CA 1
ATOM 3132 C C . ILE B 1 28 ? -21.516 -19.094 4.137 1 71.38 28 ILE B C 1
ATOM 3134 O O . ILE B 1 28 ? -21.656 -20.266 3.783 1 71.38 28 ILE B O 1
ATOM 3138 N N . ILE B 1 29 ? -21.047 -18.141 3.322 1 80.12 29 ILE B N 1
ATOM 3139 C CA . ILE B 1 29 ? -20.312 -18.531 2.125 1 80.12 29 ILE B CA 1
ATOM 3140 C C . ILE B 1 29 ? -18.812 -18.578 2.426 1 80.12 29 ILE B C 1
ATOM 3142 O O . ILE B 1 29 ? -18.297 -17.734 3.15 1 80.12 29 ILE B O 1
ATOM 3146 N N . GLN B 1 30 ? -18.188 -19.531 1.813 1 85.44 30 GLN B N 1
ATOM 3147 C CA . GLN B 1 30 ? -16.781 -19.719 2.098 1 85.44 30 GLN B CA 1
ATOM 3148 C C . GLN B 1 30 ? -15.922 -19.359 0.885 1 85.44 30 GLN B C 1
ATOM 3150 O O . GLN B 1 30 ? -14.742 -19.031 1.024 1 85.44 30 GLN B O 1
ATOM 3155 N N . GLN B 1 31 ? -16.562 -19.531 -0.295 1 91.06 31 GLN B N 1
ATOM 3156 C CA . GLN B 1 31 ? -15.867 -19.172 -1.52 1 91.06 31 GLN B CA 1
ATOM 3157 C C . GLN B 1 31 ? -16.781 -18.453 -2.494 1 91.06 31 GLN B C 1
ATOM 3159 O O . GLN B 1 31 ? -17.984 -18.719 -2.533 1 91.06 31 GLN B O 1
ATOM 3164 N N . MET B 1 32 ? -16.219 -17.578 -3.266 1 93.25 32 MET B N 1
ATOM 3165 C CA . MET B 1 32 ? -16.969 -16.828 -4.277 1 93.25 32 MET B CA 1
ATOM 3166 C C . MET B 1 32 ? -16.188 -16.766 -5.586 1 93.25 32 MET B C 1
ATOM 3168 O O . MET B 1 32 ? -14.969 -16.594 -5.582 1 93.25 32 MET B O 1
ATOM 3172 N N . GLY B 1 33 ? -16.859 -17.047 -6.688 1 97 33 GLY B N 1
ATOM 3173 C CA . GLY B 1 33 ? -16.297 -16.922 -8.023 1 97 33 GLY B CA 1
ATOM 3174 C C . GLY B 1 33 ? -16.938 -15.805 -8.836 1 97 33 GLY B C 1
ATOM 3175 O O . GLY B 1 33 ? -18.141 -15.586 -8.75 1 97 33 GLY B O 1
ATOM 3176 N N . TYR B 1 34 ? -16.172 -15.102 -9.609 1 97.81 34 TYR B N 1
ATOM 3177 C CA . TYR B 1 34 ? -16.656 -14.055 -10.492 1 97.81 34 TYR B CA 1
ATOM 3178 C C . TYR B 1 34 ? -16.203 -14.312 -11.93 1 97.81 34 TYR B C 1
ATOM 3180 O O . TYR B 1 34 ? -15.016 -14.477 -12.203 1 97.81 34 TYR B O 1
ATOM 3188 N N . ASP B 1 35 ? -17.172 -14.305 -12.883 1 98.44 35 ASP B N 1
ATOM 3189 C CA . ASP B 1 35 ? -16.906 -14.508 -14.305 1 98.44 35 ASP B CA 1
ATOM 3190 C C . ASP B 1 35 ? -17.578 -13.43 -15.148 1 98.44 35 ASP B C 1
ATOM 3192 O O . ASP B 1 35 ? -18.469 -12.727 -14.68 1 98.44 35 ASP B O 1
ATOM 3196 N N . PHE B 1 36 ? -17.031 -13.25 -16.266 1 97.69 36 PHE B N 1
ATOM 3197 C CA . PHE B 1 36 ? -17.625 -12.391 -17.281 1 97.69 36 PHE B CA 1
ATOM 3198 C C . PHE B 1 36 ? -17.719 -13.109 -18.625 1 97.69 36 PHE B C 1
ATOM 3200 O O . PHE B 1 36 ? -16.719 -13.602 -19.141 1 97.69 36 PHE B O 1
ATOM 3207 N N . GLU B 1 37 ? -18.922 -13.242 -19.125 1 94.94 37 GLU B N 1
ATOM 3208 C CA . GLU B 1 37 ? -19.172 -13.914 -20.391 1 94.94 37 GLU B CA 1
ATOM 3209 C C . GLU B 1 37 ? -20.391 -13.328 -21.094 1 94.94 37 GLU B C 1
ATOM 3211 O O . GLU B 1 37 ? -21.406 -13.031 -20.453 1 94.94 37 GLU B O 1
ATOM 3216 N N . ASN B 1 38 ? -20.297 -13.148 -22.359 1 93.88 38 ASN B N 1
ATOM 3217 C CA . ASN B 1 38 ? -21.406 -12.695 -23.188 1 93.88 38 ASN B CA 1
ATOM 3218 C C . ASN B 1 38 ? -22.016 -11.406 -22.672 1 93.88 38 ASN B C 1
ATOM 3220 O O . ASN B 1 38 ? -23.234 -11.289 -22.562 1 93.88 38 ASN B O 1
ATOM 3224 N N . GLY B 1 39 ? -21.203 -10.555 -22.172 1 94.19 39 GLY B N 1
ATOM 3225 C CA . GLY B 1 39 ? -21.641 -9.234 -21.766 1 94.19 39 GLY B CA 1
ATOM 3226 C C . GLY B 1 39 ? -22.281 -9.219 -20.391 1 94.19 39 GLY B C 1
ATOM 3227 O O . GLY B 1 39 ? -22.891 -8.227 -20 1 94.19 39 GLY B O 1
ATOM 3228 N N . ARG B 1 40 ? -22.125 -10.32 -19.703 1 96.31 40 ARG B N 1
ATOM 3229 C CA . ARG B 1 40 ? -22.766 -10.391 -18.375 1 96.31 40 ARG B CA 1
ATOM 3230 C C . ARG B 1 40 ? -21.781 -10.898 -17.328 1 96.31 40 ARG B C 1
ATOM 3232 O O . ARG B 1 40 ? -20.844 -11.641 -17.656 1 96.31 40 ARG B O 1
ATOM 3239 N N . TYR B 1 41 ? -22.094 -10.453 -16.141 1 96.5 41 TYR B N 1
ATOM 3240 C CA . TYR B 1 41 ? -21.328 -10.93 -14.984 1 96.5 41 TYR B CA 1
ATOM 3241 C C . TYR B 1 41 ? -22.016 -12.133 -14.344 1 96.5 41 TYR B C 1
ATOM 3243 O O . TYR B 1 41 ? -23.234 -12.18 -14.25 1 96.5 41 TYR B O 1
ATOM 3251 N N . THR B 1 42 ? -21.219 -13.086 -13.922 1 97.75 42 THR B N 1
ATOM 3252 C CA . THR B 1 42 ? -21.719 -14.266 -13.219 1 97.75 42 THR B CA 1
ATOM 3253 C C . THR B 1 42 ? -21.062 -14.391 -11.844 1 97.75 42 THR B C 1
ATOM 3255 O O . THR B 1 42 ? -19.844 -14.297 -11.727 1 97.75 42 THR B O 1
ATOM 3258 N N . GLY B 1 43 ? -21.844 -14.492 -10.812 1 96.75 43 GLY B N 1
ATOM 3259 C CA . GLY B 1 43 ? -21.391 -14.797 -9.469 1 96.75 43 GLY B CA 1
ATOM 3260 C C . GLY B 1 43 ? -21.719 -16.203 -9.031 1 96.75 43 GLY B C 1
ATOM 3261 O O . GLY B 1 43 ? -22.844 -16.688 -9.25 1 96.75 43 GLY B O 1
ATOM 3262 N N . THR B 1 44 ? -20.719 -16.922 -8.438 1 95.75 44 THR B N 1
ATOM 3263 C CA . THR B 1 44 ? -20.922 -18.281 -7.934 1 95.75 44 THR B CA 1
ATOM 3264 C C . THR B 1 44 ? -20.453 -18.391 -6.484 1 95.75 44 THR B C 1
ATOM 3266 O O . THR B 1 44 ? -19.312 -18.078 -6.168 1 95.75 44 THR B O 1
ATOM 3269 N N . ALA B 1 45 ? -21.328 -18.812 -5.617 1 91.94 45 ALA B N 1
ATOM 3270 C CA . ALA B 1 45 ? -21.016 -18.969 -4.203 1 91.94 45 ALA B CA 1
ATOM 3271 C C . ALA B 1 45 ? -20.984 -20.438 -3.801 1 91.94 45 ALA B C 1
ATOM 3273 O O . ALA B 1 45 ? -21.812 -21.234 -4.266 1 91.94 45 ALA B O 1
ATOM 3274 N N . VAL B 1 46 ? -20.016 -20.797 -2.967 1 88.88 46 VAL B N 1
ATOM 3275 C CA . VAL B 1 46 ? -19.938 -22.141 -2.391 1 88.88 46 VAL B CA 1
ATOM 3276 C C . VAL B 1 46 ? -20.156 -22.062 -0.882 1 88.88 46 VAL B C 1
ATOM 3278 O O . VAL B 1 46 ? -19.531 -21.266 -0.193 1 88.88 46 VAL B O 1
ATOM 3281 N N . TYR B 1 47 ? -21.062 -22.859 -0.38 1 82.12 47 TYR B N 1
ATOM 3282 C CA . TYR B 1 47 ? -21.359 -22.859 1.05 1 82.12 47 TYR B CA 1
ATOM 3283 C C . TYR B 1 47 ? -21.594 -24.266 1.563 1 82.12 47 TYR B C 1
ATOM 3285 O O . TYR B 1 47 ? -22.062 -25.141 0.825 1 82.12 47 TYR B O 1
ATOM 3293 N N . PRO B 1 48 ? -21.156 -24.453 2.895 1 75 48 PRO B N 1
ATOM 3294 C CA . PRO B 1 48 ? -21.359 -25.781 3.463 1 75 48 PRO B CA 1
ATOM 3295 C C . PRO B 1 48 ? -22.828 -26.031 3.854 1 75 48 PRO B C 1
ATOM 3297 O O . PRO B 1 48 ? -23.562 -25.078 4.117 1 75 48 PRO B O 1
ATOM 3300 N N . THR B 1 49 ? -23.375 -27.219 3.621 1 64.75 49 THR B N 1
ATOM 3301 C CA . THR B 1 49 ? -24.672 -27.594 4.184 1 64.75 49 THR B CA 1
ATOM 3302 C C . THR B 1 49 ? -24.484 -28.312 5.52 1 64.75 49 THR B C 1
ATOM 3304 O O . THR B 1 49 ? -23.641 -29.203 5.641 1 64.75 49 THR B O 1
ATOM 3307 N N . PHE B 1 50 ? -24.797 -27.609 6.641 1 52.41 50 PHE B N 1
ATOM 3308 C CA . PHE B 1 50 ? -24.656 -28.25 7.945 1 52.41 50 PHE B CA 1
ATOM 3309 C C . PHE B 1 50 ? -25.734 -29.297 8.148 1 52.41 50 PHE B C 1
ATOM 3311 O O . PHE B 1 50 ? -26.891 -28.969 8.398 1 52.41 50 PHE B O 1
ATOM 3318 N N . LYS B 1 51 ? -26.062 -30.188 7.254 1 49.81 51 LYS B N 1
ATOM 3319 C CA . LYS B 1 51 ? -27.031 -31.203 7.652 1 49.81 51 LYS B CA 1
ATOM 3320 C C . LYS B 1 51 ? -26.516 -32.031 8.82 1 49.81 51 LYS B C 1
ATOM 3322 O O . LYS B 1 51 ? -25.312 -32.156 9.016 1 49.81 51 LYS B O 1
ATOM 3327 N N . GLN B 1 52 ? -27.453 -32.344 9.852 1 47.41 52 GLN B N 1
ATOM 3328 C CA . GLN B 1 52 ? -27.328 -33.125 11.086 1 47.41 52 GLN B CA 1
ATOM 3329 C C . GLN B 1 52 ? -26.391 -34.312 10.898 1 47.41 52 GLN B C 1
ATOM 3331 O O . GLN B 1 52 ? -25.969 -34.938 11.875 1 47.41 52 GLN B O 1
ATOM 3336 N N . GLY B 1 53 ? -26.219 -34.875 9.594 1 44.72 53 GLY B N 1
ATOM 3337 C CA . GLY B 1 53 ? -25.391 -36.062 9.477 1 44.72 53 GLY B CA 1
ATOM 3338 C C . GLY B 1 53 ? -23.984 -35.781 9 1 44.72 53 GLY B C 1
ATOM 3339 O O . GLY B 1 53 ? -23.547 -34.625 9.039 1 44.72 53 GLY B O 1
ATOM 3340 N N . PRO B 1 54 ? -23.281 -36.844 8.453 1 47.16 54 PRO B N 1
ATOM 3341 C CA . PRO B 1 54 ? -21.859 -36.812 8.062 1 47.16 54 PRO B CA 1
ATOM 3342 C C . PRO B 1 54 ? -21.484 -35.594 7.262 1 47.16 54 PRO B C 1
ATOM 3344 O O . PRO B 1 54 ? -22.375 -34.844 6.832 1 47.16 54 PRO B O 1
ATOM 3347 N N . MET B 1 55 ? -20.203 -35.562 6.617 1 50.69 55 MET B N 1
ATOM 3348 C CA . MET B 1 55 ? -19.438 -34.531 5.914 1 50.69 55 MET B CA 1
ATOM 3349 C C . MET B 1 55 ? -20.25 -33.938 4.773 1 50.69 55 MET B C 1
ATOM 3351 O O . MET B 1 55 ? -20.672 -34.656 3.861 1 50.69 55 MET B O 1
ATOM 3355 N N . THR B 1 56 ? -21.031 -33 4.891 1 55.91 56 THR B N 1
ATOM 3356 C CA . THR B 1 56 ? -21.984 -32.469 3.924 1 55.91 56 THR B CA 1
ATOM 3357 C C . THR B 1 56 ? -21.266 -31.797 2.756 1 55.91 56 THR B C 1
ATOM 3359 O O . THR B 1 56 ? -20.25 -31.109 2.953 1 55.91 56 THR B O 1
ATOM 3362 N N . LYS B 1 57 ? -21.5 -32.312 1.492 1 67.19 57 LYS B N 1
ATOM 3363 C CA . LYS B 1 57 ? -21.094 -31.766 0.201 1 67.19 57 LYS B CA 1
ATOM 3364 C C . LYS B 1 57 ? -21.422 -30.281 0.113 1 67.19 57 LYS B C 1
ATOM 3366 O O . LYS B 1 57 ? -22.516 -29.859 0.48 1 67.19 57 LYS B O 1
ATOM 3371 N N . PRO B 1 58 ? -20.453 -29.547 -0.317 1 78.62 58 PRO B N 1
ATOM 3372 C CA . PRO B 1 58 ? -20.734 -28.125 -0.478 1 78.62 58 PRO B CA 1
ATOM 3373 C C . PRO B 1 58 ? -21.797 -27.859 -1.547 1 78.62 58 PRO B C 1
ATOM 3375 O O . PRO B 1 58 ? -21.938 -28.641 -2.496 1 78.62 58 PRO B O 1
ATOM 3378 N N . ASN B 1 59 ? -22.625 -26.953 -1.235 1 81.56 59 ASN B N 1
ATOM 3379 C CA . ASN B 1 59 ? -23.594 -26.484 -2.211 1 81.56 59 ASN B CA 1
ATOM 3380 C C . ASN B 1 59 ? -23.094 -25.25 -2.961 1 81.56 59 ASN B C 1
ATOM 3382 O O . ASN B 1 59 ? -22.25 -24.516 -2.459 1 81.56 59 ASN B O 1
ATOM 3386 N N . MET B 1 60 ? -23.609 -25.203 -4.199 1 88.62 60 MET B N 1
ATOM 3387 C CA . MET B 1 60 ? -23.219 -24.062 -5.027 1 88.62 60 MET B CA 1
ATOM 3388 C C . MET B 1 60 ? -24.438 -23.281 -5.508 1 88.62 60 MET B C 1
ATOM 3390 O O . MET B 1 60 ? -25.453 -23.891 -5.867 1 88.62 60 MET B O 1
ATOM 3394 N N . LEU B 1 61 ? -24.344 -22 -5.398 1 91.06 61 LEU B N 1
ATOM 3395 C CA . LEU B 1 61 ? -25.344 -21.094 -5.961 1 91.06 61 LEU B CA 1
ATOM 3396 C C . LEU B 1 61 ? -24.703 -20.188 -7.012 1 91.06 61 LEU B C 1
ATOM 3398 O O . LEU B 1 61 ? -23.594 -19.688 -6.82 1 91.06 61 LEU B O 1
ATOM 3402 N N . THR B 1 62 ? -25.438 -20.047 -8.141 1 94.56 62 THR B N 1
ATOM 3403 C CA . THR B 1 62 ? -24.938 -19.188 -9.203 1 94.56 62 THR B CA 1
ATOM 3404 C C . THR B 1 62 ? -26.016 -18.219 -9.672 1 94.56 62 THR B C 1
ATOM 3406 O O . THR B 1 62 ? -27.203 -18.531 -9.633 1 94.56 62 THR B O 1
ATOM 3409 N N . THR B 1 63 ? -25.578 -17.031 -10.016 1 95.25 63 THR B N 1
ATOM 3410 C CA . THR B 1 63 ? -26.469 -16.031 -10.594 1 95.25 63 THR B CA 1
ATOM 3411 C C . THR B 1 63 ? -25.75 -15.219 -11.664 1 95.25 63 THR B C 1
ATOM 3413 O O . THR B 1 63 ? -24.531 -15.297 -11.797 1 95.25 63 THR B O 1
ATOM 3416 N N . THR B 1 64 ? -26.516 -14.539 -12.539 1 95.88 64 THR B N 1
ATOM 3417 C CA . THR B 1 64 ? -25.969 -13.656 -13.562 1 95.88 64 THR B CA 1
ATOM 3418 C C . THR B 1 64 ? -26.625 -12.281 -13.508 1 95.88 64 THR B C 1
ATOM 3420 O O . THR B 1 64 ? -27.766 -12.156 -13.055 1 95.88 64 THR B O 1
ATOM 3423 N N . SER B 1 65 ? -25.844 -11.258 -13.891 1 94.19 65 SER B N 1
ATOM 3424 C CA . SER B 1 65 ? -26.312 -9.883 -13.859 1 94.19 65 SER B CA 1
ATOM 3425 C C . SER B 1 65 ? -25.516 -9 -14.812 1 94.19 65 SER B C 1
ATOM 3427 O O . SER B 1 65 ? -24.359 -9.305 -15.133 1 94.19 65 SER B O 1
ATOM 3429 N N . PRO B 1 66 ? -26.078 -7.918 -15.289 1 90.94 66 PRO B N 1
ATOM 3430 C CA . PRO B 1 66 ? -25.312 -6.973 -16.109 1 90.94 66 PRO B CA 1
ATOM 3431 C C . PRO B 1 66 ? -24.328 -6.148 -15.281 1 90.94 66 PRO B C 1
ATOM 3433 O O . PRO B 1 66 ? -23.422 -5.52 -15.836 1 90.94 66 PRO B O 1
ATOM 3436 N N . THR B 1 67 ? -24.531 -6.129 -13.961 1 88.62 67 THR B N 1
ATOM 3437 C CA . THR B 1 67 ? -23.656 -5.371 -13.086 1 88.62 67 THR B CA 1
ATOM 3438 C C . THR B 1 67 ? -23.125 -6.258 -11.953 1 88.62 67 THR B C 1
ATOM 3440 O O . THR B 1 67 ? -23.797 -7.199 -11.531 1 88.62 67 THR B O 1
ATOM 3443 N N . ILE B 1 68 ? -21.953 -5.906 -11.461 1 86.69 68 ILE B N 1
ATOM 3444 C CA . ILE B 1 68 ? -21.312 -6.668 -10.398 1 86.69 68 ILE B CA 1
ATOM 3445 C C . ILE B 1 68 ? -22.047 -6.445 -9.078 1 86.69 68 ILE B C 1
ATOM 3447 O O . ILE B 1 68 ? -22.125 -7.355 -8.25 1 86.69 68 ILE B O 1
ATOM 3451 N N . TYR B 1 69 ? -22.672 -5.348 -8.867 1 76.5 69 TYR B N 1
ATOM 3452 C CA . TYR B 1 69 ? -23.25 -4.922 -7.594 1 76.5 69 TYR B CA 1
ATOM 3453 C C . TYR B 1 69 ? -24.5 -5.73 -7.258 1 76.5 69 TYR B C 1
ATOM 3455 O O . TYR B 1 69 ? -24.844 -5.898 -6.086 1 76.5 69 TYR B O 1
ATOM 3463 N N . ASP B 1 70 ? -25.094 -6.309 -8.227 1 83.25 70 ASP B N 1
ATOM 3464 C CA . ASP B 1 70 ? -26.359 -7.027 -8.031 1 83.25 70 ASP B CA 1
ATOM 3465 C C . ASP B 1 70 ? -26.094 -8.508 -7.75 1 83.25 70 ASP B C 1
ATOM 3467 O O . ASP B 1 70 ? -27.016 -9.258 -7.43 1 83.25 70 ASP B O 1
ATOM 3471 N N . LEU B 1 71 ? -24.906 -8.922 -7.77 1 88.69 71 LEU B N 1
ATOM 3472 C CA . LEU B 1 71 ? -24.625 -10.352 -7.699 1 88.69 71 LEU B CA 1
ATOM 3473 C C . LEU B 1 71 ? -24.922 -10.891 -6.309 1 88.69 71 LEU B C 1
ATOM 3475 O O . LEU B 1 71 ? -25.609 -11.906 -6.168 1 88.69 71 LEU B O 1
ATOM 3479 N N . ILE B 1 72 ? -24.516 -10.234 -5.293 1 84.38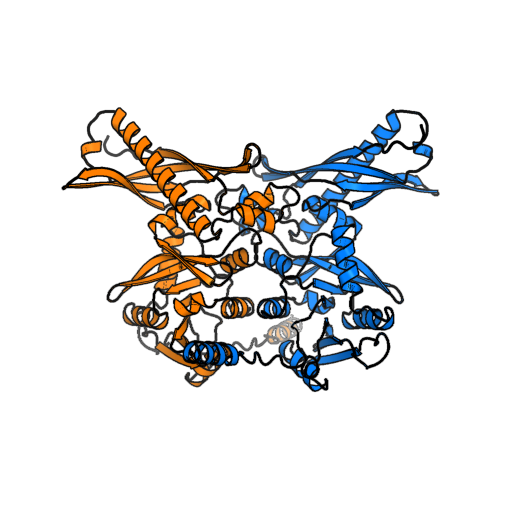 72 ILE B N 1
ATOM 3480 C CA . ILE B 1 72 ? -24.688 -10.734 -3.932 1 84.38 72 ILE B CA 1
ATOM 3481 C C . ILE B 1 72 ? -26.156 -10.672 -3.541 1 84.38 72 ILE B C 1
ATOM 3483 O O . ILE B 1 72 ? -26.719 -11.656 -3.053 1 84.38 72 ILE B O 1
ATOM 3487 N N . PRO B 1 73 ? -26.844 -9.57 -3.781 1 80.69 73 PRO B N 1
ATOM 3488 C CA . PRO B 1 73 ? -28.281 -9.555 -3.52 1 80.69 73 PRO B CA 1
ATOM 3489 C C . PRO B 1 73 ? -29.031 -10.656 -4.262 1 80.69 73 PRO B C 1
ATOM 3491 O O . PRO B 1 73 ? -29.922 -11.281 -3.701 1 80.69 73 PRO B O 1
ATOM 3494 N N . ARG B 1 74 ? -28.688 -10.922 -5.426 1 87.25 74 ARG B N 1
ATOM 3495 C CA . ARG B 1 74 ? -29.344 -11.961 -6.211 1 87.25 74 ARG B CA 1
ATOM 3496 C C . ARG B 1 74 ? -29.047 -13.344 -5.645 1 87.25 74 ARG B C 1
ATOM 3498 O O . ARG B 1 74 ? -29.938 -14.195 -5.594 1 87.25 74 ARG B O 1
ATOM 3505 N N . LEU B 1 75 ? -27.859 -13.594 -5.277 1 88.62 75 LEU B N 1
ATOM 3506 C CA . LEU B 1 75 ? -27.516 -14.859 -4.637 1 88.62 75 LEU B CA 1
ATOM 3507 C C . LEU B 1 75 ? -28.297 -15.039 -3.34 1 88.62 75 LEU B C 1
ATOM 3509 O O . LEU B 1 75 ? -28.781 -16.141 -3.047 1 88.62 75 LEU B O 1
ATOM 3513 N N . SER B 1 76 ? -28.406 -13.977 -2.586 1 82.94 76 SER B N 1
ATOM 3514 C CA . SER B 1 76 ? -29.141 -14.008 -1.326 1 82.94 76 SER B CA 1
ATOM 3515 C C . SER B 1 76 ? -30.609 -14.352 -1.553 1 82.94 76 SER B C 1
ATOM 3517 O O . SER B 1 76 ? -31.219 -15.039 -0.734 1 82.94 76 SER B O 1
ATOM 3519 N N . SER B 1 77 ? -31.156 -13.898 -2.596 1 84.62 77 SER B N 1
ATOM 3520 C CA . SER B 1 77 ? -32.562 -14.164 -2.914 1 84.62 77 SER B CA 1
ATOM 3521 C C . SER B 1 77 ? -32.781 -15.625 -3.291 1 84.62 77 SER B C 1
ATOM 3523 O O . SER B 1 77 ? -33.875 -16.141 -3.186 1 84.62 77 SER B O 1
ATOM 3525 N N . LYS B 1 78 ? -31.734 -16.25 -3.711 1 83 78 LYS B N 1
ATOM 3526 C CA . LYS B 1 78 ? -31.812 -17.641 -4.113 1 83 78 LYS B CA 1
ATOM 3527 C C . LYS B 1 78 ? -31.562 -18.578 -2.928 1 83 78 LYS B C 1
ATOM 3529 O O . LYS B 1 78 ? -31.781 -19.781 -3.02 1 83 78 LYS B O 1
ATOM 3534 N N . SER B 1 79 ? -31 -17.938 -1.966 1 78.5 79 SER B N 1
ATOM 3535 C CA . SER B 1 79 ? -30.688 -18.719 -0.775 1 78.5 79 SER B CA 1
ATOM 3536 C C . SER B 1 79 ? -31.828 -18.641 0.247 1 78.5 79 SER B C 1
ATOM 3538 O O . SER B 1 79 ? -32.562 -17.641 0.298 1 78.5 79 SER B O 1
ATOM 3540 N N . ALA B 1 80 ? -31.969 -19.672 1.021 1 71.5 80 ALA B N 1
ATOM 3541 C CA . ALA B 1 80 ? -33 -19.703 2.066 1 71.5 80 ALA B CA 1
ATOM 3542 C C . ALA B 1 80 ? -32.656 -18.719 3.184 1 71.5 80 ALA B C 1
ATOM 3544 O O . ALA B 1 80 ? -33.531 -18.234 3.889 1 71.5 80 ALA B O 1
ATOM 3545 N N . LEU B 1 81 ? -31.359 -18.5 3.338 1 69.19 81 LEU B N 1
ATOM 3546 C CA . LEU B 1 81 ? -30.859 -17.594 4.367 1 69.19 81 LEU B CA 1
ATOM 3547 C C . LEU B 1 81 ? -30 -16.5 3.754 1 69.19 81 LEU B C 1
ATOM 3549 O O . LEU B 1 81 ? -29.375 -16.703 2.707 1 69.19 81 LEU B O 1
ATOM 3553 N N . PRO B 1 82 ? -29.984 -15.336 4.391 1 71.69 82 PRO B N 1
ATOM 3554 C CA . PRO B 1 82 ? -29.125 -14.266 3.887 1 71.69 82 PRO B CA 1
ATOM 3555 C C . PRO B 1 82 ? -27.641 -14.656 3.867 1 71.69 82 PRO B C 1
ATOM 3557 O O . PRO B 1 82 ? -27.156 -15.289 4.809 1 71.69 82 PRO B O 1
ATOM 3560 N N . ILE B 1 83 ? -26.984 -14.227 2.779 1 73.5 83 ILE B N 1
ATOM 3561 C CA . ILE B 1 83 ? -25.578 -14.578 2.582 1 73.5 83 ILE B CA 1
ATOM 3562 C C . ILE B 1 83 ? -24.703 -13.664 3.424 1 73.5 83 ILE B C 1
ATOM 3564 O O . ILE B 1 83 ? -24.906 -12.445 3.459 1 73.5 83 ILE B O 1
ATOM 3568 N N . GLU B 1 84 ? -23.859 -14.188 4.148 1 72.5 84 GLU B N 1
ATOM 3569 C CA . GLU B 1 84 ? -22.844 -13.469 4.918 1 72.5 84 GLU B CA 1
ATOM 3570 C C . GLU B 1 84 ? -21.453 -13.75 4.387 1 72.5 84 GLU B C 1
ATOM 3572 O O . GLU B 1 84 ? -21.047 -14.906 4.254 1 72.5 84 GLU B O 1
ATOM 3577 N N . GLU B 1 85 ? -20.703 -12.688 4.148 1 71.81 85 GLU B N 1
ATOM 3578 C CA . GLU B 1 85 ? -19.391 -12.773 3.531 1 71.81 85 GLU B CA 1
ATOM 3579 C C . GLU B 1 85 ? -18.297 -12.906 4.586 1 71.81 85 GLU B C 1
ATOM 3581 O O . GLU B 1 85 ? -17.125 -13.102 4.254 1 71.81 85 GLU B O 1
ATOM 3586 N N . GLY B 1 86 ? -18.672 -12.797 5.77 1 68.62 86 GLY B N 1
ATOM 3587 C CA . GLY B 1 86 ? -17.688 -12.68 6.84 1 68.62 86 GLY B CA 1
ATOM 3588 C C . GLY B 1 86 ? -16.766 -13.875 6.941 1 68.62 86 GLY B C 1
ATOM 3589 O O . GLY B 1 86 ? -15.703 -13.797 7.551 1 68.62 86 GLY B O 1
ATOM 3590 N N . GLN B 1 87 ? -17.047 -14.969 6.281 1 77 87 GLN B N 1
ATOM 3591 C CA . GLN B 1 87 ? -16.188 -16.141 6.43 1 77 87 GLN B CA 1
ATOM 3592 C C . GLN B 1 87 ? -15.594 -16.562 5.09 1 77 87 GLN B C 1
ATOM 3594 O O . GLN B 1 87 ? -15.234 -17.719 4.898 1 77 87 GLN B O 1
ATOM 3599 N N . LEU B 1 88 ? -15.555 -15.672 4.25 1 86.44 88 LEU B N 1
ATOM 3600 C CA . LEU B 1 88 ? -14.938 -15.945 2.957 1 86.44 88 LEU B CA 1
ATOM 3601 C C . LEU B 1 88 ? -13.469 -16.297 3.119 1 86.44 88 LEU B C 1
ATOM 3603 O O . LEU B 1 88 ? -12.734 -15.633 3.852 1 86.44 88 LEU B O 1
ATOM 3607 N N . ARG B 1 89 ? -13.086 -17.359 2.365 1 87.31 89 ARG B N 1
ATOM 3608 C CA . ARG B 1 89 ? -11.703 -17.797 2.432 1 87.31 89 ARG B CA 1
ATOM 3609 C C . ARG B 1 89 ? -10.992 -17.594 1.098 1 87.31 89 ARG B C 1
ATOM 3611 O O . ARG B 1 89 ? -9.773 -17.438 1.056 1 87.31 89 ARG B O 1
ATOM 3618 N N . LEU B 1 90 ? -11.812 -17.656 0.033 1 93 90 LEU B N 1
ATOM 3619 C CA . LEU B 1 90 ? -11.203 -17.562 -1.286 1 93 90 LEU B CA 1
ATOM 3620 C C . LEU B 1 90 ? -12.141 -16.875 -2.273 1 93 90 LEU B C 1
ATOM 3622 O O . LEU B 1 90 ? -13.344 -17.172 -2.299 1 93 90 LEU B O 1
ATOM 3626 N N . ILE B 1 91 ? -11.586 -16.016 -3.041 1 95.69 91 ILE B N 1
ATOM 3627 C CA . ILE B 1 91 ? -12.25 -15.43 -4.203 1 95.69 91 ILE B CA 1
ATOM 3628 C C . ILE B 1 91 ? -11.516 -15.836 -5.477 1 95.69 91 ILE B C 1
ATOM 3630 O O . ILE B 1 91 ? -10.289 -15.695 -5.566 1 95.69 91 ILE B O 1
ATOM 3634 N N . LEU B 1 92 ? -12.266 -16.359 -6.457 1 97.44 92 LEU B N 1
ATOM 3635 C CA . LEU B 1 92 ? -11.703 -16.734 -7.75 1 97.44 92 LEU B CA 1
ATOM 3636 C C . LEU B 1 92 ? -12.258 -15.852 -8.859 1 97.44 92 LEU B C 1
ATOM 3638 O O . LEU B 1 92 ? -13.469 -15.656 -8.961 1 97.44 92 LEU B O 1
ATOM 3642 N N . PHE B 1 93 ? -11.359 -15.32 -9.648 1 98.62 93 PHE B N 1
ATOM 3643 C CA . PHE B 1 93 ? -11.758 -14.547 -10.82 1 98.62 93 PHE B CA 1
ATOM 3644 C C . PHE B 1 93 ? -11.555 -15.359 -12.094 1 98.62 93 PHE B C 1
ATOM 3646 O O . PHE B 1 93 ? -10.469 -15.883 -12.336 1 98.62 93 PHE B O 1
ATOM 3653 N N . GLY B 1 94 ? -12.555 -15.469 -12.891 1 98.62 94 GLY B N 1
ATOM 3654 C CA . GLY B 1 94 ? -12.312 -15.945 -14.242 1 98.62 94 GLY B CA 1
ATOM 3655 C C . GLY B 1 94 ? -11.391 -15.047 -15.039 1 98.62 94 GLY B C 1
ATOM 3656 O O . GLY B 1 94 ? -11.297 -13.852 -14.766 1 98.62 94 GLY B O 1
ATOM 3657 N N . LYS B 1 95 ? -10.844 -15.602 -16.047 1 98.19 95 LYS B N 1
ATOM 3658 C CA . LYS B 1 95 ? -9.82 -14.898 -16.797 1 98.19 95 LYS B CA 1
ATOM 3659 C C . LYS B 1 95 ? -10.383 -13.625 -17.438 1 98.19 95 LYS B C 1
ATOM 3661 O O . LYS B 1 95 ? -9.773 -12.555 -17.328 1 98.19 95 LYS B O 1
ATOM 3666 N N . GLU B 1 96 ? -11.461 -13.703 -18.094 1 98.12 96 GLU B N 1
ATOM 3667 C CA . GLU B 1 96 ? -12.047 -12.547 -18.766 1 98.12 96 GLU B CA 1
ATOM 3668 C C . GLU B 1 96 ? -12.453 -11.469 -17.766 1 98.12 96 GLU B C 1
ATOM 3670 O O . GLU B 1 96 ? -12.328 -10.273 -18.047 1 98.12 96 GLU B O 1
ATOM 3675 N N . PHE B 1 97 ? -12.938 -11.891 -16.656 1 98.12 97 PHE B N 1
ATOM 3676 C CA . PHE B 1 97 ? -13.25 -10.945 -15.602 1 98.12 97 PHE B CA 1
ATOM 3677 C C . PHE B 1 97 ? -11.992 -10.211 -15.141 1 98.12 97 PHE B C 1
ATOM 3679 O O . PHE B 1 97 ? -11.992 -8.984 -15.016 1 98.12 97 PHE B O 1
ATOM 3686 N N . ALA B 1 98 ? -10.961 -10.938 -14.859 1 98.38 98 ALA B N 1
ATOM 3687 C CA . ALA B 1 98 ? -9.703 -10.383 -14.383 1 98.38 98 ALA B CA 1
ATOM 3688 C C . ALA B 1 98 ? -9.109 -9.406 -15.391 1 98.38 98 ALA B C 1
ATOM 3690 O O . ALA B 1 98 ? -8.5 -8.406 -15.016 1 98.38 98 ALA B O 1
ATOM 3691 N N . ARG B 1 99 ? -9.297 -9.641 -16.688 1 97.75 99 ARG B N 1
ATOM 3692 C CA . ARG B 1 99 ? -8.789 -8.773 -17.734 1 97.75 99 ARG B CA 1
ATOM 3693 C C . ARG B 1 99 ? -9.484 -7.418 -17.703 1 97.75 99 ARG B C 1
ATOM 3695 O O . ARG B 1 99 ? -8.898 -6.402 -18.094 1 97.75 99 ARG B O 1
ATOM 3702 N N . ARG B 1 100 ? -10.688 -7.387 -17.203 1 94.88 100 ARG B N 1
ATOM 3703 C CA . ARG B 1 100 ? -11.461 -6.152 -17.172 1 94.88 100 ARG B CA 1
ATOM 3704 C C . ARG B 1 100 ? -11.117 -5.328 -15.938 1 94.88 100 ARG B C 1
ATOM 3706 O O . ARG B 1 100 ? -11.422 -4.133 -15.883 1 94.88 100 ARG B O 1
ATOM 3713 N N . GLY B 1 101 ? -10.562 -6.02 -14.984 1 94.75 101 GLY B N 1
ATOM 3714 C CA . GLY B 1 101 ? -10.188 -5.332 -13.758 1 94.75 101 GLY B CA 1
ATOM 3715 C C . GLY B 1 101 ? -10.883 -5.898 -12.531 1 94.75 101 GLY B C 1
ATOM 3716 O O . GLY B 1 101 ? -12.086 -6.16 -12.555 1 94.75 101 GLY B O 1
ATOM 3717 N N . VAL B 1 102 ? -10.172 -6.004 -11.383 1 94.88 102 VAL B N 1
ATOM 3718 C CA . VAL B 1 102 ? -10.711 -6.68 -10.211 1 94.88 102 VAL B CA 1
ATOM 3719 C C . VAL B 1 102 ? -10.93 -5.672 -9.086 1 94.88 102 VAL B C 1
ATOM 3721 O O . VAL B 1 102 ? -11.328 -6.039 -7.98 1 94.88 102 VAL B O 1
ATOM 3724 N N . THR B 1 103 ? -10.68 -4.484 -9.289 1 85.62 103 THR B N 1
ATOM 3725 C CA . THR B 1 103 ? -10.617 -3.453 -8.258 1 85.62 103 THR B CA 1
ATOM 3726 C C . THR B 1 103 ? -11.969 -3.295 -7.566 1 85.62 103 THR B C 1
ATOM 3728 O O . THR B 1 103 ? -12.023 -3.086 -6.352 1 85.62 103 THR B O 1
ATOM 3731 N N . GLN B 1 104 ? -13.078 -3.348 -8.328 1 83.31 104 GLN B N 1
ATOM 3732 C CA . GLN B 1 104 ? -14.391 -3.166 -7.715 1 83.31 104 GLN B CA 1
ATOM 3733 C C . GLN B 1 104 ? -14.641 -4.199 -6.621 1 83.31 104 GLN B C 1
ATOM 3735 O O . GLN B 1 104 ? -15.156 -3.867 -5.551 1 83.31 104 GLN B O 1
ATOM 3740 N N . ILE B 1 105 ? -14.234 -5.406 -6.883 1 88.94 105 ILE B N 1
ATOM 3741 C CA . ILE B 1 105 ? -14.414 -6.477 -5.906 1 88.94 105 ILE B CA 1
ATOM 3742 C C . ILE B 1 105 ? -13.422 -6.309 -4.762 1 88.94 105 ILE B C 1
ATOM 3744 O O . ILE B 1 105 ? -13.797 -6.355 -3.59 1 88.94 105 ILE B O 1
ATOM 3748 N N . THR B 1 106 ? -12.164 -6.074 -5.066 1 89.31 106 THR B N 1
ATOM 3749 C CA . THR B 1 106 ? -11.133 -6.031 -4.039 1 89.31 106 THR B CA 1
ATOM 3750 C C . THR B 1 106 ? -11.336 -4.84 -3.111 1 89.31 106 THR B C 1
ATOM 3752 O O . THR B 1 106 ? -11.125 -4.941 -1.902 1 89.31 106 THR B O 1
ATOM 3755 N N . HIS B 1 107 ? -11.82 -3.824 -3.648 1 78.81 107 HIS B N 1
ATOM 3756 C CA . HIS B 1 107 ? -12.102 -2.656 -2.82 1 78.81 107 HIS B CA 1
ATOM 3757 C C . HIS B 1 107 ? -13.305 -2.9 -1.915 1 78.81 107 HIS B C 1
ATOM 3759 O O . HIS B 1 107 ? -13.305 -2.488 -0.752 1 78.81 107 HIS B O 1
ATOM 3765 N N . SER B 1 108 ? -14.289 -3.518 -2.51 1 79.06 108 SER B N 1
ATOM 3766 C CA . SER B 1 108 ? -15.461 -3.846 -1.702 1 79.06 108 SER B CA 1
ATOM 3767 C C . SER B 1 108 ? -15.086 -4.75 -0.533 1 79.06 108 SER B C 1
ATOM 3769 O O . SER B 1 108 ? -15.594 -4.582 0.578 1 79.06 108 SER B O 1
ATOM 3771 N N . LEU B 1 109 ? -14.227 -5.645 -0.753 1 82.38 109 LEU B N 1
ATOM 3772 C CA . LEU B 1 109 ? -13.797 -6.574 0.284 1 82.38 109 LEU B CA 1
ATOM 3773 C C . LEU B 1 109 ? -12.969 -5.852 1.346 1 82.38 109 LEU B C 1
ATOM 3775 O O . LEU B 1 109 ? -13.078 -6.16 2.535 1 82.38 109 LEU B O 1
ATOM 3779 N N . ALA B 1 110 ? -12.227 -4.992 0.886 1 76 110 ALA B N 1
ATOM 3780 C CA . ALA B 1 110 ? -11.398 -4.23 1.816 1 76 110 ALA B CA 1
ATOM 3781 C C . ALA B 1 110 ? -12.258 -3.385 2.752 1 76 110 ALA B C 1
ATOM 3783 O O . ALA B 1 110 ? -11.852 -3.098 3.883 1 76 110 ALA B O 1
ATOM 3784 N N . ARG B 1 111 ? -13.469 -3.084 2.266 1 66.31 111 ARG B N 1
ATOM 3785 C CA . ARG B 1 111 ? -14.383 -2.238 3.025 1 66.31 111 ARG B CA 1
ATOM 3786 C C . ARG B 1 111 ? -15.125 -3.047 4.082 1 66.31 111 ARG B C 1
ATOM 3788 O O . ARG B 1 111 ? -15.664 -2.484 5.035 1 66.31 111 ARG B O 1
ATOM 3795 N N . ASN B 1 112 ? -15.141 -4.258 3.732 1 64.12 112 ASN B N 1
ATOM 3796 C CA . ASN B 1 112 ? -15.938 -5.125 4.594 1 64.12 112 ASN B CA 1
ATOM 3797 C C . ASN B 1 112 ? -15.141 -5.586 5.812 1 64.12 112 ASN B C 1
ATOM 3799 O O . ASN B 1 112 ? -14.258 -6.441 5.695 1 64.12 112 ASN B O 1
ATOM 3803 N N . ASN B 1 113 ? -15.305 -4.941 6.91 1 56.06 113 ASN B N 1
ATOM 3804 C CA . ASN B 1 113 ? -14.602 -5.215 8.156 1 56.06 113 ASN B CA 1
ATOM 3805 C C . ASN B 1 113 ? -14.766 -6.672 8.586 1 56.06 113 ASN B C 1
ATOM 3807 O O . ASN B 1 113 ? -14.055 -7.148 9.469 1 56.06 113 ASN B O 1
ATOM 3811 N N . LYS B 1 114 ? -15.695 -7.316 7.941 1 61.91 114 LYS B N 1
ATOM 3812 C CA . LYS B 1 114 ? -15.945 -8.703 8.336 1 61.91 114 LYS B CA 1
ATOM 3813 C C . LYS B 1 114 ? -15.008 -9.656 7.59 1 61.91 114 LYS B C 1
ATOM 3815 O O . LYS B 1 114 ? -14.836 -10.805 7.996 1 61.91 114 LYS B O 1
ATOM 3820 N N . VAL B 1 115 ? -14.492 -9.133 6.531 1 66.62 115 VAL B N 1
ATOM 3821 C CA . VAL B 1 115 ? -13.586 -9.961 5.734 1 66.62 115 VAL B CA 1
ATOM 3822 C C . VAL B 1 115 ? -12.148 -9.773 6.215 1 66.62 115 VAL B C 1
ATOM 3824 O O . VAL B 1 115 ? -11.703 -8.641 6.422 1 66.62 115 VAL B O 1
ATOM 3827 N N . GLY B 1 116 ? -11.609 -10.828 6.566 1 65.38 116 GLY B N 1
ATOM 3828 C CA . GLY B 1 116 ? -10.242 -10.758 7.055 1 65.38 116 GLY B CA 1
ATOM 3829 C C . GLY B 1 116 ? -9.25 -10.328 5.988 1 65.38 116 GLY B C 1
ATOM 3830 O O . GLY B 1 116 ? -9.422 -10.648 4.809 1 65.38 116 GLY B O 1
ATOM 3831 N N . SER B 1 117 ? -8.328 -9.617 6.316 1 64.88 117 SER B N 1
ATOM 3832 C CA . SER B 1 117 ? -7.273 -9.156 5.43 1 64.88 117 SER B CA 1
ATOM 3833 C C . SER B 1 117 ? -6.461 -10.32 4.871 1 64.88 117 SER B C 1
ATOM 3835 O O . SER B 1 117 ? -5.73 -10.164 3.891 1 64.88 117 SER B O 1
ATOM 3837 N N . HIS B 1 118 ? -6.754 -11.516 5.32 1 78.06 118 HIS B N 1
ATOM 3838 C CA . HIS B 1 118 ? -6.004 -12.688 4.895 1 78.06 118 HIS B CA 1
ATOM 3839 C C . HIS B 1 118 ? -6.781 -13.484 3.852 1 78.06 118 HIS B C 1
ATOM 3841 O O . HIS B 1 118 ? -6.352 -14.57 3.441 1 78.06 118 HIS B O 1
ATOM 3847 N N . LEU B 1 119 ? -7.832 -12.922 3.422 1 90.5 119 LEU B N 1
ATOM 3848 C CA . LEU B 1 119 ? -8.609 -13.516 2.342 1 90.5 119 LEU B CA 1
ATOM 3849 C C . LEU B 1 119 ? -7.734 -13.773 1.12 1 90.5 119 LEU B C 1
ATOM 3851 O O . LEU B 1 119 ? -6.953 -12.914 0.719 1 90.5 119 LEU B O 1
ATOM 3855 N N . LEU B 1 120 ? -7.844 -15.039 0.598 1 94.56 120 LEU B N 1
ATOM 3856 C CA . LEU B 1 120 ? -7.062 -15.398 -0.577 1 94.56 120 LEU B CA 1
ATOM 3857 C C . LEU B 1 120 ? -7.801 -15.039 -1.859 1 94.56 120 LEU B C 1
ATOM 3859 O O . LEU B 1 120 ? -9.031 -15.125 -1.916 1 94.56 120 LEU B O 1
ATOM 3863 N N . LEU B 1 121 ? -7.066 -14.633 -2.838 1 96.75 121 LEU B N 1
ATOM 3864 C CA . LEU B 1 121 ? -7.562 -14.359 -4.184 1 96.75 121 LEU B CA 1
ATOM 3865 C C . LEU B 1 121 ? -6.84 -15.227 -5.211 1 96.75 121 LEU B C 1
ATOM 3867 O O . LEU B 1 121 ? -5.754 -15.734 -4.945 1 96.75 121 LEU B O 1
ATOM 3871 N N . GLY B 1 122 ? -7.438 -15.438 -6.395 1 98 122 GLY B N 1
ATOM 3872 C CA . GLY B 1 122 ? -6.82 -16.172 -7.488 1 98 122 GLY B CA 1
ATOM 3873 C C . GLY B 1 122 ? -7.512 -15.945 -8.82 1 98 122 GLY B C 1
ATOM 3874 O O . GLY B 1 122 ? -8.602 -15.383 -8.867 1 98 122 GLY B O 1
ATOM 3875 N N . VAL B 1 123 ? -6.859 -16.359 -9.852 1 98.69 123 VAL B N 1
ATOM 3876 C CA . VAL B 1 123 ? -7.41 -16.281 -11.203 1 98.69 123 VAL B CA 1
ATOM 3877 C C . VAL B 1 123 ? -7.551 -17.688 -11.789 1 98.69 123 VAL B C 1
ATOM 3879 O O . VAL B 1 123 ? -6.637 -18.5 -11.68 1 98.69 123 VAL B O 1
ATOM 3882 N N . ALA B 1 124 ? -8.672 -17.922 -12.352 1 98.25 124 ALA B N 1
ATOM 3883 C CA . ALA B 1 124 ? -8.914 -19.156 -13.102 1 98.25 124 ALA B CA 1
ATOM 3884 C C . ALA B 1 124 ? -8.625 -18.953 -14.586 1 98.25 124 ALA B C 1
ATOM 3886 O O . ALA B 1 124 ? -9.023 -17.953 -15.18 1 98.25 124 ALA B O 1
ATOM 3887 N N . GLU B 1 125 ? -7.934 -19.844 -15.242 1 96.19 125 GLU B N 1
ATOM 3888 C CA . GLU B 1 125 ? -7.582 -19.75 -16.656 1 96.19 125 GLU B CA 1
ATOM 3889 C C . GLU B 1 125 ? -8.828 -19.578 -17.531 1 96.19 125 GLU B C 1
ATOM 3891 O O . GLU B 1 125 ? -8.789 -18.891 -18.547 1 96.19 125 GLU B O 1
ATOM 3896 N N . GLU B 1 126 ? -9.844 -20.25 -17.203 1 92 126 GLU B N 1
ATOM 3897 C CA . GLU B 1 126 ? -11.055 -20.094 -18 1 92 126 GLU B CA 1
ATOM 3898 C C . 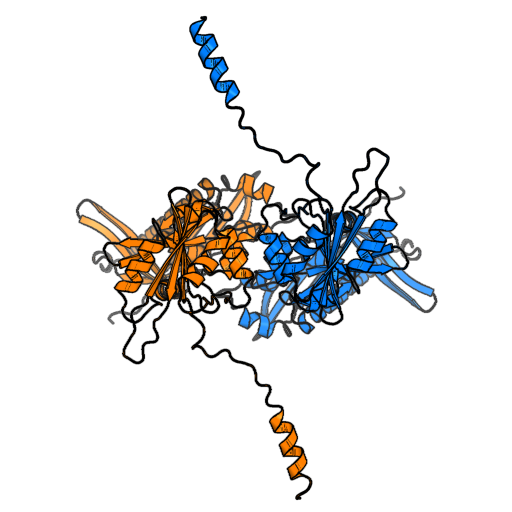GLU B 1 126 ? -12.195 -19.5 -17.172 1 92 126 GLU B C 1
ATOM 3900 O O . GLU B 1 126 ? -12.375 -18.281 -17.141 1 92 126 GLU B O 1
ATOM 3905 N N . SER B 1 127 ? -12.758 -20.375 -16.344 1 95.69 127 SER B N 1
ATOM 3906 C CA . SER B 1 127 ? -13.938 -19.938 -15.602 1 95.69 127 SER B CA 1
ATOM 3907 C C . SER B 1 127 ? -13.797 -20.266 -14.117 1 95.69 127 SER B C 1
ATOM 3909 O O . SER B 1 127 ? -13.438 -21.391 -13.758 1 95.69 127 SER B O 1
ATOM 3911 N N . ALA B 1 128 ? -14.109 -19.25 -13.297 1 97.81 128 ALA B N 1
ATOM 3912 C CA . ALA B 1 128 ? -14.125 -19.469 -11.852 1 97.81 128 ALA B CA 1
ATOM 3913 C C . ALA B 1 128 ? -15.188 -20.5 -11.477 1 97.81 128 ALA B C 1
ATOM 3915 O O . ALA B 1 128 ? -14.945 -21.391 -10.656 1 97.81 128 ALA B O 1
ATOM 3916 N N . LYS B 1 129 ? -16.328 -20.422 -12.055 1 96.62 129 LYS B N 1
ATOM 3917 C CA . LYS B 1 129 ? -17.453 -21.328 -11.805 1 96.62 129 LYS B CA 1
ATOM 3918 C C . LYS B 1 129 ? -17.031 -22.781 -12.023 1 96.62 129 LYS B C 1
ATOM 3920 O O . LYS B 1 129 ? -17.312 -23.641 -11.18 1 96.62 129 LYS B O 1
ATOM 3925 N N . GLU B 1 130 ? -16.406 -23 -13.117 1 94.62 130 GLU B N 1
ATOM 3926 C CA . GLU B 1 130 ? -16 -24.359 -13.461 1 94.62 130 GLU B CA 1
ATOM 3927 C C . GLU B 1 130 ? -15.031 -24.922 -12.43 1 94.62 130 GLU B C 1
ATOM 3929 O O . GLU B 1 130 ? -15.141 -26.078 -12.031 1 94.62 130 GLU B O 1
ATOM 3934 N N . LEU B 1 131 ? -14.102 -24.109 -12.023 1 94.81 131 LEU B N 1
ATOM 3935 C CA . LEU B 1 131 ? -13.133 -24.578 -11.039 1 94.81 131 LEU B CA 1
ATOM 3936 C C . LEU B 1 131 ? -13.797 -24.844 -9.695 1 94.81 131 LEU B C 1
ATOM 3938 O O . LEU B 1 131 ? -13.484 -25.828 -9.023 1 94.81 131 LEU B O 1
ATOM 3942 N N . LEU B 1 132 ? -14.703 -24.031 -9.297 1 92.38 132 LEU B N 1
ATOM 3943 C CA . LEU B 1 132 ? -15.414 -24.203 -8.039 1 92.38 132 LEU B CA 1
ATOM 3944 C C . LEU B 1 132 ? -16.281 -25.453 -8.078 1 92.38 132 LEU B C 1
ATOM 3946 O O . LEU B 1 132 ? -16.422 -26.156 -7.066 1 92.38 132 LEU B O 1
ATOM 3950 N N . LYS B 1 133 ? -16.828 -25.688 -9.219 1 90 133 LYS B N 1
ATOM 3951 C CA . LYS B 1 133 ? -17.625 -26.906 -9.398 1 90 133 LYS B CA 1
ATOM 3952 C C . LYS B 1 133 ? -16.766 -28.156 -9.195 1 90 133 LYS B C 1
ATOM 3954 O O . LYS B 1 133 ? -17.203 -29.109 -8.539 1 90 133 LYS B O 1
ATOM 3959 N N . ILE B 1 134 ? -15.664 -28.125 -9.773 1 88.25 134 ILE B N 1
ATOM 3960 C CA . ILE B 1 134 ? -14.75 -29.266 -9.672 1 88.25 134 ILE B CA 1
ATOM 3961 C C . ILE B 1 134 ? -14.383 -29.5 -8.203 1 88.25 134 ILE B C 1
ATOM 3963 O O . ILE B 1 134 ? -14.422 -30.641 -7.727 1 88.25 134 ILE B O 1
ATOM 3967 N N . THR B 1 135 ? -14.039 -28.469 -7.492 1 83.94 135 THR B N 1
ATOM 3968 C CA . THR B 1 135 ? -13.586 -28.625 -6.113 1 83.94 135 THR B CA 1
ATOM 3969 C C . THR B 1 135 ? -14.75 -29 -5.195 1 83.94 135 THR B C 1
ATOM 3971 O O . THR B 1 135 ? -14.562 -29.703 -4.207 1 83.94 135 THR B O 1
ATOM 3974 N N . ALA B 1 136 ? -15.883 -28.594 -5.516 1 80.81 136 ALA B N 1
ATOM 3975 C CA . ALA B 1 136 ? -17.062 -28.938 -4.73 1 80.81 136 ALA B CA 1
ATOM 3976 C C . ALA B 1 136 ? -17.406 -30.422 -4.879 1 80.81 136 ALA B C 1
ATOM 3978 O O . ALA B 1 136 ? -17.984 -31.016 -3.967 1 80.81 136 ALA B O 1
ATOM 3979 N N . LYS B 1 137 ? -17.062 -30.938 -6.008 1 76.5 137 LYS B N 1
ATOM 3980 C CA . LYS B 1 137 ? -17.391 -32.344 -6.281 1 76.5 137 LYS B CA 1
ATOM 3981 C C . LYS B 1 137 ? -16.344 -33.25 -5.695 1 76.5 137 LYS B C 1
ATOM 3983 O O . LYS B 1 137 ? -16.656 -34.375 -5.277 1 76.5 137 LYS B O 1
ATOM 3988 N N . THR B 1 138 ? -15.117 -32.969 -6.012 1 64.5 138 THR B N 1
ATOM 3989 C CA . THR B 1 138 ? -14.016 -33.906 -5.734 1 64.5 138 THR B CA 1
ATOM 3990 C C . THR B 1 138 ? -13.781 -34 -4.234 1 64.5 138 THR B C 1
ATOM 3992 O O . THR B 1 138 ? -13.352 -35.062 -3.75 1 64.5 138 THR B O 1
ATOM 3995 N N . THR B 1 139 ? -13.758 -32.906 -3.551 1 56.19 139 THR B N 1
ATOM 3996 C CA . THR B 1 139 ? -13.227 -33.062 -2.199 1 56.19 139 THR B CA 1
ATOM 3997 C C . THR B 1 139 ? -14.359 -33.062 -1.173 1 56.19 139 THR B C 1
ATOM 3999 O O . THR B 1 139 ? -15.172 -32.125 -1.124 1 56.19 139 THR B O 1
ATOM 4002 N N . LEU B 1 140 ? -14.867 -34.281 -0.955 1 51.84 140 LEU B N 1
ATOM 4003 C CA . LEU B 1 140 ? -15.984 -34.438 -0.033 1 51.84 140 LEU B CA 1
ATOM 4004 C C . LEU B 1 140 ? -16.062 -33.25 0.939 1 51.84 140 LEU B C 1
ATOM 4006 O O . LEU B 1 140 ? -17.125 -32.625 1.079 1 51.84 140 LEU B O 1
ATOM 4010 N N . SER B 1 141 ? -15.25 -33.281 2.023 1 50.06 141 SER B N 1
ATOM 4011 C CA . SER B 1 141 ? -15.43 -32.562 3.279 1 50.06 141 SER B CA 1
ATOM 4012 C C . SER B 1 141 ? -14.609 -31.281 3.309 1 50.06 141 SER B C 1
ATOM 4014 O O . SER B 1 141 ? -14.664 -30.516 4.277 1 50.06 141 SER B O 1
ATOM 4016 N N . ASP B 1 142 ? -13.992 -30.875 2.035 1 57.66 142 ASP B N 1
ATOM 4017 C CA . ASP B 1 142 ? -13.016 -29.859 2.428 1 57.66 142 ASP B CA 1
ATOM 4018 C C . ASP B 1 142 ? -13.133 -28.609 1.546 1 57.66 142 ASP B C 1
ATOM 4020 O O . ASP B 1 142 ? -12.492 -28.531 0.498 1 57.66 142 ASP B O 1
ATOM 4024 N N . THR B 1 143 ? -14.188 -27.781 1.736 1 61.62 143 THR B N 1
ATOM 4025 C CA . THR B 1 143 ? -14.344 -26.469 1.106 1 61.62 143 THR B CA 1
ATOM 4026 C C . THR B 1 143 ? -13.031 -25.703 1.139 1 61.62 143 THR B C 1
ATOM 4028 O O . THR B 1 143 ? -12.906 -24.656 0.49 1 61.62 143 THR B O 1
ATOM 4031 N N . LEU B 1 144 ? -12.055 -26.422 1.62 1 74.12 144 LEU B N 1
ATOM 4032 C CA . LEU B 1 144 ? -10.844 -25.641 1.838 1 74.12 144 LEU B CA 1
ATOM 4033 C C . LEU B 1 144 ? -9.688 -26.172 0.992 1 74.12 144 LEU B C 1
ATOM 4035 O O . LEU B 1 144 ? -8.523 -25.844 1.247 1 74.12 144 LEU B O 1
ATOM 4039 N N . TYR B 1 145 ? -10.078 -26.891 -0.086 1 80.88 145 TYR B N 1
ATOM 4040 C CA . TYR B 1 145 ? -9.031 -27.484 -0.909 1 80.88 145 TYR B CA 1
ATOM 4041 C C . TYR B 1 145 ? -8.164 -26.406 -1.548 1 80.88 145 TYR B C 1
ATOM 4043 O O . TYR B 1 145 ? -6.938 -26.406 -1.385 1 80.88 145 TYR B O 1
ATOM 4051 N N . LEU B 1 146 ? -8.75 -25.484 -2.25 1 87.81 146 LEU B N 1
ATOM 4052 C CA . LEU B 1 146 ? -7.988 -24.484 -2.986 1 87.81 146 LEU B CA 1
ATOM 4053 C C . LEU B 1 146 ? -7.234 -23.578 -2.031 1 87.81 146 LEU B C 1
ATOM 4055 O O . LEU B 1 146 ? -6.035 -23.344 -2.203 1 87.81 146 LEU B O 1
ATOM 4059 N N . PRO B 1 147 ? -7.91 -23.047 -1.016 1 87.75 147 PRO B N 1
ATOM 4060 C CA . PRO B 1 147 ? -7.141 -22.281 -0.043 1 87.75 147 PRO B CA 1
ATOM 4061 C C . PRO B 1 147 ? -5.953 -23.047 0.528 1 87.75 147 PRO B C 1
ATOM 4063 O O . PRO B 1 147 ? -4.867 -22.484 0.695 1 87.75 147 PRO B O 1
ATOM 4066 N N . ASN B 1 148 ? -6.152 -24.281 0.77 1 84.19 148 ASN B N 1
ATOM 4067 C CA . ASN B 1 148 ? -5.074 -25.109 1.299 1 84.19 148 ASN B CA 1
ATOM 4068 C C . ASN B 1 148 ? -3.953 -25.281 0.277 1 84.19 148 ASN B C 1
ATOM 4070 O O . ASN B 1 148 ? -2.775 -25.312 0.639 1 84.19 148 ASN B O 1
ATOM 4074 N N . LEU B 1 149 ? -4.355 -25.5 -0.91 1 88.44 149 LEU B N 1
ATOM 4075 C CA . LEU B 1 149 ? -3.375 -25.641 -1.984 1 88.44 149 LEU B CA 1
ATOM 4076 C C . LEU B 1 149 ? -2.484 -24.406 -2.059 1 88.44 149 LEU B C 1
ATOM 4078 O O . LEU B 1 149 ? -1.264 -24.516 -2.189 1 88.44 149 LEU B O 1
ATOM 4082 N N . VAL B 1 150 ? -3.023 -23.234 -1.941 1 92 150 VAL B N 1
ATOM 4083 C CA . VAL B 1 150 ? -2.275 -21.984 -1.98 1 92 150 VAL B CA 1
ATOM 4084 C C . VAL B 1 150 ? -1.359 -21.891 -0.763 1 92 150 VAL B C 1
ATOM 4086 O O . VAL B 1 150 ? -0.161 -21.625 -0.898 1 92 150 VAL B O 1
ATOM 4089 N N . GLU B 1 151 ? -1.898 -22.125 0.352 1 87.81 151 GLU B N 1
ATOM 4090 C CA . GLU B 1 151 ? -1.148 -21.984 1.598 1 87.81 151 GLU B CA 1
ATOM 4091 C C . GLU B 1 151 ? 0.04 -22.938 1.633 1 87.81 151 GLU B C 1
ATOM 4093 O O . GLU B 1 151 ? 1.142 -22.562 2.031 1 87.81 151 GLU B O 1
ATOM 4098 N N . GLN B 1 152 ? -0.18 -24.109 1.237 1 85.31 152 GLN B N 1
ATOM 4099 C CA . GLN B 1 152 ? 0.885 -25.109 1.215 1 85.31 152 GLN B CA 1
ATOM 4100 C C . GLN B 1 152 ? 1.992 -24.719 0.243 1 85.31 152 GLN B C 1
ATOM 4102 O O . GLN B 1 152 ? 3.176 -24.906 0.532 1 85.31 152 GLN B O 1
ATOM 4107 N N . ASN B 1 153 ? 1.588 -24.234 -0.863 1 88.06 153 ASN B N 1
ATOM 4108 C CA . ASN B 1 153 ? 2.574 -23.859 -1.867 1 88.06 153 ASN B CA 1
ATOM 4109 C C . ASN B 1 153 ? 3.332 -22.594 -1.454 1 88.06 153 ASN B C 1
ATOM 4111 O O . ASN B 1 153 ? 4.496 -22.422 -1.822 1 88.06 153 ASN B O 1
ATOM 4115 N N . GLU B 1 154 ? 2.74 -21.703 -0.73 1 87.94 154 GLU B N 1
ATOM 4116 C CA . GLU B 1 154 ? 3.424 -20.531 -0.188 1 87.94 154 GLU B CA 1
ATOM 4117 C C . GLU B 1 154 ? 4.453 -20.938 0.864 1 87.94 154 GLU B C 1
ATOM 4119 O O . GLU B 1 154 ? 5.559 -20.391 0.9 1 87.94 154 GLU B O 1
ATOM 4124 N N . GLN B 1 155 ? 4.082 -21.891 1.655 1 80.62 155 GLN B N 1
ATOM 4125 C CA . GLN B 1 155 ? 4.906 -22.25 2.807 1 80.62 155 GLN B CA 1
ATOM 4126 C C . GLN B 1 155 ? 6.059 -23.156 2.398 1 80.62 155 GLN B C 1
ATOM 4128 O O . GLN B 1 155 ? 7.191 -22.969 2.848 1 80.62 155 GLN B O 1
ATOM 4133 N N . SER B 1 156 ? 5.738 -24.047 1.462 1 75.19 156 SER B N 1
ATOM 4134 C CA . SER B 1 156 ? 6.715 -25.125 1.322 1 75.19 156 SER B CA 1
ATOM 4135 C C . SER B 1 156 ? 7.156 -25.281 -0.129 1 75.19 156 SER B C 1
ATOM 4137 O O . SER B 1 156 ? 8.031 -26.094 -0.432 1 75.19 156 SER B O 1
ATOM 4139 N N . MET B 1 157 ? 6.582 -24.406 -0.986 1 77.81 157 MET B N 1
ATOM 4140 C CA . MET B 1 157 ? 6.887 -24.672 -2.391 1 77.81 157 MET B CA 1
ATOM 4141 C C . MET B 1 157 ? 7.137 -23.375 -3.145 1 77.81 157 MET B C 1
ATOM 4143 O O . MET B 1 157 ? 8.016 -22.594 -2.773 1 77.81 157 MET B O 1
ATOM 4147 N N . ASN B 1 158 ? 6.535 -23.203 -4.227 1 81.38 158 ASN B N 1
ATOM 4148 C CA . ASN B 1 158 ? 7.062 -22.312 -5.246 1 81.38 158 ASN B CA 1
ATOM 4149 C C . ASN B 1 158 ? 6.277 -21 -5.297 1 81.38 158 ASN B C 1
ATOM 4151 O O . ASN B 1 158 ? 6.656 -20.078 -6.02 1 81.38 158 ASN B O 1
ATOM 4155 N N . LEU B 1 159 ? 5.246 -20.875 -4.449 1 90.62 159 LEU B N 1
ATOM 4156 C CA . LEU B 1 159 ? 4.387 -19.703 -4.594 1 90.62 159 LEU B CA 1
ATOM 4157 C C . LEU B 1 159 ? 4.797 -18.609 -3.613 1 90.62 159 LEU B C 1
ATOM 4159 O O . LEU B 1 159 ? 5 -18.875 -2.426 1 90.62 159 LEU B O 1
ATOM 4163 N N . PRO B 1 160 ? 4.996 -17.344 -4.117 1 92.62 160 PRO B N 1
ATOM 4164 C CA . PRO B 1 160 ? 5.172 -16.234 -3.18 1 92.62 160 PRO B CA 1
ATOM 4165 C C . PRO B 1 160 ? 3.912 -15.945 -2.369 1 92.62 160 PRO B C 1
ATOM 4167 O O . PRO B 1 160 ? 2.814 -16.359 -2.76 1 92.62 160 PRO B O 1
ATOM 4170 N N . LYS B 1 161 ? 4.09 -15.289 -1.298 1 90.12 161 LYS B N 1
ATOM 4171 C CA . LYS B 1 161 ? 2.957 -14.922 -0.451 1 90.12 161 LYS B CA 1
ATOM 4172 C C . LYS B 1 161 ? 1.985 -14.008 -1.194 1 90.12 161 LYS B C 1
ATOM 4174 O O . LYS B 1 161 ? 2.406 -13.102 -1.913 1 90.12 161 LYS B O 1
ATOM 4179 N N . THR B 1 162 ? 0.705 -14.375 -0.979 1 91.81 162 THR B N 1
ATOM 4180 C CA . THR B 1 162 ? -0.336 -13.578 -1.616 1 91.81 162 THR B CA 1
ATOM 4181 C C . THR B 1 162 ? -1.622 -13.609 -0.796 1 91.81 162 THR B C 1
ATOM 4183 O O . THR B 1 162 ? -1.947 -14.633 -0.182 1 91.81 162 THR B O 1
ATOM 4186 N N . ASN B 1 163 ? -2.314 -12.547 -0.682 1 92.31 163 ASN B N 1
ATOM 4187 C CA . ASN B 1 163 ? -3.635 -12.352 -0.089 1 92.31 163 ASN B CA 1
ATOM 4188 C C . ASN B 1 163 ? -4.207 -10.977 -0.421 1 92.31 163 ASN B C 1
ATOM 4190 O O . ASN B 1 163 ? -3.576 -10.195 -1.136 1 92.31 163 ASN B O 1
ATOM 4194 N N . LEU B 1 164 ? -5.395 -10.742 0.032 1 92.25 164 LEU B N 1
ATOM 4195 C CA . LEU B 1 164 ? -6.066 -9.492 -0.281 1 92.25 164 LEU B CA 1
ATOM 4196 C C . LEU B 1 164 ? -5.242 -8.297 0.196 1 92.25 164 LEU B C 1
ATOM 4198 O O . LEU B 1 164 ? -5.078 -7.316 -0.535 1 92.25 164 LEU B O 1
ATOM 4202 N N . HIS B 1 165 ? -4.738 -8.367 1.345 1 89.06 165 HIS B N 1
ATOM 4203 C CA . HIS B 1 165 ? -3.955 -7.277 1.919 1 89.06 165 HIS B CA 1
ATOM 4204 C C . HIS B 1 165 ? -2.742 -6.957 1.051 1 89.06 165 HIS B C 1
ATOM 4206 O O . HIS B 1 165 ? -2.52 -5.797 0.692 1 89.06 165 HIS B O 1
ATOM 4212 N N . LEU B 1 166 ? -1.938 -7.945 0.707 1 91.69 166 LEU B N 1
ATOM 4213 C CA . LEU B 1 166 ? -0.728 -7.758 -0.086 1 91.69 166 LEU B CA 1
ATOM 4214 C C . LEU B 1 166 ? -1.069 -7.301 -1.501 1 91.69 166 LEU B C 1
ATOM 4216 O O . LEU B 1 166 ? -0.33 -6.52 -2.1 1 91.69 166 LEU B O 1
ATOM 4220 N N . PHE B 1 167 ? -2.123 -7.84 -2.02 1 94.81 167 PHE B N 1
ATOM 4221 C CA . PHE B 1 167 ? -2.574 -7.367 -3.322 1 94.81 167 PHE B CA 1
ATOM 4222 C C . PHE B 1 167 ? -2.801 -5.859 -3.303 1 94.81 167 PHE B C 1
ATOM 4224 O O . PHE B 1 167 ? -2.314 -5.141 -4.18 1 94.81 167 PHE B O 1
ATOM 4231 N N . LEU B 1 168 ? -3.572 -5.41 -2.312 1 91.56 168 LEU B N 1
ATOM 4232 C CA . LEU B 1 168 ? -3.916 -3.996 -2.217 1 91.56 168 LEU B CA 1
ATOM 4233 C C . LEU B 1 168 ? -2.678 -3.154 -1.932 1 91.56 168 LEU B C 1
ATOM 4235 O O . LEU B 1 168 ? -2.539 -2.049 -2.463 1 91.56 168 LEU B O 1
ATOM 4239 N 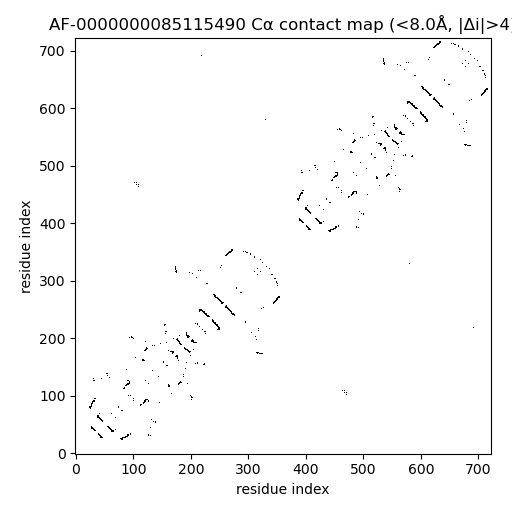N . TYR B 1 169 ? -1.833 -3.615 -1.102 1 91 169 TYR B N 1
ATOM 4240 C CA . TYR B 1 169 ? -0.568 -2.934 -0.852 1 91 169 TYR B CA 1
ATOM 4241 C C . TYR B 1 169 ? 0.179 -2.676 -2.154 1 91 169 TYR B C 1
ATOM 4243 O O . TYR B 1 169 ? 0.589 -1.546 -2.43 1 91 169 TYR B O 1
ATOM 4251 N N . ARG B 1 170 ? 0.368 -3.703 -2.941 1 93.38 170 ARG B N 1
ATOM 4252 C CA . ARG B 1 170 ? 1.084 -3.572 -4.203 1 93.38 170 ARG B CA 1
ATOM 4253 C C . ARG B 1 170 ? 0.31 -2.695 -5.184 1 93.38 170 ARG B C 1
ATOM 4255 O O . ARG B 1 170 ? 0.907 -1.959 -5.973 1 93.38 170 ARG B O 1
ATOM 4262 N N . TYR B 1 171 ? -0.955 -2.787 -5.125 1 93.38 171 TYR B N 1
ATOM 4263 C CA . TYR B 1 171 ? -1.804 -2.006 -6.016 1 93.38 171 TYR B CA 1
ATOM 4264 C C . TYR B 1 171 ? -1.621 -0.513 -5.77 1 93.38 171 TYR B C 1
ATOM 4266 O O . TYR B 1 171 ? -1.578 0.277 -6.719 1 93.38 171 TYR B O 1
ATOM 4274 N N . PHE B 1 172 ? -1.518 -0.144 -4.527 1 88.88 172 PHE B N 1
ATOM 4275 C CA . PHE B 1 172 ? -1.438 1.274 -4.195 1 88.88 172 PHE B CA 1
ATOM 4276 C C . PHE B 1 172 ? 0.014 1.734 -4.133 1 88.88 172 PHE B C 1
ATOM 4278 O O . PHE B 1 172 ? 0.287 2.928 -3.994 1 88.88 172 PHE B O 1
ATOM 4285 N N . SER B 1 173 ? 0.918 0.792 -4.191 1 89.44 173 SER B N 1
ATOM 4286 C CA . SER B 1 173 ? 2.332 1.158 -4.184 1 89.44 173 SER B CA 1
ATOM 4287 C C . SER B 1 173 ? 2.721 1.876 -5.473 1 89.44 173 SER B C 1
ATOM 4289 O O . SER B 1 173 ? 2.348 1.447 -6.566 1 89.44 173 SER B O 1
ATOM 4291 N N . PRO B 1 174 ? 3.453 2.939 -5.391 1 84 174 PRO B N 1
ATOM 4292 C CA . PRO B 1 174 ? 3.945 3.574 -6.617 1 84 174 PRO B CA 1
ATOM 4293 C C . PRO B 1 174 ? 5.07 2.783 -7.281 1 84 174 PRO B C 1
ATOM 4295 O O . PRO B 1 174 ? 5.434 3.064 -8.422 1 84 174 PRO B O 1
ATOM 4298 N N . GLY B 1 175 ? 5.609 1.781 -6.633 1 91.44 175 GLY B N 1
ATOM 4299 C CA . GLY B 1 175 ? 6.801 1.118 -7.137 1 91.44 175 GLY B CA 1
ATOM 4300 C C . GLY B 1 175 ? 6.609 -0.371 -7.352 1 91.44 175 GLY B C 1
ATOM 4301 O O . GLY B 1 175 ? 7.578 -1.131 -7.375 1 91.44 175 GLY B O 1
ATOM 4302 N N . SER B 1 176 ? 5.363 -0.833 -7.465 1 94.75 176 SER B N 1
ATOM 4303 C CA . SER B 1 176 ? 5.145 -2.262 -7.668 1 94.75 176 SER B CA 1
ATOM 4304 C C . SER B 1 176 ? 3.785 -2.525 -8.312 1 94.75 176 SER B C 1
ATOM 4306 O O . SER B 1 176 ? 2.938 -1.632 -8.367 1 94.75 176 SER B O 1
ATOM 4308 N N . ASP B 1 177 ? 3.59 -3.752 -8.844 1 96.94 177 ASP B N 1
ATOM 4309 C CA . ASP B 1 177 ? 2.33 -4.238 -9.406 1 96.94 177 ASP B CA 1
ATOM 4310 C C . ASP B 1 177 ? 1.894 -5.535 -8.727 1 96.94 177 ASP B C 1
ATOM 4312 O O . ASP B 1 177 ? 2.732 -6.352 -8.336 1 96.94 177 ASP B O 1
ATOM 4316 N N . PRO B 1 178 ? 0.593 -5.742 -8.641 1 97 178 PRO B N 1
ATOM 4317 C CA . PRO B 1 178 ? 0.101 -6.906 -7.902 1 97 178 PRO B CA 1
ATOM 4318 C C . PRO B 1 178 ? 0.156 -8.195 -8.727 1 97 178 PRO B C 1
ATOM 4320 O O . PRO B 1 178 ? 0.374 -8.141 -9.938 1 97 178 PRO B O 1
ATOM 4323 N N . PHE B 1 179 ? 0.032 -9.312 -8.062 1 98.38 179 PHE B N 1
ATOM 4324 C CA . PHE B 1 179 ? -0.088 -10.633 -8.664 1 98.38 179 PHE B CA 1
ATOM 4325 C C . PHE B 1 179 ? -0.929 -11.555 -7.785 1 98.38 179 PHE B C 1
ATOM 4327 O O . PHE B 1 179 ? -1.146 -11.266 -6.605 1 98.38 179 PHE B O 1
ATOM 4334 N N . LEU B 1 180 ? -1.42 -12.656 -8.391 1 98.19 180 LEU B N 1
ATOM 4335 C CA . LEU B 1 180 ? -2.275 -13.625 -7.719 1 98.19 180 LEU B CA 1
ATOM 4336 C C . LEU B 1 180 ? -1.954 -15.047 -8.18 1 98.19 180 LEU B C 1
ATOM 4338 O O . LEU B 1 180 ? -1.364 -15.234 -9.242 1 98.19 180 LEU B O 1
ATOM 4342 N N . PRO B 1 181 ? -2.387 -16.031 -7.391 1 98 181 PRO B N 1
ATOM 4343 C CA . PRO B 1 181 ? -2.295 -17.406 -7.887 1 98 181 PRO B CA 1
ATOM 4344 C C . PRO B 1 181 ? -3.105 -17.641 -9.164 1 98 181 PRO B C 1
ATOM 4346 O O . PRO B 1 181 ? -4.18 -17.047 -9.32 1 98 181 PRO B O 1
ATOM 4349 N N . TYR B 1 182 ? -2.549 -18.484 -10.008 1 98.25 182 TYR B N 1
ATOM 4350 C CA . TYR B 1 182 ? -3.168 -18.828 -11.289 1 98.25 182 TYR B CA 1
ATOM 4351 C C . TYR B 1 182 ? -3.52 -20.312 -11.344 1 98.25 182 TYR B C 1
ATOM 4353 O O . TYR B 1 182 ? -2.641 -21.172 -11.242 1 98.25 182 TYR B O 1
ATOM 4361 N N . PHE B 1 183 ? -4.848 -20.594 -11.594 1 97.5 183 PHE B N 1
ATOM 4362 C CA . PHE B 1 183 ? -5.336 -21.969 -11.555 1 97.5 183 PHE B CA 1
ATOM 4363 C C . PHE B 1 183 ? -5.812 -22.406 -12.938 1 97.5 183 PHE B C 1
ATOM 4365 O O . PHE B 1 183 ? -6.32 -21.594 -13.711 1 97.5 183 PHE B O 1
ATOM 4372 N N . GLU B 1 184 ? -5.68 -23.703 -13.133 1 96.19 184 GLU B N 1
ATOM 4373 C CA . GLU B 1 184 ? -6.156 -24.312 -14.375 1 96.19 184 GLU B CA 1
ATOM 4374 C C . GLU B 1 184 ? -6.852 -25.641 -14.109 1 96.19 184 GLU B C 1
ATOM 4376 O O . GLU B 1 184 ? -6.5 -26.344 -13.164 1 96.19 184 GLU B O 1
ATOM 4381 N N . LYS B 1 185 ? -7.801 -25.906 -14.891 1 93.88 185 LYS B N 1
ATOM 4382 C CA . LYS B 1 185 ? -8.461 -27.203 -14.852 1 93.88 185 LYS B CA 1
ATOM 4383 C C . LYS B 1 185 ? -7.633 -28.266 -15.562 1 93.88 185 LYS B C 1
ATOM 4385 O O . LYS B 1 185 ? -7.184 -28.062 -16.688 1 93.88 185 LYS B O 1
ATOM 4390 N N . LYS B 1 186 ? -7.383 -29.328 -14.945 1 90.88 186 LYS B N 1
ATOM 4391 C CA . LYS B 1 186 ? -6.758 -30.516 -15.539 1 90.88 186 LYS B CA 1
ATOM 4392 C C . LYS B 1 186 ? -7.617 -31.75 -15.32 1 90.88 186 LYS B C 1
ATOM 4394 O O . LYS B 1 186 ? -7.469 -32.438 -14.32 1 90.88 186 LYS B O 1
ATOM 4399 N N . GLY B 1 187 ? -8.359 -32.125 -16.391 1 86.75 187 GLY B N 1
ATOM 4400 C CA . GLY B 1 187 ? -9.305 -33.219 -16.203 1 86.75 187 GLY B CA 1
ATOM 4401 C C . GLY B 1 187 ? -10.32 -32.938 -15.102 1 86.75 187 GLY B C 1
ATOM 4402 O O . GLY B 1 187 ? -11.047 -31.953 -15.156 1 86.75 187 GLY B O 1
ATOM 4403 N N . ASP B 1 188 ? -10.281 -33.75 -13.977 1 83.5 188 ASP B N 1
ATOM 4404 C CA . ASP B 1 188 ? -11.266 -33.594 -12.898 1 83.5 188 ASP B CA 1
ATOM 4405 C C . ASP B 1 188 ? -10.641 -32.969 -11.656 1 83.5 188 ASP B C 1
ATOM 4407 O O . ASP B 1 188 ? -11.172 -33.094 -10.555 1 83.5 188 ASP B O 1
ATOM 4411 N N . PHE B 1 189 ? -9.516 -32.312 -11.875 1 87.38 189 PHE B N 1
ATOM 4412 C CA . PHE B 1 189 ? -8.914 -31.656 -10.734 1 87.38 189 PHE B CA 1
ATOM 4413 C C . PHE B 1 189 ? -8.453 -30.25 -11.102 1 87.38 189 PHE B C 1
ATOM 4415 O O . PHE B 1 189 ? -8.453 -29.875 -12.281 1 87.38 189 PHE B O 1
ATOM 4422 N N . VAL B 1 190 ? -8.195 -29.469 -10.086 1 91.19 190 VAL B N 1
ATOM 4423 C CA . VAL B 1 190 ? -7.684 -28.125 -10.25 1 91.19 190 VAL B CA 1
ATOM 4424 C C . VAL B 1 190 ? -6.191 -28.078 -9.914 1 91.19 190 VAL B C 1
ATOM 4426 O O . VAL B 1 190 ? -5.77 -28.625 -8.883 1 91.19 190 VAL B O 1
ATOM 4429 N N . LYS B 1 191 ? -5.512 -27.531 -10.82 1 92.62 191 LYS B N 1
ATOM 4430 C CA . LYS B 1 191 ? -4.066 -27.422 -10.641 1 92.62 191 LYS B CA 1
ATOM 4431 C C . LYS B 1 191 ? -3.635 -25.969 -10.469 1 92.62 191 LYS B C 1
ATOM 4433 O O . LYS B 1 191 ? -4.137 -25.078 -11.164 1 92.62 191 LYS B O 1
ATOM 4438 N N . LEU B 1 192 ? -2.742 -25.734 -9.492 1 94.25 192 LEU B N 1
ATOM 4439 C CA . LEU B 1 192 ? -2.045 -24.469 -9.391 1 94.25 192 LEU B CA 1
ATOM 4440 C C . LEU B 1 192 ? -0.93 -24.359 -10.422 1 94.25 192 LEU B C 1
ATOM 4442 O O . LEU B 1 192 ? 0.062 -25.094 -10.344 1 94.25 192 LEU B O 1
ATOM 4446 N N . GLU B 1 193 ? -1.052 -23.453 -11.375 1 95.25 193 GLU B N 1
ATOM 4447 C CA . GLU B 1 193 ? -0.147 -23.391 -12.523 1 95.25 193 GLU B CA 1
ATOM 4448 C C . GLU B 1 193 ? 0.949 -22.359 -12.305 1 95.25 193 GLU B C 1
ATOM 4450 O O . GLU B 1 193 ? 2.012 -22.422 -12.922 1 95.25 193 GLU B O 1
ATOM 4455 N N . GLY B 1 194 ? 0.68 -21.406 -11.516 1 96.56 194 GLY B N 1
ATOM 4456 C CA . GLY B 1 194 ? 1.661 -20.359 -11.266 1 96.56 194 GLY B CA 1
ATOM 4457 C C . GLY B 1 194 ? 1.049 -19.078 -10.727 1 96.56 194 GLY B C 1
ATOM 4458 O O . GLY B 1 194 ? 0.217 -19.125 -9.82 1 96.56 194 GLY B O 1
ATOM 4459 N N . VAL B 1 195 ? 1.569 -17.969 -11.328 1 98.19 195 VAL B N 1
ATOM 4460 C CA . VAL B 1 195 ? 1.163 -16.672 -10.82 1 98.19 195 VAL B CA 1
ATOM 4461 C C . VAL B 1 195 ? 0.571 -15.828 -11.953 1 98.19 195 VAL B C 1
ATOM 4463 O O . VAL B 1 195 ? 1.15 -15.75 -13.039 1 98.19 195 VAL B O 1
ATOM 4466 N N . ALA B 1 196 ? -0.616 -15.32 -11.688 1 98.75 196 ALA B N 1
ATOM 4467 C CA . ALA B 1 196 ? -1.225 -14.328 -12.578 1 98.75 196 ALA B CA 1
ATOM 4468 C C . ALA B 1 196 ? -0.646 -12.938 -12.328 1 98.75 196 ALA B C 1
ATOM 4470 O O . ALA B 1 196 ? -0.517 -12.516 -11.18 1 98.75 196 ALA B O 1
ATOM 4471 N N . LEU B 1 197 ? -0.366 -12.227 -13.383 1 98.75 197 LEU B N 1
ATOM 4472 C CA . LEU B 1 197 ? 0.285 -10.922 -13.312 1 98.75 197 LEU B CA 1
ATOM 4473 C C . LEU B 1 197 ? -0.687 -9.812 -13.688 1 98.75 197 LEU B C 1
ATOM 4475 O O . LEU B 1 197 ? -1.48 -9.961 -14.617 1 98.75 197 LEU B O 1
ATOM 4479 N N . PHE B 1 198 ? -0.533 -8.68 -12.945 1 98.44 198 PHE B N 1
ATOM 4480 C CA . PHE B 1 198 ? -1.464 -7.574 -13.156 1 98.44 198 PHE B CA 1
ATOM 4481 C C . PHE B 1 198 ? -0.714 -6.281 -13.453 1 98.44 198 PHE B C 1
ATOM 4483 O O . PHE B 1 198 ? 0.352 -6.031 -12.883 1 98.44 198 PHE B O 1
ATOM 4490 N N . ARG B 1 199 ? -1.217 -5.543 -14.297 1 96.38 199 ARG B N 1
ATOM 4491 C CA . ARG B 1 199 ? -0.922 -4.117 -14.414 1 96.38 199 ARG B CA 1
ATOM 4492 C C . ARG B 1 199 ? -2.037 -3.275 -13.797 1 96.38 199 ARG B C 1
ATOM 4494 O O . ARG B 1 199 ? -3.15 -3.23 -14.328 1 96.38 199 ARG B O 1
ATOM 4501 N N . ASP B 1 200 ? -1.713 -2.668 -12.703 1 89.06 200 ASP B N 1
ATOM 4502 C CA . ASP B 1 200 ? -2.77 -2.088 -11.875 1 89.06 200 ASP B CA 1
ATOM 4503 C C . ASP B 1 200 ? -3.773 -3.152 -11.445 1 89.06 200 ASP B C 1
ATOM 4505 O O . ASP B 1 200 ? -3.426 -4.082 -10.711 1 89.06 200 ASP B O 1
ATOM 4509 N N . ASP B 1 201 ? -4.992 -3.143 -12.023 1 92.56 201 ASP B N 1
ATOM 4510 C CA . ASP B 1 201 ? -5.98 -4.117 -11.562 1 92.56 201 ASP B CA 1
ATOM 4511 C C . ASP B 1 201 ? -6.352 -5.086 -12.68 1 92.56 201 ASP B C 1
ATOM 4513 O O . ASP B 1 201 ? -7.273 -5.891 -12.531 1 92.56 201 ASP B O 1
ATOM 4517 N N . GLN B 1 202 ? -5.594 -5.008 -13.773 1 97.25 202 GLN B N 1
ATOM 4518 C CA . GLN B 1 202 ? -5.969 -5.816 -14.93 1 97.25 202 GLN B CA 1
ATOM 4519 C C . GLN B 1 202 ? -4.973 -6.957 -15.141 1 97.25 202 GLN B C 1
ATOM 4521 O O . GLN B 1 202 ? -3.76 -6.738 -15.133 1 97.25 202 GLN B O 1
ATOM 4526 N N . TYR B 1 203 ? -5.559 -8.094 -15.422 1 98.38 203 TYR B N 1
ATOM 4527 C CA . TYR B 1 203 ? -4.746 -9.258 -15.766 1 98.38 203 TYR B CA 1
ATOM 4528 C C . TYR B 1 203 ? -4.07 -9.07 -17.109 1 98.38 203 TYR B C 1
ATOM 4530 O O . TYR B 1 203 ? -4.727 -8.742 -18.109 1 98.38 203 TYR B O 1
ATOM 4538 N N . VAL B 1 204 ? -2.732 -9.359 -17.172 1 98.44 204 VAL B N 1
ATOM 4539 C CA . VAL B 1 204 ? -2.029 -9.109 -18.438 1 98.44 204 VAL B CA 1
ATOM 4540 C C . VAL B 1 204 ? -1.244 -10.359 -18.844 1 98.44 204 VAL B C 1
ATOM 4542 O O . VAL B 1 204 ? -0.654 -10.398 -19.922 1 98.44 204 VAL B O 1
ATOM 4545 N N . GLY B 1 205 ? -1.128 -11.344 -17.969 1 97.81 205 GLY B N 1
ATOM 4546 C CA . GLY B 1 205 ? -0.41 -12.578 -18.25 1 97.81 205 GLY B CA 1
ATOM 4547 C C . GLY B 1 205 ? -0.124 -13.398 -17.016 1 97.81 205 GLY B C 1
ATOM 4548 O O . GLY B 1 205 ? -0.627 -13.094 -15.93 1 97.81 205 GLY B O 1
ATOM 4549 N N . HIS B 1 206 ? 0.574 -14.523 -17.219 1 98.19 206 HIS B N 1
ATOM 4550 C CA . HIS B 1 206 ? 0.952 -15.367 -16.094 1 98.19 206 HIS B CA 1
ATOM 4551 C C . HIS B 1 206 ? 2.326 -15.992 -16.312 1 98.19 206 HIS B C 1
ATOM 4553 O O . HIS B 1 206 ? 2.861 -15.953 -17.422 1 98.19 206 HIS B O 1
ATOM 4559 N N . VAL B 1 207 ? 2.875 -16.484 -15.258 1 97.88 207 VAL B N 1
ATOM 4560 C CA . VAL B 1 207 ? 4.109 -17.266 -15.305 1 97.88 207 VAL B CA 1
ATOM 4561 C C . VAL B 1 207 ? 3.883 -18.625 -14.672 1 97.88 207 VAL B C 1
ATOM 4563 O O . VAL B 1 207 ? 2.953 -18.812 -13.883 1 97.88 207 VAL B O 1
ATOM 4566 N N . SER B 1 208 ? 4.746 -19.531 -15.016 1 94.81 208 SER B N 1
ATOM 4567 C CA . SER B 1 208 ? 4.645 -20.891 -14.516 1 94.81 208 SER B CA 1
ATOM 4568 C C . SER B 1 208 ? 5.059 -20.984 -13.047 1 94.81 208 SER B C 1
ATOM 4570 O O . SER B 1 208 ? 5.613 -20.031 -12.5 1 94.81 208 SER B O 1
ATOM 4572 N N . LEU B 1 209 ? 4.777 -22.141 -12.461 1 91.38 209 LEU B N 1
ATOM 4573 C CA . LEU B 1 209 ? 5.184 -22.375 -11.078 1 91.38 209 LEU B CA 1
ATOM 4574 C C . LEU B 1 209 ? 6.703 -22.328 -10.945 1 91.38 209 LEU B C 1
ATOM 4576 O O . LEU B 1 209 ? 7.227 -21.891 -9.914 1 91.38 209 LEU B O 1
ATOM 4580 N N . ARG B 1 210 ? 7.375 -22.797 -11.93 1 88.5 210 ARG B N 1
ATOM 4581 C CA . ARG B 1 210 ? 8.836 -22.734 -11.938 1 88.5 210 ARG B CA 1
ATOM 4582 C C . ARG B 1 210 ? 9.32 -21.281 -11.867 1 88.5 210 ARG B C 1
ATOM 4584 O O . ARG B 1 210 ? 10.188 -20.953 -11.062 1 88.5 210 ARG B O 1
ATOM 4591 N N . ASP B 1 211 ? 8.766 -20.469 -12.695 1 93.88 211 ASP B N 1
ATOM 4592 C CA . ASP B 1 211 ? 9.133 -19.062 -12.703 1 93.88 211 ASP B CA 1
ATOM 4593 C C . ASP B 1 211 ? 8.656 -18.359 -11.43 1 93.88 211 ASP B C 1
ATOM 4595 O O . ASP B 1 211 ? 9.289 -17.406 -10.961 1 93.88 211 ASP B O 1
ATOM 4599 N N . SER B 1 212 ? 7.559 -18.875 -10.93 1 94.56 212 SER B N 1
ATOM 4600 C CA . SER B 1 212 ? 7.055 -18.344 -9.672 1 94.56 212 SER B CA 1
ATOM 4601 C C . SER B 1 212 ? 8.062 -18.531 -8.539 1 94.56 212 SER B C 1
ATOM 4603 O O . SER B 1 212 ? 8.164 -17.703 -7.641 1 94.56 212 SER B O 1
ATOM 4605 N N . PHE B 1 213 ? 8.703 -19.578 -8.641 1 90.38 213 PHE B N 1
ATOM 4606 C CA . PHE B 1 213 ? 9.727 -19.828 -7.633 1 90.38 213 PHE B CA 1
ATOM 4607 C C . PHE B 1 213 ? 10.844 -18.797 -7.734 1 90.38 213 PHE B C 1
ATOM 4609 O O . PHE B 1 213 ? 11.367 -18.344 -6.715 1 90.38 213 PHE B O 1
ATOM 4616 N N . LEU B 1 214 ? 11.273 -18.516 -8.938 1 93.19 214 LEU B N 1
ATOM 4617 C CA . LEU B 1 214 ? 12.281 -17.469 -9.117 1 93.19 214 LEU B CA 1
ATOM 4618 C C . LEU B 1 214 ? 11.781 -16.141 -8.562 1 93.19 214 LEU B C 1
ATOM 4620 O O . LEU B 1 214 ? 12.555 -15.391 -7.953 1 93.19 214 LEU B O 1
ATOM 4624 N N . MET B 1 215 ? 10.516 -15.836 -8.758 1 95.31 215 MET B N 1
ATOM 4625 C CA . MET B 1 215 ? 9.93 -14.641 -8.156 1 95.31 215 MET B CA 1
ATOM 4626 C C . MET B 1 215 ? 10.039 -14.68 -6.641 1 95.31 215 MET B C 1
ATOM 4628 O O . MET B 1 215 ? 10.383 -13.672 -6.012 1 95.31 215 MET B O 1
ATOM 4632 N N . LYS B 1 216 ? 9.695 -15.797 -6.141 1 92.19 216 LYS B N 1
ATOM 4633 C CA . LYS B 1 216 ? 9.75 -15.977 -4.695 1 92.19 216 LYS B CA 1
ATOM 4634 C C . LYS B 1 216 ? 11.148 -15.688 -4.16 1 92.19 216 LYS B C 1
ATOM 4636 O O . LYS B 1 216 ? 11.305 -15.031 -3.129 1 92.19 216 LYS B O 1
ATOM 4641 N N . ILE B 1 217 ? 12.156 -16.188 -4.855 1 91 217 ILE B N 1
ATOM 4642 C CA . ILE B 1 217 ? 13.547 -15.922 -4.504 1 91 217 ILE B CA 1
ATOM 4643 C C . ILE B 1 217 ? 13.828 -14.422 -4.582 1 91 217 ILE B C 1
ATOM 4645 O O . ILE B 1 217 ? 14.391 -13.844 -3.652 1 91 217 ILE B O 1
ATOM 4649 N N . LEU B 1 218 ? 13.406 -13.805 -5.602 1 93.81 218 LEU B N 1
ATOM 4650 C CA . LEU B 1 218 ? 13.727 -12.414 -5.879 1 93.81 218 LEU B CA 1
ATOM 4651 C C . LEU B 1 218 ? 12.969 -11.484 -4.938 1 93.81 218 LEU B C 1
ATOM 4653 O O . LEU B 1 218 ? 13.359 -10.328 -4.754 1 93.81 218 LEU B O 1
ATOM 4657 N N . LEU B 1 219 ? 11.891 -11.984 -4.332 1 91.88 219 LEU B N 1
ATOM 4658 C CA . LEU B 1 219 ? 11.125 -11.242 -3.342 1 91.88 219 LEU B CA 1
ATOM 4659 C C . LEU B 1 219 ? 11.688 -11.461 -1.939 1 91.88 219 LEU B C 1
ATOM 4661 O O . LEU B 1 219 ? 11.258 -10.805 -0.985 1 91.88 219 LEU B O 1
ATOM 4665 N N . GLY B 1 220 ? 12.617 -12.438 -1.869 1 85.69 220 GLY B N 1
ATOM 4666 C CA . GLY B 1 220 ? 13.242 -12.719 -0.589 1 85.69 220 GLY B CA 1
ATOM 4667 C C . GLY B 1 220 ? 12.367 -13.531 0.34 1 85.69 220 GLY B C 1
ATOM 4668 O O . GLY B 1 220 ? 12.414 -13.359 1.56 1 85.69 220 GLY B O 1
ATOM 4669 N N . GLU B 1 221 ? 11.586 -14.461 -0.238 1 79.81 221 GLU B N 1
ATOM 4670 C CA . GLU B 1 221 ? 10.594 -15.172 0.56 1 79.81 221 GLU B CA 1
ATOM 4671 C C . GLU B 1 221 ? 10.914 -16.656 0.642 1 79.81 221 GLU B C 1
ATOM 4673 O O . GLU B 1 221 ? 10.07 -17.469 1.027 1 79.81 221 GLU B O 1
ATOM 4678 N N . THR B 1 222 ? 12.047 -17.047 0.29 1 77.69 222 THR B N 1
ATOM 4679 C CA . THR B 1 222 ? 12.312 -18.469 0.221 1 77.69 222 THR B CA 1
ATOM 4680 C C . THR B 1 222 ? 12.875 -18.984 1.548 1 77.69 222 THR B C 1
ATOM 4682 O O . THR B 1 222 ? 13.844 -18.438 2.07 1 77.69 222 THR B O 1
ATOM 4685 N N . LYS B 1 223 ? 12.188 -20.078 2.117 1 71.31 223 LYS B N 1
ATOM 4686 C CA . LYS B 1 223 ? 12.719 -20.75 3.303 1 71.31 223 LYS B CA 1
ATOM 4687 C C . LYS B 1 223 ? 12.938 -22.234 3.045 1 71.31 223 LYS B C 1
ATOM 4689 O O . LYS B 1 223 ? 13.797 -22.859 3.674 1 71.31 223 LYS B O 1
ATOM 4694 N N . ASN B 1 224 ? 12.156 -22.859 2.205 1 72.88 224 ASN B N 1
ATOM 4695 C CA . ASN B 1 224 ? 12.195 -24.281 1.927 1 72.88 224 ASN B CA 1
ATOM 4696 C C . ASN B 1 224 ? 11.672 -24.609 0.531 1 72.88 224 ASN B C 1
ATOM 4698 O O . ASN B 1 224 ? 10.711 -25.359 0.384 1 72.88 224 ASN B O 1
ATOM 4702 N N . GLY B 1 225 ? 12.406 -24.219 -0.451 1 75.88 225 GLY B N 1
ATOM 4703 C CA . GLY B 1 225 ? 11.883 -24.422 -1.792 1 75.88 225 GLY B CA 1
ATOM 4704 C C . GLY B 1 225 ? 12.547 -25.578 -2.518 1 75.88 225 GLY B C 1
ATOM 4705 O O . GLY B 1 225 ? 13.562 -26.109 -2.061 1 75.88 225 GLY B O 1
ATO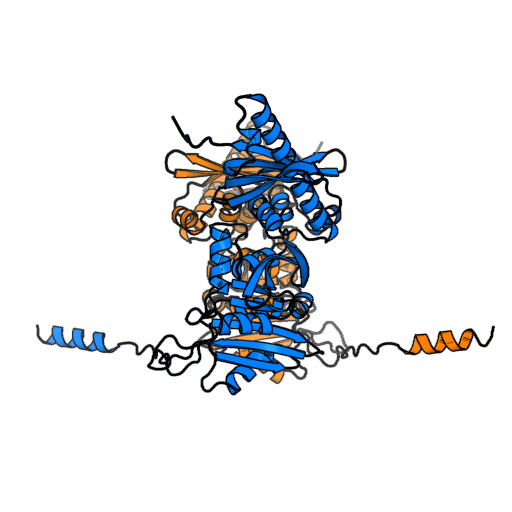M 4706 N N . VAL B 1 226 ? 11.789 -26.094 -3.465 1 77.38 226 VAL B N 1
ATOM 4707 C CA . VAL B 1 226 ? 12.305 -27.109 -4.371 1 77.38 226 VAL B CA 1
ATOM 4708 C C . VAL B 1 226 ? 12.406 -26.547 -5.785 1 77.38 226 VAL B C 1
ATOM 4710 O O . VAL B 1 226 ? 11.531 -25.781 -6.219 1 77.38 226 VAL B O 1
ATOM 4713 N N . TYR B 1 227 ? 13.508 -26.859 -6.406 1 81.38 227 TYR B N 1
ATOM 4714 C CA . TYR B 1 227 ? 13.719 -26.344 -7.754 1 81.38 227 TYR B CA 1
ATOM 4715 C C . TYR B 1 227 ? 14.469 -27.344 -8.617 1 81.38 227 TYR B C 1
ATOM 4717 O O . TYR B 1 227 ? 15.438 -27.953 -8.164 1 81.38 227 TYR B O 1
ATOM 4725 N N . GLN B 1 228 ? 13.906 -27.5 -9.781 1 81 228 GLN B N 1
ATOM 4726 C CA . GLN B 1 228 ? 14.547 -28.406 -10.727 1 81 228 GLN B CA 1
ATOM 4727 C C . GLN B 1 228 ? 15.297 -27.641 -11.805 1 81 228 GLN B C 1
ATOM 4729 O O . GLN B 1 228 ? 14.766 -26.688 -12.383 1 81 228 GLN B O 1
ATOM 4734 N N . LEU B 1 229 ? 16.469 -28.109 -12.031 1 83.88 229 LEU B N 1
ATOM 4735 C CA . LEU B 1 229 ? 17.328 -27.422 -13 1 83.88 229 LEU B CA 1
ATOM 4736 C C . LEU B 1 229 ? 17.844 -28.391 -14.055 1 83.88 229 LEU B C 1
ATOM 4738 O O . LEU B 1 229 ? 18.172 -29.531 -13.75 1 83.88 229 LEU B O 1
ATOM 4742 N N . LYS B 1 230 ? 17.875 -27.906 -15.234 1 79.12 230 LYS B N 1
ATOM 4743 C CA . LYS B 1 230 ? 18.516 -28.656 -16.297 1 79.12 230 LYS B CA 1
ATOM 4744 C C . LYS B 1 230 ? 20.031 -28.469 -16.25 1 79.12 230 LYS B C 1
ATOM 4746 O O . LYS B 1 230 ? 20.531 -27.344 -16.25 1 79.12 230 LYS B O 1
ATOM 4751 N N . VAL B 1 231 ? 20.812 -29.594 -16.219 1 76.75 231 VAL B N 1
ATOM 4752 C CA . VAL B 1 231 ? 22.266 -29.469 -16.109 1 76.75 231 VAL B CA 1
ATOM 4753 C C . VAL B 1 231 ? 22.922 -30.156 -17.297 1 76.75 231 VAL B C 1
ATOM 4755 O O . VAL B 1 231 ? 24.141 -30.094 -17.469 1 76.75 231 VAL B O 1
ATOM 4758 N N . GLY B 1 232 ? 22.141 -30.766 -18.109 1 74.88 232 GLY B N 1
ATOM 4759 C CA . GLY B 1 232 ? 22.703 -31.438 -19.266 1 74.88 232 GLY B CA 1
ATOM 4760 C C . GLY B 1 232 ? 21.656 -31.922 -20.25 1 74.88 232 GLY B C 1
ATOM 4761 O O . GLY B 1 232 ? 20.469 -31.906 -19.953 1 74.88 232 GLY B O 1
ATOM 4762 N N . ASN B 1 233 ? 22.078 -32.062 -21.484 1 74.38 233 ASN B N 1
ATOM 4763 C CA . ASN B 1 233 ? 21.234 -32.625 -22.547 1 74.38 233 ASN B CA 1
ATOM 4764 C C . ASN B 1 233 ? 21.875 -33.844 -23.203 1 74.38 233 ASN B C 1
ATOM 4766 O O . ASN B 1 233 ? 22.984 -33.75 -23.734 1 74.38 233 ASN B O 1
ATOM 4770 N N . ARG B 1 234 ? 21.203 -34.969 -22.984 1 68.12 234 ARG B N 1
ATOM 4771 C CA . ARG B 1 234 ? 21.734 -36.188 -23.594 1 68.12 234 ARG B CA 1
ATOM 4772 C C . ARG B 1 234 ? 21.031 -36.469 -24.922 1 68.12 234 ARG B C 1
ATOM 4774 O O . ARG B 1 234 ? 20.766 -37.656 -25.234 1 68.12 234 ARG B O 1
ATOM 4781 N N . GLY B 1 235 ? 20.656 -35.406 -25.516 1 60.16 235 GLY B N 1
ATOM 4782 C CA . GLY B 1 235 ? 20.031 -35.562 -26.812 1 60.16 235 GLY B CA 1
ATOM 4783 C C . GLY B 1 235 ? 18.75 -36.375 -26.75 1 60.16 235 GLY B C 1
ATOM 4784 O O . GLY B 1 235 ? 17.812 -36.031 -26.016 1 60.16 235 GLY B O 1
ATOM 4785 N N . LYS B 1 236 ? 18.781 -37.531 -27.453 1 66.69 236 LYS B N 1
ATOM 4786 C CA . LYS B 1 236 ? 17.625 -38.406 -27.578 1 66.69 236 LYS B CA 1
ATOM 4787 C C . LYS B 1 236 ? 17.25 -39.031 -26.234 1 66.69 236 LYS B C 1
ATOM 4789 O O . LYS B 1 236 ? 16.125 -39.5 -26.062 1 66.69 236 LYS B O 1
ATOM 4794 N N . GLN B 1 237 ? 18.141 -39.062 -25.328 1 66.81 237 GLN B N 1
ATOM 4795 C CA . GLN B 1 237 ? 17.906 -39.75 -24.062 1 66.81 237 GLN B CA 1
ATOM 4796 C C . GLN B 1 237 ? 17.297 -38.812 -23.031 1 66.81 237 GLN B C 1
ATOM 4798 O O . GLN B 1 237 ? 16.969 -39.25 -21.922 1 66.81 237 GLN B O 1
ATOM 4803 N N . GLY B 1 238 ? 17.125 -37.688 -23.375 1 70.88 238 GLY B N 1
ATOM 4804 C CA . GLY B 1 238 ? 16.391 -36.781 -22.516 1 70.88 238 GLY B CA 1
ATOM 4805 C C . GLY B 1 238 ? 17.266 -35.75 -21.828 1 70.88 238 GLY B C 1
ATOM 4806 O O . GLY B 1 238 ? 18.422 -35.562 -22.219 1 70.88 238 GLY B O 1
ATOM 4807 N N . GLU B 1 239 ? 16.75 -34.938 -20.828 1 77.31 239 GLU B N 1
ATOM 4808 C CA . GLU B 1 239 ? 17.453 -33.875 -20.109 1 77.31 239 GLU B CA 1
ATOM 4809 C C . GLU B 1 239 ? 17.859 -34.344 -18.719 1 77.31 239 GLU B C 1
ATOM 4811 O O . GLU B 1 239 ? 17.141 -35.094 -18.062 1 77.31 239 GLU B O 1
ATOM 4816 N N . ASP B 1 240 ? 19.219 -34.125 -18.438 1 78.56 240 ASP B N 1
ATOM 4817 C CA . ASP B 1 240 ? 19.672 -34.344 -17.062 1 78.56 240 ASP B CA 1
ATOM 4818 C C . ASP B 1 240 ? 19.234 -33.219 -16.156 1 78.56 240 ASP B C 1
ATOM 4820 O O . ASP B 1 240 ? 19.453 -32.031 -16.469 1 78.56 240 ASP B O 1
ATOM 4824 N N . ARG B 1 241 ? 18.531 -33.688 -15.07 1 82.25 241 ARG B N 1
ATOM 4825 C CA . ARG B 1 241 ? 18.016 -32.656 -14.164 1 82.25 241 ARG B CA 1
ATOM 4826 C C . ARG B 1 241 ? 18.453 -32.906 -12.734 1 82.25 241 ARG B C 1
ATOM 4828 O O . ARG B 1 241 ? 18.719 -34.062 -12.352 1 82.25 241 ARG B O 1
ATOM 4835 N N . VAL B 1 242 ? 18.734 -31.844 -12.102 1 80.19 242 VAL B N 1
ATOM 4836 C CA . VAL B 1 242 ? 19.031 -31.891 -10.672 1 80.19 242 VAL B CA 1
ATOM 4837 C C . VAL B 1 242 ? 17.906 -31.219 -9.883 1 80.19 242 VAL B C 1
ATOM 4839 O O . VAL B 1 242 ? 17.391 -30.172 -10.289 1 80.19 242 VAL B O 1
ATOM 4842 N N . MET B 1 243 ? 17.5 -31.906 -8.898 1 82.12 243 MET B N 1
ATOM 4843 C CA . MET B 1 243 ? 16.484 -31.344 -8.023 1 82.12 243 MET B CA 1
ATOM 4844 C C . MET B 1 243 ? 17.109 -30.797 -6.738 1 82.12 243 MET B C 1
ATOM 4846 O O . MET B 1 243 ? 17.781 -31.531 -6.016 1 82.12 243 MET B O 1
ATOM 4850 N N . LEU B 1 244 ? 16.922 -29.547 -6.57 1 80.75 244 LEU B N 1
ATOM 4851 C CA . LEU B 1 244 ? 17.391 -28.891 -5.348 1 80.75 244 LEU B CA 1
ATOM 4852 C C . LEU B 1 244 ? 16.266 -28.797 -4.324 1 80.75 244 LEU B C 1
ATOM 4854 O O . LEU B 1 244 ? 15.094 -28.625 -4.691 1 80.75 244 LEU B O 1
ATOM 4858 N N . GLN B 1 245 ? 16.656 -28.984 -3.041 1 81.25 245 GLN B N 1
ATOM 4859 C CA . GLN B 1 245 ? 15.68 -28.828 -1.962 1 81.25 245 GLN B CA 1
ATOM 4860 C C . GLN B 1 245 ? 16.234 -27.984 -0.83 1 81.25 245 GLN B C 1
ATOM 4862 O O . GLN B 1 245 ? 17.422 -27.641 -0.827 1 81.25 245 GLN B O 1
ATOM 4867 N N . ASN B 1 246 ? 15.367 -27.562 0.067 1 75.62 246 ASN B N 1
ATOM 4868 C CA . ASN B 1 246 ? 15.727 -26.703 1.192 1 75.62 246 ASN B CA 1
ATOM 4869 C C . ASN B 1 246 ? 16.406 -25.422 0.725 1 75.62 246 ASN B C 1
ATOM 4871 O O . ASN B 1 246 ? 17.422 -25.016 1.282 1 75.62 246 ASN B O 1
ATOM 4875 N N . LEU B 1 247 ? 15.914 -24.984 -0.373 1 81.81 247 LEU B N 1
ATOM 4876 C CA . LEU B 1 247 ? 16.547 -23.828 -0.986 1 81.81 247 LEU B CA 1
ATOM 4877 C C . LEU B 1 247 ? 16.203 -22.547 -0.212 1 81.81 247 LEU B C 1
ATOM 4879 O O . LEU B 1 247 ? 15.047 -22.312 0.116 1 81.81 247 LEU B O 1
ATOM 4883 N N . TRP B 1 248 ? 17.188 -21.906 0.143 1 83.44 248 TRP B N 1
ATOM 4884 C CA . TRP B 1 248 ? 17.031 -20.594 0.775 1 83.44 248 TRP B CA 1
ATOM 4885 C C . TRP B 1 248 ? 17.938 -19.562 0.131 1 83.44 248 TRP B C 1
ATOM 4887 O O . TRP B 1 248 ? 19.078 -19.875 -0.238 1 83.44 248 TRP B O 1
ATOM 4897 N N . ALA B 1 249 ? 17.375 -18.406 -0.128 1 85.38 249 ALA B N 1
ATOM 4898 C CA . ALA B 1 249 ? 18.172 -17.328 -0.726 1 85.38 249 ALA B CA 1
ATOM 4899 C C . ALA B 1 249 ? 17.609 -15.961 -0.339 1 85.38 249 ALA B C 1
ATOM 4901 O O . ALA B 1 249 ? 16.422 -15.828 -0.043 1 85.38 249 ALA B O 1
ATOM 4902 N N . LYS B 1 250 ? 18.484 -15.008 -0.262 1 82.31 250 LYS B N 1
ATOM 4903 C CA . LYS B 1 250 ? 18.109 -13.602 -0.089 1 82.31 250 LYS B CA 1
ATOM 4904 C C . LYS B 1 250 ? 18.734 -12.727 -1.169 1 82.31 250 LYS B C 1
ATOM 4906 O O . LYS B 1 250 ? 19.953 -12.703 -1.32 1 82.31 250 LYS B O 1
ATOM 4911 N N . PRO B 1 251 ? 17.844 -12.047 -1.81 1 90.75 251 PRO B N 1
ATOM 4912 C CA . PRO B 1 251 ? 18.406 -11.203 -2.869 1 90.75 251 PRO B CA 1
ATOM 4913 C C . PRO B 1 251 ? 18.922 -9.867 -2.346 1 90.75 251 PRO B C 1
ATOM 4915 O O . PRO B 1 251 ? 18.438 -9.375 -1.32 1 90.75 251 PRO B O 1
ATOM 4918 N N . LYS B 1 252 ? 19.953 -9.359 -2.963 1 89.62 252 LYS B N 1
ATOM 4919 C CA . LYS B 1 252 ? 20.469 -8.008 -2.746 1 89.62 252 LYS B CA 1
ATOM 4920 C C . LYS B 1 252 ? 20.438 -7.191 -4.035 1 89.62 252 LYS B C 1
ATOM 4922 O O . LYS B 1 252 ? 20.938 -7.633 -5.07 1 89.62 252 LYS B O 1
ATOM 4927 N N . TYR B 1 253 ? 19.859 -6.004 -3.908 1 91.19 253 TYR B N 1
ATOM 4928 C CA . TYR B 1 253 ? 19.734 -5.129 -5.066 1 91.19 253 TYR B CA 1
ATOM 4929 C C . TYR B 1 253 ? 20.688 -3.943 -4.957 1 91.19 253 TYR B C 1
ATOM 4931 O O . TYR B 1 253 ? 20.875 -3.379 -3.877 1 91.19 253 TYR B O 1
ATOM 4939 N N . GLU B 1 254 ? 21.312 -3.627 -6.031 1 92.5 254 GLU B N 1
ATOM 4940 C CA . GLU B 1 254 ? 22.172 -2.457 -6.109 1 92.5 254 GLU B CA 1
ATOM 4941 C C . GLU B 1 254 ? 21.828 -1.582 -7.305 1 92.5 254 GLU B C 1
ATOM 4943 O O . GLU B 1 254 ? 21.812 -2.053 -8.445 1 92.5 254 GLU B O 1
ATOM 4948 N N . TRP B 1 255 ? 21.547 -0.346 -6.969 1 91.06 255 TRP B N 1
ATOM 4949 C CA . TRP B 1 255 ? 21.156 0.65 -7.961 1 91.06 255 TRP B CA 1
ATOM 4950 C C . TRP B 1 255 ? 22.312 1.598 -8.266 1 91.06 255 TRP B C 1
ATOM 4952 O O . TRP B 1 255 ? 22.797 2.297 -7.371 1 91.06 255 TRP B O 1
ATOM 4962 N N . LYS B 1 256 ? 22.812 1.633 -9.453 1 90.75 256 LYS B N 1
ATOM 4963 C CA . LYS B 1 256 ? 23.984 2.432 -9.805 1 90.75 256 LYS B CA 1
ATOM 4964 C C . LYS B 1 256 ? 23.781 3.17 -11.125 1 90.75 256 LYS B C 1
ATOM 4966 O O . LYS B 1 256 ? 22.906 2.793 -11.922 1 90.75 256 LYS B O 1
ATOM 4971 N N . ARG B 1 257 ? 24.578 4.25 -11.188 1 86.62 257 ARG B N 1
ATOM 4972 C CA . ARG B 1 257 ? 24.625 4.961 -12.461 1 86.62 257 ARG B CA 1
ATOM 4973 C C . ARG B 1 257 ? 25.766 4.461 -13.328 1 86.62 257 ARG B C 1
ATOM 4975 O O . ARG B 1 257 ? 26.875 4.23 -12.836 1 86.62 257 ARG B O 1
ATOM 4982 N N . ASP B 1 258 ? 25.5 4.082 -14.469 1 81.5 258 ASP B N 1
ATOM 4983 C CA . ASP B 1 258 ? 26.5 3.705 -15.469 1 81.5 258 ASP B CA 1
ATOM 4984 C C . ASP B 1 258 ? 26.438 4.637 -16.672 1 81.5 258 ASP B C 1
ATOM 4986 O O . ASP B 1 258 ? 25.719 4.371 -17.641 1 81.5 258 ASP B O 1
ATOM 4990 N N . GLY B 1 259 ? 27.25 5.781 -16.641 1 75.44 259 GLY B N 1
ATOM 4991 C CA . GLY B 1 259 ? 27.109 6.844 -17.625 1 75.44 259 GLY B CA 1
ATOM 4992 C C . GLY B 1 259 ? 25.781 7.574 -17.547 1 75.44 259 GLY B C 1
ATOM 4993 O O . GLY B 1 259 ? 25.422 8.086 -16.484 1 75.44 259 GLY B O 1
ATOM 4994 N N . ARG B 1 260 ? 25.047 7.52 -18.672 1 79.56 260 ARG B N 1
ATOM 4995 C CA . ARG B 1 260 ? 23.781 8.234 -18.75 1 79.56 260 ARG B CA 1
ATOM 4996 C C . ARG B 1 260 ? 22.609 7.324 -18.375 1 79.56 260 ARG B C 1
ATOM 4998 O O . ARG B 1 260 ? 21.469 7.766 -18.312 1 79.56 260 ARG B O 1
ATOM 5005 N N . ARG B 1 261 ? 22.984 6.066 -18.156 1 86.69 261 ARG B N 1
ATOM 5006 C CA . ARG B 1 261 ? 21.906 5.121 -17.875 1 86.69 261 ARG B CA 1
ATOM 5007 C C . ARG B 1 261 ? 22.094 4.48 -16.5 1 86.69 261 ARG B C 1
ATOM 5009 O O . ARG B 1 261 ? 23.188 4.488 -15.953 1 86.69 261 ARG B O 1
ATOM 5016 N N . HIS B 1 262 ? 21.016 4.055 -15.945 1 91.31 262 HIS B N 1
ATOM 5017 C CA . HIS B 1 262 ? 21.062 3.32 -14.68 1 91.31 262 HIS B CA 1
ATOM 5018 C C . HIS B 1 262 ? 21.141 1.817 -14.922 1 91.31 262 HIS B C 1
ATOM 5020 O O . HIS B 1 262 ? 20.734 1.325 -15.977 1 91.31 262 HIS B O 1
ATOM 5026 N N . VAL B 1 263 ? 21.797 1.168 -13.992 1 95.12 263 VAL B N 1
ATOM 5027 C CA . VAL B 1 263 ? 21.891 -0.288 -13.992 1 95.12 263 VAL B CA 1
ATOM 5028 C C . VAL B 1 263 ? 21.469 -0.841 -12.641 1 95.12 263 VAL B C 1
ATOM 5030 O O . VAL B 1 263 ? 21.766 -0.251 -11.602 1 95.12 263 VAL B O 1
ATOM 5033 N N . LEU B 1 264 ? 20.781 -1.937 -12.672 1 96.81 264 LEU B N 1
ATOM 5034 C CA . LEU B 1 264 ? 20.391 -2.637 -11.453 1 96.81 264 LEU B CA 1
ATOM 5035 C C . LEU B 1 264 ? 21.078 -3.996 -11.367 1 96.81 264 LEU B C 1
ATOM 5037 O O . LEU B 1 264 ? 20.797 -4.891 -12.172 1 96.81 264 LEU B O 1
ATOM 5041 N N . ASP B 1 265 ? 21.969 -4.156 -10.445 1 96.88 265 ASP B N 1
ATOM 5042 C CA . ASP B 1 265 ? 22.562 -5.453 -10.156 1 96.88 265 ASP B CA 1
ATOM 5043 C C . ASP B 1 265 ? 21.781 -6.195 -9.078 1 96.88 265 ASP B C 1
ATOM 5045 O O . ASP B 1 265 ? 21.438 -5.621 -8.039 1 96.88 265 ASP B O 1
ATOM 5049 N N . VAL B 1 266 ? 21.516 -7.438 -9.352 1 97.06 266 VAL B N 1
ATOM 5050 C CA . VAL B 1 266 ? 20.797 -8.281 -8.414 1 97.06 266 VAL B CA 1
ATOM 5051 C C . VAL B 1 266 ? 21.656 -9.469 -8.008 1 97.06 266 VAL B C 1
ATOM 5053 O O . VAL B 1 266 ? 21.922 -10.359 -8.82 1 97.06 266 VAL B O 1
ATOM 5056 N N . PHE B 1 267 ? 22.016 -9.562 -6.77 1 96.38 267 PHE B N 1
ATOM 5057 C CA . PHE B 1 267 ? 22.844 -10.648 -6.258 1 96.38 267 PHE B CA 1
ATOM 5058 C C . PHE B 1 267 ? 22 -11.664 -5.5 1 96.38 267 PHE B C 1
ATOM 5060 O O . PHE B 1 267 ? 21.25 -11.305 -4.598 1 96.38 267 PHE B O 1
ATOM 5067 N N . VAL B 1 268 ? 22.125 -12.906 -5.875 1 94.81 268 VAL B N 1
ATOM 5068 C CA . VAL B 1 268 ? 21.391 -13.977 -5.227 1 94.81 268 VAL B CA 1
ATOM 5069 C C . VAL B 1 268 ? 22.344 -15.086 -4.805 1 94.81 268 VAL B C 1
ATOM 5071 O O . VAL B 1 268 ? 23.016 -15.695 -5.648 1 94.81 268 VAL B O 1
ATOM 5074 N N . HIS B 1 269 ? 22.406 -15.32 -3.592 1 92.31 269 HIS B N 1
ATOM 5075 C CA . HIS B 1 269 ? 23.172 -16.453 -3.053 1 92.31 269 HIS B CA 1
ATOM 5076 C C . HIS B 1 269 ? 22.25 -17.547 -2.564 1 92.31 269 HIS B C 1
ATOM 5078 O O . HIS B 1 269 ? 21.547 -17.391 -1.554 1 92.31 269 HIS B O 1
ATOM 5084 N N . ILE B 1 270 ? 22.375 -18.672 -3.189 1 90.06 270 ILE B N 1
ATOM 5085 C CA . ILE B 1 270 ? 21.453 -19.766 -2.904 1 90.06 270 ILE B CA 1
ATOM 5086 C C . ILE B 1 270 ? 22.156 -20.844 -2.09 1 90.06 270 ILE B C 1
ATOM 5088 O O . ILE B 1 270 ? 23.266 -21.266 -2.434 1 90.06 270 ILE B O 1
ATOM 5092 N N . HIS B 1 271 ? 21.5 -21.25 -1.032 1 87.44 271 HIS B N 1
ATOM 5093 C CA . HIS B 1 271 ? 21.875 -22.453 -0.292 1 87.44 271 HIS B CA 1
ATOM 5094 C C . HIS B 1 271 ? 20.875 -23.578 -0.561 1 87.44 271 HIS B C 1
ATOM 5096 O O . HIS B 1 271 ? 19.672 -23.391 -0.46 1 87.44 271 HIS B O 1
ATOM 5102 N N . ALA B 1 272 ? 21.438 -24.656 -0.941 1 85.81 272 ALA B N 1
ATOM 5103 C CA . ALA B 1 272 ? 20.516 -25.75 -1.263 1 85.81 272 ALA B CA 1
ATOM 5104 C C . ALA B 1 272 ? 21.172 -27.094 -1.003 1 85.81 272 ALA B C 1
ATOM 5106 O O . ALA B 1 272 ? 22.391 -27.188 -0.869 1 85.81 272 ALA B O 1
ATOM 5107 N N . SER B 1 273 ? 20.297 -28.062 -0.827 1 83.88 273 SER B N 1
ATOM 5108 C CA . SER B 1 273 ? 20.719 -29.469 -0.845 1 83.88 273 SER B CA 1
ATOM 5109 C C . SER B 1 273 ? 20.266 -30.172 -2.119 1 83.88 273 SER B C 1
ATOM 5111 O O . SER B 1 273 ? 19.234 -29.797 -2.697 1 83.88 273 SER B O 1
ATOM 5113 N N . VAL B 1 274 ? 21.062 -31.141 -2.502 1 78.94 274 VAL B N 1
ATOM 5114 C CA . VAL B 1 274 ? 20.672 -31.891 -3.691 1 78.94 274 VAL B CA 1
ATOM 5115 C C . VAL B 1 274 ? 19.766 -33.031 -3.293 1 78.94 274 VAL B C 1
ATOM 5117 O O . VAL B 1 274 ? 20.141 -33.875 -2.457 1 78.94 274 VAL B O 1
ATOM 5120 N N . ARG B 1 275 ? 18.656 -33 -3.779 1 77.31 275 ARG B N 1
ATOM 5121 C CA . ARG B 1 275 ? 17.719 -34.062 -3.504 1 77.31 275 ARG B CA 1
ATOM 5122 C C . ARG B 1 275 ? 17.891 -35.219 -4.484 1 77.31 275 ARG B C 1
ATOM 5124 O O . ARG B 1 275 ? 17.812 -36.406 -4.098 1 77.31 275 ARG B O 1
ATOM 5131 N N . ASP B 1 276 ? 17.984 -34.938 -5.793 1 78.12 276 ASP B N 1
ATOM 5132 C CA . ASP B 1 276 ? 18.109 -35.938 -6.848 1 78.12 276 ASP B CA 1
ATOM 5133 C C . ASP B 1 276 ? 19.047 -35.469 -7.957 1 78.12 276 ASP B C 1
ATOM 5135 O O . ASP B 1 276 ? 19.094 -34.281 -8.258 1 78.12 276 ASP B O 1
ATOM 5139 N N . TYR B 1 277 ? 19.922 -36.469 -8.359 1 77.19 277 TYR B N 1
ATOM 5140 C CA . TYR B 1 277 ? 20.844 -36.125 -9.445 1 77.19 277 TYR B CA 1
ATOM 5141 C C . TYR B 1 277 ? 21.156 -37.375 -10.289 1 77.19 277 TYR B C 1
ATOM 5143 O O . TYR B 1 277 ? 21 -38.5 -9.828 1 77.19 277 TYR B O 1
ATOM 5151 N N . PRO B 1 278 ? 21.406 -37.062 -11.57 1 75.5 278 PRO B N 1
ATOM 5152 C CA . PRO B 1 278 ? 21.766 -38.188 -12.414 1 75.5 278 PRO B CA 1
ATOM 5153 C C . PRO B 1 278 ? 23 -38.938 -11.898 1 75.5 278 PRO B C 1
ATOM 5155 O O . PRO B 1 278 ? 23.922 -38.312 -11.359 1 75.5 278 PRO B O 1
ATOM 5158 N N . SER B 1 279 ? 22.984 -40.219 -12.141 1 71.94 279 SER B N 1
ATOM 5159 C CA . SER B 1 279 ? 23.969 -41.125 -11.57 1 71.94 279 SER B CA 1
ATOM 5160 C C . SER B 1 279 ? 25.375 -40.812 -12.055 1 71.94 279 SER B C 1
ATOM 5162 O O . SER B 1 279 ? 26.359 -41.062 -11.352 1 71.94 279 SER B O 1
ATOM 5164 N N . TRP B 1 280 ? 25.406 -40.281 -13.227 1 71.44 280 TRP B N 1
ATOM 5165 C CA . TRP B 1 280 ? 26.734 -40.031 -13.766 1 71.44 280 TRP B CA 1
ATOM 5166 C C . TRP B 1 280 ? 27.469 -38.969 -12.953 1 71.44 280 TRP B C 1
ATOM 5168 O O . TRP B 1 280 ? 28.688 -38.844 -13.047 1 71.44 280 TRP B O 1
ATOM 5178 N N . LEU B 1 281 ? 26.75 -38.281 -12.141 1 67.94 281 LEU B N 1
ATOM 5179 C CA . LEU B 1 281 ? 27.359 -37.281 -11.273 1 67.94 281 LEU B CA 1
ATOM 5180 C C . LEU B 1 281 ? 28.031 -37.969 -10.07 1 67.94 281 LEU B C 1
ATOM 5182 O O . LEU B 1 281 ? 28.828 -37.312 -9.375 1 67.94 281 LEU B O 1
ATOM 5186 N N . ASP B 1 282 ? 27.812 -39.25 -9.742 1 61.81 282 ASP B N 1
ATOM 5187 C CA . ASP B 1 282 ? 28.391 -40 -8.633 1 61.81 282 ASP B CA 1
ATOM 5188 C C . ASP B 1 282 ? 29.875 -40.281 -8.883 1 61.81 282 ASP B C 1
ATOM 5190 O O . ASP B 1 282 ? 30.594 -40.688 -7.977 1 61.81 282 ASP B O 1
ATOM 5194 N N . GLN B 1 283 ? 30.266 -40.281 -10.047 1 57.31 283 GLN B N 1
ATOM 5195 C CA . GLN B 1 283 ? 31.641 -40.719 -10.281 1 57.31 283 GLN B CA 1
ATOM 5196 C C . GLN B 1 283 ? 32.625 -39.844 -9.492 1 57.31 283 GLN B C 1
ATOM 5198 O O . GLN B 1 283 ? 32.5 -38.625 -9.469 1 57.31 283 GLN B O 1
ATOM 5203 N N . PRO B 1 284 ? 33.344 -40.5 -8.625 1 51.06 284 PRO B N 1
ATOM 5204 C CA . PRO B 1 284 ? 34.344 -40.031 -7.672 1 51.06 284 PRO B CA 1
ATOM 5205 C C . PRO B 1 284 ? 35.375 -39.062 -8.297 1 51.06 284 PRO B C 1
ATOM 5207 O O . PRO B 1 284 ? 36.125 -39.469 -9.172 1 51.06 284 PRO B O 1
ATOM 5210 N N . GLY B 1 285 ? 34.969 -37.906 -9.156 1 52 285 GLY B N 1
ATOM 5211 C CA . GLY B 1 285 ? 35.875 -36.875 -9.586 1 52 285 GLY B CA 1
ATOM 5212 C C . GLY B 1 285 ? 35.375 -35.469 -9.281 1 52 285 GLY B C 1
ATOM 5213 O O . GLY B 1 285 ? 34.188 -35.219 -9.336 1 52 285 GLY B O 1
ATOM 5214 N N . GLY B 1 286 ? 36 -34.719 -8.312 1 53.81 286 GLY B N 1
ATOM 5215 C CA . GLY B 1 286 ? 35.844 -33.406 -7.746 1 53.81 286 GLY B CA 1
ATOM 5216 C C . GLY B 1 286 ? 35.344 -32.375 -8.742 1 53.81 286 GLY B C 1
ATOM 5217 O O . GLY B 1 286 ? 34.562 -31.5 -8.398 1 53.81 286 GLY B O 1
ATOM 5218 N N . ASP B 1 287 ? 35.688 -32.375 -10.008 1 61.97 287 ASP B N 1
ATOM 5219 C CA . ASP B 1 287 ? 35.531 -31.297 -10.992 1 61.97 287 ASP B CA 1
ATOM 5220 C C . ASP B 1 287 ? 34.125 -31.266 -11.562 1 61.97 287 ASP B C 1
ATOM 5222 O O . ASP B 1 287 ? 33.625 -30.203 -11.93 1 61.97 287 ASP B O 1
ATOM 5226 N N . LEU B 1 288 ? 33.406 -32.312 -11.352 1 62.78 288 LEU B N 1
ATOM 5227 C CA . LEU B 1 288 ? 32.094 -32.375 -11.945 1 62.78 288 LEU B CA 1
ATOM 5228 C C . LEU B 1 288 ? 31.078 -31.594 -11.117 1 62.78 288 LEU B C 1
ATOM 5230 O O . LEU B 1 288 ? 30.219 -30.906 -11.672 1 62.78 288 LEU B O 1
ATOM 5234 N N . PHE B 1 289 ? 31.297 -31.719 -9.734 1 69.62 289 PHE B N 1
ATOM 5235 C CA . PHE B 1 289 ? 30.406 -30.953 -8.875 1 69.62 289 PHE B CA 1
ATOM 5236 C C . PHE B 1 289 ? 30.578 -29.469 -9.109 1 69.62 289 PHE B C 1
ATOM 5238 O O . PHE B 1 289 ? 29.594 -28.719 -9.133 1 69.62 289 PHE B O 1
ATOM 5245 N N . ALA B 1 290 ? 31.828 -29.172 -9.391 1 77 290 ALA B N 1
ATOM 5246 C CA . ALA B 1 290 ? 32.094 -27.766 -9.664 1 77 290 ALA B CA 1
ATOM 5247 C C . ALA B 1 290 ? 31.484 -27.344 -11 1 77 290 ALA B C 1
ATOM 5249 O O . ALA B 1 290 ? 30.953 -26.234 -11.117 1 77 290 ALA B O 1
ATOM 5250 N N . ASP B 1 291 ? 31.547 -28.203 -11.914 1 77.56 291 ASP B N 1
ATOM 5251 C CA . ASP B 1 291 ? 30.969 -27.922 -13.227 1 77.56 291 ASP B CA 1
ATOM 5252 C C . ASP B 1 291 ? 29.453 -27.828 -13.148 1 77.56 291 ASP B C 1
ATOM 5254 O O . ASP B 1 291 ? 28.844 -26.969 -13.789 1 77.56 291 ASP B O 1
ATOM 5258 N N . VAL B 1 292 ? 28.906 -28.719 -12.398 1 76 292 VAL B N 1
ATOM 5259 C CA . VAL B 1 292 ? 27.453 -28.719 -12.25 1 76 292 VAL B CA 1
ATOM 5260 C C . VAL B 1 292 ? 27.016 -27.453 -11.531 1 76 292 VAL B C 1
ATOM 5262 O O . VAL B 1 292 ? 26 -26.844 -11.898 1 76 292 VAL B O 1
ATOM 5265 N N . LYS B 1 293 ? 27.75 -27.156 -10.531 1 83.75 293 LYS B N 1
ATOM 5266 C CA . LYS B 1 293 ? 27.453 -25.922 -9.812 1 83.75 293 LYS B CA 1
ATOM 5267 C C . LYS B 1 293 ? 27.469 -24.719 -10.75 1 83.75 293 LYS B C 1
ATOM 5269 O O . LYS B 1 293 ? 26.562 -23.875 -10.703 1 83.75 293 LYS B O 1
ATOM 5274 N N . LYS B 1 294 ? 28.484 -24.656 -11.555 1 87.69 294 LYS B N 1
ATOM 5275 C CA . LYS B 1 294 ? 28.609 -23.547 -12.508 1 87.69 294 LYS B CA 1
ATOM 5276 C C . LYS B 1 294 ? 27.453 -23.562 -13.5 1 87.69 294 LYS B C 1
ATOM 5278 O O . LYS B 1 294 ? 26.922 -22.5 -13.844 1 87.69 294 LYS B O 1
ATOM 5283 N N . LYS B 1 295 ? 27.141 -24.656 -13.938 1 84.19 295 LYS B N 1
ATOM 5284 C CA . LYS B 1 295 ? 26.016 -24.781 -14.867 1 84.19 295 LYS B CA 1
ATOM 5285 C C . LYS B 1 295 ? 24.719 -24.344 -14.211 1 84.19 295 LYS B C 1
ATOM 5287 O O . LYS B 1 295 ? 23.891 -23.688 -14.844 1 84.19 295 LYS B O 1
ATOM 5292 N N . MET B 1 296 ? 24.531 -24.781 -13 1 85.25 296 MET B N 1
ATOM 5293 C CA . MET B 1 296 ? 23.344 -24.375 -12.25 1 85.25 296 MET B CA 1
ATOM 5294 C C . MET B 1 296 ? 23.266 -22.859 -12.125 1 85.25 296 MET B C 1
ATOM 5296 O O . MET B 1 296 ? 22.203 -22.266 -12.336 1 85.25 296 MET B O 1
ATOM 5300 N N . GLN B 1 297 ? 24.344 -22.297 -11.805 1 92.38 297 GLN B N 1
ATOM 5301 C CA . GLN B 1 297 ? 24.406 -20.844 -11.648 1 92.38 297 GLN B CA 1
ATOM 5302 C C . GLN B 1 297 ? 24.062 -20.141 -12.961 1 92.38 297 GLN B C 1
ATOM 5304 O O . GLN B 1 297 ? 23.281 -19.188 -12.977 1 92.38 297 GLN B O 1
ATOM 5309 N N . ASN B 1 298 ? 24.594 -20.594 -14.055 1 92.5 298 ASN B N 1
ATOM 5310 C CA . ASN B 1 298 ? 24.344 -20 -15.367 1 92.5 298 ASN B CA 1
ATOM 5311 C C . ASN B 1 298 ? 22.875 -20.141 -15.766 1 92.5 298 ASN B C 1
ATOM 5313 O O . ASN B 1 298 ? 22.297 -19.203 -16.312 1 92.5 298 ASN B O 1
ATOM 5317 N N . GLU B 1 299 ? 22.391 -21.281 -15.5 1 90.5 299 GLU B N 1
ATOM 5318 C CA . GLU B 1 299 ? 20.984 -21.531 -15.844 1 90.5 299 GLU B CA 1
ATOM 5319 C C . GLU B 1 299 ? 20.062 -20.625 -15.039 1 90.5 299 GLU B C 1
ATOM 5321 O O . GLU B 1 299 ? 19.094 -20.094 -15.57 1 90.5 299 GLU B O 1
ATOM 5326 N N . LEU B 1 300 ? 20.312 -20.516 -13.805 1 92.75 300 LEU B N 1
ATOM 5327 C CA . LEU B 1 300 ? 19.5 -19.672 -12.938 1 92.75 300 LEU B CA 1
ATOM 5328 C C . LEU B 1 300 ? 19.578 -18.203 -13.367 1 92.75 300 LEU B C 1
ATOM 5330 O O . LEU B 1 300 ? 18.562 -17.516 -13.422 1 92.75 300 LEU B O 1
ATOM 5334 N N . GLU B 1 301 ? 20.75 -17.75 -13.688 1 96.12 301 GLU B N 1
ATOM 5335 C CA . GLU B 1 301 ? 20.906 -16.375 -14.164 1 96.12 301 GLU B CA 1
ATOM 5336 C C . GLU B 1 301 ? 20.156 -16.156 -15.469 1 96.12 301 GLU B C 1
ATOM 5338 O O . GLU B 1 301 ? 19.516 -15.109 -15.641 1 96.12 301 GLU B O 1
ATOM 5343 N N . HIS B 1 302 ? 20.312 -17.109 -16.312 1 95.56 302 HIS B N 1
ATOM 5344 C CA . HIS B 1 302 ? 19.609 -17.031 -17.594 1 95.56 302 HIS B CA 1
ATOM 5345 C C . HIS B 1 302 ? 18.094 -16.938 -17.375 1 95.56 302 HIS B C 1
ATOM 5347 O O . HIS B 1 302 ? 17.438 -16.094 -17.984 1 95.56 302 HIS B O 1
ATOM 5353 N N . ASN B 1 303 ? 17.609 -17.781 -16.562 1 94.75 303 ASN B N 1
ATOM 5354 C CA . ASN B 1 303 ? 16.172 -17.812 -16.297 1 94.75 303 ASN B CA 1
ATOM 5355 C C . ASN B 1 303 ? 15.703 -16.531 -15.625 1 94.75 303 ASN B C 1
ATOM 5357 O O . ASN B 1 303 ? 14.625 -16.016 -15.922 1 94.75 303 ASN B O 1
ATOM 5361 N N . MET B 1 304 ? 16.469 -15.984 -14.727 1 97.12 304 MET B N 1
ATOM 5362 C CA . MET B 1 304 ? 16.109 -14.727 -14.086 1 97.12 304 MET B CA 1
ATOM 5363 C C . MET B 1 304 ? 16.109 -13.578 -15.086 1 97.12 304 MET B C 1
ATOM 5365 O O . MET B 1 304 ? 15.227 -12.727 -15.062 1 97.12 304 MET B O 1
ATOM 5369 N N . ARG B 1 305 ? 17.062 -13.555 -15.945 1 98.06 305 ARG B N 1
ATOM 5370 C CA . ARG B 1 305 ? 17.125 -12.531 -16.984 1 98.06 305 ARG B CA 1
ATOM 5371 C C . ARG B 1 305 ? 15.883 -12.594 -17.875 1 98.06 305 ARG B C 1
ATOM 5373 O O . ARG B 1 305 ? 15.312 -11.555 -18.219 1 98.06 305 ARG B O 1
ATOM 5380 N N . ARG B 1 306 ? 15.609 -13.766 -18.234 1 97.75 306 ARG B N 1
ATOM 5381 C CA . ARG B 1 306 ? 14.422 -13.961 -19.047 1 97.75 306 ARG B CA 1
ATOM 5382 C C . ARG B 1 306 ? 13.172 -13.445 -18.328 1 97.75 306 ARG B C 1
ATOM 5384 O O . ARG B 1 306 ? 12.32 -12.812 -18.953 1 97.75 306 ARG B O 1
ATOM 5391 N N . LEU B 1 307 ? 13.078 -13.742 -17.109 1 98.31 307 LEU B N 1
ATOM 5392 C CA . LEU B 1 307 ? 11.938 -13.305 -16.297 1 98.31 307 LEU B CA 1
ATOM 5393 C C . LEU B 1 307 ? 11.875 -11.789 -16.219 1 98.31 307 LEU B C 1
ATOM 5395 O O . LEU B 1 307 ? 10.812 -11.188 -16.391 1 98.31 307 LEU B O 1
ATOM 5399 N N . PHE B 1 308 ? 13 -11.156 -15.945 1 98.5 308 PHE B N 1
ATOM 5400 C CA . PHE B 1 308 ? 13.062 -9.703 -15.93 1 98.5 308 PHE B CA 1
ATOM 5401 C C . PHE B 1 308 ? 12.602 -9.125 -17.266 1 98.5 308 PHE B C 1
ATOM 5403 O O . PHE B 1 308 ? 11.797 -8.188 -17.297 1 98.5 308 PHE B O 1
ATOM 5410 N N . HIS B 1 309 ? 13.094 -9.688 -18.312 1 98.19 309 HIS B N 1
ATOM 5411 C CA . HIS B 1 309 ? 12.75 -9.203 -19.641 1 98.19 309 HIS B CA 1
ATOM 5412 C C . HIS B 1 309 ? 11.25 -9.344 -19.906 1 98.19 309 HIS B C 1
ATOM 5414 O O . HIS B 1 309 ? 10.641 -8.461 -20.5 1 98.19 309 HIS B O 1
ATOM 5420 N N . TYR B 1 310 ? 10.758 -10.398 -19.453 1 98.44 310 TYR B N 1
ATOM 5421 C CA . TYR B 1 310 ? 9.32 -10.617 -19.641 1 98.44 310 TYR B CA 1
ATOM 5422 C C . TYR B 1 310 ? 8.508 -9.547 -18.922 1 98.44 310 TYR B C 1
ATOM 5424 O O . TYR B 1 310 ? 7.559 -9 -19.484 1 98.44 310 TYR B O 1
ATOM 5432 N N . PHE B 1 311 ? 8.836 -9.242 -17.688 1 98.62 311 PHE B N 1
ATOM 5433 C CA . PHE B 1 311 ? 8.148 -8.203 -16.938 1 98.62 311 PHE B CA 1
ATOM 5434 C C . PHE B 1 311 ? 8.305 -6.848 -17.609 1 98.62 311 PHE B C 1
ATOM 5436 O O . PHE B 1 311 ? 7.344 -6.082 -17.719 1 98.62 311 PHE B O 1
ATOM 5443 N N . GLN B 1 312 ? 9.484 -6.531 -18.047 1 98.31 312 GLN B N 1
ATOM 5444 C CA . GLN B 1 312 ? 9.758 -5.27 -18.734 1 98.31 312 GLN B CA 1
ATOM 5445 C C . GLN B 1 312 ? 8.93 -5.145 -20 1 98.31 312 GLN B C 1
ATOM 5447 O O . GLN B 1 312 ? 8.352 -4.09 -20.281 1 98.31 312 GLN B O 1
ATOM 5452 N N . LYS B 1 313 ? 8.898 -6.211 -20.75 1 97.75 313 LYS B N 1
ATOM 5453 C CA . LYS B 1 313 ? 8.133 -6.215 -22 1 97.75 313 LYS B CA 1
ATOM 5454 C C . LYS B 1 313 ? 6.652 -5.953 -21.734 1 97.75 313 LYS B C 1
ATOM 5456 O O . LYS B 1 313 ? 5.992 -5.25 -22.5 1 97.75 313 LYS B O 1
ATOM 5461 N N . LYS B 1 314 ? 6.164 -6.477 -20.656 1 97.69 314 LYS B N 1
ATOM 5462 C CA . LYS B 1 314 ? 4.762 -6.312 -20.281 1 97.69 314 LYS B CA 1
ATOM 5463 C C . LYS B 1 314 ? 4.535 -5.004 -19.531 1 97.69 314 LYS B C 1
ATOM 5465 O O . LYS B 1 314 ? 3.396 -4.652 -19.219 1 97.69 314 LYS B O 1
ATOM 5470 N N . ARG B 1 315 ? 5.574 -4.328 -19.172 1 97 315 ARG B N 1
ATOM 5471 C CA . ARG B 1 315 ? 5.543 -3.062 -18.438 1 97 315 ARG B CA 1
ATOM 5472 C C . ARG B 1 315 ? 4.891 -3.23 -17.078 1 97 315 ARG B C 1
ATOM 5474 O O . ARG B 1 315 ? 4.02 -2.445 -16.688 1 97 315 ARG B O 1
ATOM 5481 N N . ILE B 1 316 ? 5.277 -4.297 -16.406 1 98.31 316 ILE B N 1
ATOM 5482 C CA . ILE B 1 316 ? 4.824 -4.543 -15.039 1 98.31 316 ILE B CA 1
ATOM 5483 C C . ILE B 1 316 ? 6.031 -4.781 -14.141 1 98.31 316 ILE B C 1
ATOM 5485 O O . ILE B 1 316 ? 7.09 -5.211 -14.602 1 98.31 316 ILE B O 1
ATOM 5489 N N . ASP B 1 317 ? 5.879 -4.562 -12.812 1 97.94 317 ASP B N 1
ATOM 5490 C CA . ASP B 1 317 ? 6.938 -4.711 -11.82 1 97.94 317 ASP B CA 1
ATOM 5491 C C . ASP B 1 317 ? 6.445 -5.484 -10.602 1 97.94 317 ASP B C 1
ATOM 5493 O O . ASP B 1 317 ? 6.387 -4.938 -9.492 1 97.94 317 ASP B O 1
ATOM 5497 N N . PRO B 1 318 ? 6.133 -6.734 -10.758 1 97.88 318 PRO B N 1
ATOM 5498 C CA . PRO B 1 318 ? 5.625 -7.527 -9.633 1 97.88 318 PRO B CA 1
ATOM 5499 C C . PRO B 1 318 ? 6.676 -7.738 -8.539 1 97.88 318 PRO B C 1
ATOM 5501 O O . PRO B 1 318 ? 6.336 -8.148 -7.43 1 97.88 318 PRO B O 1
ATOM 5504 N N . LEU B 1 319 ? 7.879 -7.457 -8.836 1 96.75 319 LEU B N 1
ATOM 5505 C CA . LEU B 1 319 ? 8.953 -7.688 -7.875 1 96.75 319 LEU B CA 1
ATOM 5506 C C . LEU B 1 319 ? 9.195 -6.449 -7.02 1 96.75 319 LEU B C 1
ATOM 5508 O O . LEU B 1 319 ? 9.953 -6.5 -6.051 1 96.75 319 LEU B O 1
ATOM 5512 N N . GLY B 1 320 ? 8.609 -5.316 -7.434 1 95.19 320 GLY B N 1
ATOM 5513 C CA . GLY B 1 320 ? 8.773 -4.098 -6.656 1 95.19 320 GLY B CA 1
ATOM 5514 C C . GLY B 1 320 ? 10.148 -3.475 -6.797 1 95.19 320 GLY B C 1
ATOM 5515 O O . GLY B 1 320 ? 10.711 -2.967 -5.824 1 95.19 320 GLY B O 1
ATOM 5516 N N . ILE B 1 321 ? 10.695 -3.555 -7.922 1 95.5 321 ILE B N 1
ATOM 5517 C CA . ILE B 1 321 ? 11.977 -2.904 -8.188 1 95.5 321 ILE B CA 1
ATOM 5518 C C . ILE B 1 321 ? 11.844 -1.397 -7.984 1 95.5 321 ILE B C 1
ATOM 5520 O O . ILE B 1 321 ? 12.742 -0.754 -7.441 1 95.5 321 ILE B O 1
ATOM 5524 N N . GLY B 1 322 ? 10.773 -0.869 -8.398 1 93.44 322 GLY B N 1
ATOM 5525 C CA . GLY B 1 322 ? 10.5 0.542 -8.18 1 93.44 322 GLY B CA 1
ATOM 5526 C C . GLY B 1 322 ? 10.523 0.941 -6.719 1 93.44 322 GLY B C 1
ATOM 5527 O O . GLY B 1 322 ? 11.086 1.983 -6.367 1 93.44 322 GLY B O 1
ATOM 5528 N N . ASP B 1 323 ? 9.922 0.134 -5.879 1 88.44 323 ASP B N 1
ATOM 5529 C CA . ASP B 1 323 ? 9.93 0.396 -4.445 1 88.44 323 ASP B CA 1
ATOM 5530 C C . ASP B 1 323 ? 11.359 0.418 -3.902 1 88.44 323 ASP B C 1
ATOM 5532 O O . ASP B 1 323 ? 11.695 1.249 -3.055 1 88.44 323 ASP B O 1
ATOM 5536 N N . PHE B 1 324 ? 12.133 -0.495 -4.355 1 88 324 PHE B N 1
ATOM 5537 C CA . PHE B 1 324 ? 13.531 -0.522 -3.938 1 88 324 PHE B CA 1
ATOM 5538 C C . PHE B 1 324 ? 14.25 0.745 -4.383 1 88 324 PHE B C 1
ATOM 5540 O O . PHE B 1 324 ? 14.906 1.41 -3.574 1 88 324 PHE B O 1
ATOM 5547 N N . VAL B 1 325 ? 14.109 1.077 -5.664 1 89.25 325 VAL B N 1
ATOM 5548 C CA . VAL B 1 325 ? 14.805 2.242 -6.207 1 89.25 325 VAL B CA 1
ATOM 5549 C C . VAL B 1 325 ? 14.328 3.504 -5.492 1 89.25 325 VAL B C 1
ATOM 5551 O O . VAL B 1 325 ? 15.133 4.391 -5.184 1 89.25 325 VAL B O 1
ATOM 5554 N N . ARG B 1 326 ? 13.055 3.58 -5.273 1 83.81 326 ARG B N 1
ATOM 5555 C CA . ARG B 1 326 ? 12.477 4.703 -4.539 1 83.81 326 ARG B CA 1
ATOM 5556 C C . ARG B 1 326 ? 13.164 4.879 -3.186 1 83.81 326 ARG B C 1
ATOM 5558 O O . ARG B 1 326 ? 13.445 6.004 -2.768 1 83.81 326 ARG B O 1
ATOM 5565 N N . SER B 1 327 ? 13.453 3.758 -2.543 1 77.25 327 SER B N 1
ATOM 5566 C CA . SER B 1 327 ? 14.008 3.781 -1.193 1 77.25 327 SER B CA 1
ATOM 5567 C C . SER B 1 327 ? 15.453 4.266 -1.2 1 77.25 327 SER B C 1
ATOM 5569 O O . SER B 1 327 ? 15.969 4.711 -0.172 1 77.25 327 SER B O 1
ATOM 5571 N N . VAL B 1 328 ? 16.094 4.27 -2.373 1 77.31 328 VAL B N 1
ATOM 5572 C CA . VAL B 1 328 ? 17.516 4.613 -2.396 1 77.31 328 VAL B CA 1
ATOM 5573 C C . VAL B 1 328 ? 17.734 5.828 -3.295 1 77.31 328 VAL B C 1
ATOM 5575 O O . VAL B 1 328 ? 18.875 6.156 -3.633 1 77.31 328 VAL B O 1
ATOM 5578 N N . THR B 1 329 ? 16.734 6.301 -3.904 1 76.56 329 THR B N 1
ATOM 5579 C CA . THR B 1 329 ? 16.844 7.441 -4.809 1 76.56 329 THR B CA 1
ATOM 5580 C C . THR B 1 329 ? 16.234 8.688 -4.18 1 76.56 329 THR B C 1
ATOM 5582 O O . THR B 1 329 ? 15.109 8.656 -3.684 1 76.56 329 THR B O 1
ATOM 5585 N N . ARG B 1 330 ? 17.016 9.781 -4.48 1 66.25 330 ARG B N 1
ATOM 5586 C CA . ARG B 1 330 ? 16.516 11.078 -4.051 1 66.25 330 ARG B CA 1
ATOM 5587 C C . ARG B 1 330 ? 15.484 11.625 -5.035 1 66.25 330 ARG B C 1
ATOM 5589 O O . ARG B 1 330 ? 15.648 11.492 -6.25 1 66.25 330 ARG B O 1
ATOM 5596 N N . HIS B 1 331 ? 14.398 12.227 -4.496 1 70 331 HIS B N 1
ATOM 5597 C CA . HIS B 1 331 ? 13.359 12.82 -5.328 1 70 331 HIS B CA 1
ATOM 5598 C C . HIS B 1 331 ? 12.859 11.836 -6.379 1 70 331 HIS B C 1
ATOM 5600 O O . HIS B 1 331 ? 12.805 12.164 -7.566 1 70 331 HIS B O 1
ATOM 5606 N N . TRP B 1 332 ? 12.586 10.758 -5.891 1 79.12 332 TRP B N 1
ATOM 5607 C CA . TRP B 1 332 ? 12.109 9.695 -6.77 1 79.12 332 TRP B CA 1
ATOM 5608 C C . TRP B 1 332 ? 10.875 10.148 -7.547 1 79.12 332 TRP B C 1
ATOM 5610 O O . TRP B 1 332 ? 9.977 10.781 -6.984 1 79.12 332 TRP B O 1
ATOM 5620 N N . ASP B 1 333 ? 10.938 9.93 -8.781 1 82 333 ASP B N 1
ATOM 5621 C CA . ASP B 1 333 ? 9.844 10.156 -9.711 1 82 333 ASP B CA 1
ATOM 5622 C C . ASP B 1 333 ? 9.383 8.852 -10.352 1 82 333 ASP B C 1
ATOM 5624 O O . ASP B 1 333 ? 10.078 8.289 -11.195 1 82 333 ASP B O 1
ATOM 5628 N N . SER B 1 334 ? 8.211 8.477 -10 1 87.25 334 SER B N 1
ATOM 5629 C CA . SER B 1 334 ? 7.691 7.195 -10.461 1 87.25 334 SER B CA 1
ATOM 5630 C C . SER B 1 334 ? 7.562 7.164 -11.984 1 87.25 334 SER B C 1
ATOM 5632 O O . SER B 1 334 ? 7.941 6.18 -12.625 1 87.25 334 SER B O 1
ATOM 5634 N N . ASP B 1 335 ? 7.062 8.273 -12.508 1 87 335 ASP B N 1
ATOM 5635 C CA . ASP B 1 335 ? 6.859 8.328 -13.953 1 87 335 ASP B CA 1
ATOM 5636 C C . ASP B 1 335 ? 8.188 8.234 -14.703 1 87 335 ASP B C 1
ATOM 5638 O O . ASP B 1 335 ? 8.305 7.52 -15.695 1 87 335 ASP B O 1
ATOM 5642 N N . ALA B 1 336 ? 9.125 8.945 -14.203 1 87.88 336 ALA B N 1
ATOM 5643 C CA . ALA B 1 336 ? 10.438 8.922 -14.836 1 87.88 336 ALA B CA 1
ATOM 5644 C C . ALA B 1 336 ? 11.055 7.527 -14.773 1 87.88 336 ALA B C 1
ATOM 5646 O O . ALA B 1 336 ? 11.609 7.043 -15.758 1 87.88 336 ALA B O 1
ATOM 5647 N N . PHE B 1 337 ? 10.953 6.918 -13.703 1 93.38 337 PHE B N 1
ATOM 5648 C CA . PHE B 1 337 ? 11.516 5.582 -13.531 1 93.38 337 PHE B CA 1
ATOM 5649 C C . PHE B 1 337 ? 10.852 4.59 -14.477 1 93.38 337 PHE B C 1
ATOM 5651 O O . PHE B 1 337 ? 11.531 3.82 -15.156 1 93.38 337 PHE B O 1
ATOM 5658 N N . TYR B 1 338 ? 9.562 4.629 -14.578 1 93.88 338 TYR B N 1
ATOM 5659 C CA . TYR B 1 338 ? 8.875 3.602 -15.352 1 93.88 338 TYR B CA 1
ATOM 5660 C C . TYR B 1 338 ? 8.906 3.924 -16.844 1 93.88 338 TYR B C 1
ATOM 5662 O O . TYR B 1 338 ? 8.586 3.072 -17.672 1 93.88 338 TYR B O 1
ATOM 5670 N N . ARG B 1 339 ? 9.281 5.047 -17.188 1 93.19 339 ARG B N 1
ATOM 5671 C CA . ARG B 1 339 ? 9.617 5.328 -18.578 1 93.19 339 ARG B CA 1
ATOM 5672 C C . ARG B 1 339 ? 10.914 4.625 -18.984 1 93.19 339 ARG B C 1
ATOM 5674 O O . ARG B 1 339 ? 11.047 4.152 -20.109 1 93.19 339 ARG B O 1
ATOM 5681 N N . GLU B 1 340 ? 11.773 4.527 -18.047 1 93.25 340 GLU B N 1
ATOM 5682 C CA . GLU B 1 340 ? 13.07 3.898 -18.297 1 93.25 340 GLU B CA 1
ATOM 5683 C C . GLU B 1 340 ? 13.008 2.393 -18.047 1 93.25 340 GLU B C 1
ATOM 5685 O O . GLU B 1 340 ? 13.797 1.635 -18.625 1 93.25 340 GLU B O 1
ATOM 5690 N N . TYR B 1 341 ? 12.109 1.93 -17.312 1 96.31 341 TYR B N 1
ATOM 5691 C CA . TYR B 1 341 ? 12.023 0.571 -16.797 1 96.31 341 TYR B CA 1
ATOM 5692 C C . TYR B 1 341 ? 12.039 -0.45 -17.922 1 96.31 341 TYR B C 1
ATOM 5694 O O . TYR B 1 341 ? 12.742 -1.457 -17.859 1 96.31 341 TYR B O 1
ATOM 5702 N N . PRO B 1 342 ? 11.406 -0.259 -19.031 1 96.56 342 PRO B N 1
ATOM 5703 C CA . PRO B 1 342 ? 11.383 -1.276 -20.094 1 96.56 342 PRO B CA 1
ATOM 5704 C C . PRO B 1 342 ? 12.773 -1.548 -20.672 1 96.56 342 PRO B C 1
ATOM 5706 O O . PRO B 1 342 ? 13.039 -2.654 -21.156 1 96.56 342 PRO B O 1
ATOM 5709 N N . ASP B 1 343 ? 13.633 -0.586 -20.562 1 95.25 343 ASP B N 1
ATOM 5710 C CA . ASP B 1 343 ? 14.945 -0.733 -21.172 1 95.25 343 ASP B CA 1
ATOM 5711 C C . ASP B 1 343 ? 16.047 -0.791 -20.109 1 95.25 343 ASP B C 1
ATOM 5713 O O . ASP B 1 343 ? 17.234 -0.768 -20.438 1 95.25 343 ASP B O 1
ATOM 5717 N N . LEU B 1 344 ? 15.656 -0.786 -18.906 1 96.81 344 LEU B N 1
ATOM 5718 C CA . LEU B 1 344 ? 16.625 -0.824 -17.812 1 96.81 344 LEU B CA 1
ATOM 5719 C C . LEU B 1 344 ? 17.469 -2.09 -17.875 1 96.81 344 LEU B C 1
ATOM 5721 O O . LEU B 1 344 ? 16.938 -3.182 -18.109 1 96.81 344 LEU B O 1
ATOM 5725 N N . ASP B 1 345 ? 18.734 -1.98 -17.734 1 96.44 345 ASP B N 1
ATOM 5726 C CA . ASP B 1 345 ? 19.625 -3.133 -17.688 1 96.44 345 ASP B CA 1
ATOM 5727 C C . ASP B 1 345 ? 19.625 -3.77 -16.297 1 96.44 345 ASP B C 1
ATOM 5729 O O . ASP B 1 345 ? 20.188 -3.213 -15.352 1 96.44 345 ASP B O 1
ATOM 5733 N N . ILE B 1 346 ? 19.047 -4.863 -16.172 1 97.81 346 ILE B N 1
ATOM 5734 C CA . ILE B 1 346 ? 19 -5.605 -14.914 1 97.81 346 ILE B CA 1
ATOM 5735 C C . ILE B 1 346 ? 19.891 -6.844 -15.008 1 97.81 346 ILE B C 1
ATOM 5737 O O . ILE B 1 346 ? 19.672 -7.715 -15.852 1 97.81 346 ILE B O 1
ATOM 5741 N N . ARG B 1 347 ? 20.844 -7.016 -14.117 1 97.31 347 ARG B N 1
ATOM 5742 C CA . ARG B 1 347 ? 21.875 -8.039 -14.211 1 97.31 347 ARG B CA 1
ATOM 5743 C C . ARG B 1 347 ? 21.844 -8.961 -13 1 97.31 347 ARG B C 1
ATOM 5745 O O . ARG B 1 347 ? 22.344 -8.617 -11.93 1 97.31 347 ARG B O 1
ATOM 5752 N N . PRO B 1 348 ? 21.359 -10.125 -13.133 1 98 348 PRO B N 1
ATOM 5753 C CA . PRO B 1 348 ? 21.406 -11.086 -12.031 1 98 348 PRO B CA 1
ATOM 5754 C C . PRO B 1 348 ? 22.781 -11.734 -11.867 1 98 348 PRO B C 1
ATOM 5756 O O . PRO B 1 348 ? 23.438 -12.062 -12.859 1 98 348 PRO B O 1
ATOM 5759 N N . HIS B 1 349 ? 23.281 -11.852 -10.695 1 97.56 349 HIS B N 1
ATOM 5760 C CA . HIS B 1 349 ? 24.469 -12.578 -10.273 1 97.56 349 HIS B CA 1
ATOM 5761 C C . HIS B 1 349 ? 24.125 -13.656 -9.25 1 97.56 349 HIS B C 1
ATOM 5763 O O . HIS B 1 349 ? 23.844 -13.352 -8.094 1 97.56 349 HIS B O 1
ATOM 5769 N N . VAL B 1 350 ? 24.297 -14.93 -9.664 1 95.94 350 VAL B N 1
ATOM 5770 C CA . VAL B 1 350 ? 23.844 -16.016 -8.805 1 95.94 350 VAL B CA 1
ATOM 5771 C C . VAL B 1 350 ? 25.016 -16.875 -8.367 1 95.94 350 VAL B C 1
ATOM 5773 O O . VAL B 1 350 ? 25.891 -17.219 -9.18 1 95.94 350 VAL B O 1
ATOM 5776 N N . THR B 1 351 ? 25.078 -17.172 -7.133 1 93.88 351 THR B N 1
ATOM 5777 C CA . THR B 1 351 ? 25.984 -18.172 -6.574 1 93.88 351 THR B CA 1
ATOM 5778 C C . THR B 1 351 ? 25.219 -19.25 -5.82 1 93.88 351 THR B C 1
ATOM 5780 O O . THR B 1 351 ? 24.172 -18.969 -5.227 1 93.88 351 THR B O 1
ATOM 5783 N N . VAL B 1 352 ? 25.719 -20.484 -5.848 1 88.62 352 VAL B N 1
ATOM 5784 C CA . VAL B 1 352 ? 25.031 -21.594 -5.199 1 88.62 352 VAL B CA 1
ATOM 5785 C C . VAL B 1 352 ? 26 -22.328 -4.27 1 88.62 352 VAL B C 1
ATOM 5787 O O . VAL B 1 352 ? 27.125 -22.656 -4.66 1 88.62 352 VAL B O 1
ATOM 5790 N N . ASP B 1 353 ? 25.562 -22.484 -3.084 1 87.44 353 ASP B N 1
ATOM 5791 C CA . ASP B 1 353 ? 26.234 -23.344 -2.115 1 87.44 353 ASP B CA 1
ATOM 5792 C C . ASP B 1 353 ? 25.438 -24.609 -1.85 1 87.44 353 ASP B C 1
ATOM 5794 O O . ASP B 1 353 ? 24.297 -24.547 -1.38 1 87.44 353 ASP B O 1
ATOM 5798 N N . ILE B 1 354 ? 26.031 -25.75 -2.098 1 81.56 354 ILE B N 1
ATOM 5799 C CA . ILE B 1 354 ? 25.375 -27.031 -1.892 1 81.56 354 ILE B CA 1
ATOM 5800 C C . ILE B 1 354 ? 25.797 -27.625 -0.548 1 81.56 354 ILE B C 1
ATOM 5802 O O . ILE B 1 354 ? 27 -27.781 -0.285 1 81.56 354 ILE B O 1
ATOM 5806 N N . VAL B 1 355 ? 24.906 -27.734 0.444 1 72.69 355 VAL B N 1
ATOM 5807 C CA . VAL B 1 355 ? 25.203 -28.328 1.74 1 72.69 355 VAL B CA 1
ATOM 5808 C C . VAL B 1 355 ? 25.094 -29.859 1.641 1 72.69 355 VAL B C 1
ATOM 5810 O O . VAL B 1 355 ? 24.141 -30.375 1.054 1 72.69 355 VAL B O 1
ATOM 5813 N N . HIS B 1 356 ? 26.234 -30.688 1.758 1 59.59 356 HIS B N 1
ATOM 5814 C CA . HIS B 1 356 ? 26.297 -32.125 1.686 1 59.59 356 HIS B CA 1
ATOM 5815 C C . HIS B 1 356 ? 25.547 -32.781 2.84 1 59.59 356 HIS B C 1
ATOM 5817 O O . HIS B 1 356 ? 25.766 -32.438 4.004 1 59.59 356 HIS B O 1
ATOM 5823 N N . THR B 1 357 ? 24.422 -33.062 2.834 1 47.25 357 THR B N 1
ATOM 5824 C CA . THR B 1 357 ? 23.969 -34 3.84 1 47.25 357 THR B CA 1
ATOM 5825 C C . THR B 1 357 ? 24.688 -35.344 3.686 1 47.25 357 THR B C 1
ATOM 5827 O O . THR B 1 357 ? 24.906 -35.812 2.568 1 47.25 357 THR B O 1
ATOM 5830 N N . GLY B 1 358 ? 25.609 -35.781 4.668 1 39.12 358 GLY B N 1
ATOM 5831 C CA . GLY B 1 358 ? 26.219 -37.094 4.793 1 39.12 358 GLY B CA 1
ATOM 5832 C C . GLY B 1 358 ? 25.359 -38.219 4.234 1 39.12 358 GLY B C 1
ATOM 5833 O O . GLY B 1 358 ? 24.312 -38.531 4.793 1 39.12 358 GLY B O 1
ATOM 5834 N N . ILE B 1 359 ? 25.188 -38.531 3.162 1 34.5 359 ILE B N 1
ATOM 5835 C CA . ILE B 1 359 ? 24.828 -39.969 3.041 1 34.5 359 ILE B CA 1
ATOM 5836 C C . ILE B 1 359 ? 25.766 -40.812 3.904 1 34.5 359 ILE B C 1
ATOM 5838 O O . ILE B 1 359 ? 26.781 -40.312 4.398 1 34.5 359 ILE B O 1
ATOM 5842 N N . GLY B 1 360 ? 26.312 -42.031 3.275 1 28.31 360 GLY B N 1
ATOM 5843 C CA . GLY B 1 360 ? 26.953 -43.281 3.656 1 28.31 360 GLY B CA 1
ATOM 5844 C C . GLY B 1 360 ? 28.391 -43.094 4.102 1 28.31 360 GLY B C 1
ATOM 5845 O O . GLY B 1 360 ? 29.25 -42.688 3.311 1 28.31 360 GLY B O 1
ATOM 5846 N N . GLU B 1 361 ? 29.031 -42.25 5.031 1 27.39 361 GLU B N 1
ATOM 5847 C CA . GLU B 1 361 ? 29.859 -43.281 5.668 1 27.39 361 GLU B CA 1
ATOM 5848 C C . GLU B 1 361 ? 29.031 -44.219 6.516 1 27.39 361 GLU B C 1
ATOM 5850 O O . GLU B 1 361 ? 28.062 -43.812 7.141 1 27.39 361 GLU B O 1
#

InterPro domains:
  IPR008844 Spore germination GerAC-like [PTHR35789] (11-361)
  IPR008844 Spore germination GerAC-like [TIGR02887] (2-360)
  IPR038501 Spore germination GerAC, C-terminal domain superfamily [G3DSA:3.30.300.210] (210-360)
  IPR046953 Spore germination GerAC-like, C-terminal [PF05504] (193-358)
  IPR057336 Spore germination protein, N-terminal domain [PF25198] (20-184)